Protein 5V6M (pdb70)

B-factor: mean 28.11, std 10.36, range [10.47, 69.82]

Secondary structure (DSSP, 8-state):
--EEEEE--EEE-TT--EEEEEEEES---SS-EEEEEEE-TTS-EEEEEEEETTT--EEE-GGGTTTEEEEEEETTEEEEEE-S--GGG-EEEEEEETTTEE---EEEEE-SSPPBPPEEEEEPPPTT--TTSEEEEEEEEEEEBSS--EEEEGGGTB-TTEEEPPPEE-TTS-EEEEEEEEEEGGGTTT--EEEEEEEGGGTEEEEEEE---/---EEEE-SEEEEETT--EEEEEEESS--SSTT-EEEEEE-TTS--EEEEETTTEEPTT--TTEEEEEETTEEEEEE-S--GGG-EEEEEEEE--TTTS-SEEE---EEEEEE---BPPEEEEEPPPHHHHTTTEEEEEEEEEEEBSS--EEEEEETTEEP-SSEEEEEPPPPTTT--EEEEEEEEEEHHHHTT-SEEEEEEE-TTSSS-EEEEEETT-/---SPPPSSS---

Solvent-accessible surface area: 19505 Å² total; per-residue (Å²): 88,15,82,14,72,15,70,53,94,55,39,51,15,53,87,47,26,77,2,61,0,110,1,102,4,77,72,52,1,89,58,89,54,2,0,0,0,0,18,19,34,84,88,96,38,4,108,12,4,0,29,36,4,71,49,75,16,113,78,11,61,97,33,7,148,4,51,42,68,10,48,102,3,20,0,42,0,36,91,1,79,30,66,1,11,11,42,0,8,0,0,0,0,1,23,30,78,114,28,20,1,4,15,24,2,65,8,0,83,3,28,0,104,84,103,66,21,46,8,62,10,34,15,2,52,11,16,124,90,3,17,178,86,31,42,0,3,0,0,0,0,0,9,54,0,26,34,135,150,24,112,23,40,6,52,6,62,130,55,110,40,98,88,40,53,86,82,11,25,18,107,23,43,44,182,60,0,6,17,0,5,6,2,30,0,62,21,47,73,61,60,11,82,143,65,111,40,0,10,0,32,0,56,11,130,27,33,127,70,74,41,70,80,46,32,48,86,81,169,197,76,114,7,111,12,57,41,31,30,57,20,113,61,124,20,69,40,68,0,40,0,96,4,55,56,34,64,24,92,43,10,0,0,0,0,0,19,26,34,91,86,142,28,12,67,6,0,0,0,4,0,18,79,86,40,47,52,39,34,5,69,88,0,126,76,71,2,54,5,46,44,90,48,72,29,20,0,22,0,77,0,42,59,0,57,76,76,1,27,0,36,0,6,0,0,44,3,0,59,35,26,0,85,18,24,42,0,15,8,28,83,49,86,65,82,26,14,50,7,18,31,4,21,7,44,107,167,30,96,90,90,27,74,2,2,0,0,0,7,0,21,37,0,16,4,53,69,17,84,23,44,1,36,98,40,94,33,99,95,33,42,27,54,4,66,27,30,94,28,132,83,30,38,43,17,16,4,0,2,0,30,6,83,13,85,23,25,82,118,93,57,13,52,0,28,4,33,0,159,54,30,142,30,166,42,102,46,100,4,91,67,135,179,74,70,6,0,5,0,0,46,66,133,12,46

Sequence (445 aa):
AQVLTQTPSSVSAAVGGTVTIKCQSSQSVYPNNNLGWYQQKPGQPPKLLIYEASTLASGVPSRFKGSGSGTQFTLTISDLECDDAATYYCLGAYDFTVAEGAAFGGGTEVVVKRTVAAPSVFIFPPSDEQLKSGTASVVCLLNNFYPREAKVQWKVDNALQSGNSQESVTEQDSKDSTYSLSSTLTLSKADYEKHKVYACEVTHQGLSSPVTKSFNRGEQEQLEESGGGLVQPEGSLTLTCKASGFSFSAIAMCWVRQAPGKGLEWIGCIATDTGSTYYANWAKGRFTISNPSSTTVTLQMTSLTAADTATYFCARNFYLWGPGTLVTVSSASTKGPSVFPLAPSSKSTSGGTAALGCLVKDYFPEPVTVSWNSGALTSGVHTFPAVLQSSGLYSLSSVVTVPSSSLGTQTYICNVNHKPSNTKVDKKVEPKTRKSIHIGPGRAF

Foldseek 3Di:
DKDKAKDDQEDEDAQQAKDKIKIFIPWWFPPFQAKWKWWDDPPDDTHTQDGSQAHGDPPHDPQFGKDDTTGMIMTMRGNDALLRQTKMKMKGAHDVVVHDGIDIHPIYGYAYDDDWDFWDKDKDWFDPVVLVVFKTKIKMKTPFGPDPDKDKWKAFLHRTDDDFKDKDKDRQDSHRRTIMMMIIGMDTSVVVVVTFKIKIWMDDPNDPDIDIDIGTPPD/DWAKAKDFAAEAEAQAKTKIKIFIDPDFDDQWKKFKWWAAVPGDIGGAWIAGQVPRDIGGDPVRPPQWDWGHPDRTMIMIMGGNDDQVPFTWMWMDTVPPHIHPTDTHGHHPDDFDAWDKDKQAWDPPDDQQAKTKIWIKTDFGDDDDKDKDKPVPPDDPQKDKDDWDQDPVRGTITMIMGMDRNNCQVPDWMWMWMDDVNVRDTDIDTHHHD/DDDDADPDDDDGD

Radius of gyration: 24.35 Å; Cα contacts (8 Å, |Δi|>4): 1196; chains: 3; bounding box: 51×76×43 Å

Structure (mmCIF, N/CA/C/O backbone):
data_5V6M
#
_entry.id   5V6M
#
_cell.length_a   62.846
_cell.length_b   83.870
_cell.length_c   90.610
_cell.angle_alpha   90.00
_cell.angle_beta   90.00
_cell.angle_gamma   90.00
#
_symmetry.space_group_name_H-M   'P 21 2 21'
#
loop_
_entity.id
_entity.type
_entity.pdbx_description
1 polymer 'Light chain of Fab fragment of rabbit anti-HIV1 gp120 V3 mAb 10A3'
2 polymer 'Heavy chain of Fab fragment of rabbit anti-HIV1 gp120 V3 mAb 10A3'
3 polymer 'Envelope glycoprotein gp120 V3 peptide of Con B sequence'
4 non-polymer 'CALCIUM ION'
5 water water
#
loop_
_atom_site.group_PDB
_atom_site.id
_atom_site.type_symbol
_atom_site.label_atom_id
_atom_site.label_alt_id
_atom_site.label_comp_id
_atom_site.label_asym_id
_atom_site.label_entity_id
_atom_site.label_seq_id
_atom_site.pdbx_PDB_ins_code
_atom_site.Cartn_x
_atom_site.Cartn_y
_atom_site.Cartn_z
_atom_site.occupancy
_atom_site.B_iso_or_equiv
_atom_site.auth_seq_id
_atom_site.auth_comp_id
_atom_site.auth_asym_id
_atom_site.auth_atom_id
_atom_site.pdbx_PDB_model_num
ATOM 1 N N . ALA A 1 1 ? -8.892 -35.042 -15.002 1.00 40.14 1 ALA L N 1
ATOM 2 C CA . ALA A 1 1 ? -9.268 -35.653 -13.730 1.00 43.38 1 ALA L CA 1
ATOM 3 C C . ALA A 1 1 ? -8.052 -36.054 -12.886 1.00 38.18 1 ALA L C 1
ATOM 4 O O . ALA A 1 1 ? -8.161 -36.128 -11.663 1.00 40.57 1 ALA L O 1
ATOM 6 N N . GLN A 1 2 ? -6.912 -36.335 -13.527 1.00 37.41 2 GLN L N 1
ATOM 7 C CA . GLN A 1 2 ? -5.652 -36.398 -12.790 1.00 33.37 2 GLN L CA 1
ATOM 8 C C . GLN A 1 2 ? -5.271 -34.998 -12.332 1.00 32.34 2 GLN L C 1
ATOM 9 O O . GLN A 1 2 ? -5.469 -34.021 -13.058 1.00 30.71 2 GLN L O 1
ATOM 15 N N . VAL A 1 3 ? -4.728 -34.895 -11.122 1.00 28.68 3 VAL L N 1
ATOM 16 C CA . VAL A 1 3 ? -4.302 -33.611 -10.580 1.00 30.06 3 VAL L CA 1
ATOM 17 C C . VAL A 1 3 ? -2.874 -33.758 -10.077 1.00 28.25 3 VAL L C 1
ATOM 18 O O . VAL A 1 3 ? -2.614 -34.544 -9.159 1.00 26.11 3 VAL L O 1
ATOM 22 N N . LEU A 1 4 ? -1.953 -33.001 -10.673 1.00 26.08 4 LEU L N 1
ATOM 23 C CA . LEU A 1 4 ? -0.546 -33.013 -10.280 1.00 24.44 4 LEU L CA 1
ATOM 24 C C . LEU A 1 4 ? -0.170 -31.587 -9.881 1.00 23.66 4 LEU L C 1
ATOM 25 O O . LEU A 1 4 ? -0.079 -30.700 -10.736 1.00 23.38 4 LEU L O 1
ATOM 30 N N . THR A 1 5 ? -0.005 -31.355 -8.578 1.00 18.99 5 THR L N 1
ATOM 31 C CA . THR A 1 5 ? 0.172 -30.016 -8.029 1.00 21.30 5 THR L CA 1
ATOM 32 C C . THR A 1 5 ? 1.651 -29.747 -7.775 1.00 21.30 5 THR L C 1
ATOM 33 O O . THR A 1 5 ? 2.251 -30.374 -6.893 1.00 22.77 5 THR L O 1
ATOM 37 N N . GLN A 1 6 ? 2.218 -28.790 -8.510 1.00 20.03 6 GLN L N 1
ATOM 38 C CA . GLN A 1 6 ? 3.633 -28.454 -8.428 1.00 20.25 6 GLN L CA 1
ATOM 39 C C . GLN A 1 6 ? 3.816 -27.155 -7.649 1.00 21.43 6 GLN L C 1
ATOM 40 O O . GLN A 1 6 ? 3.164 -26.154 -7.956 1.00 22.96 6 GLN L O 1
ATOM 46 N N . THR A 1 7 ? 4.699 -27.173 -6.652 1.00 20.87 7 THR L N 1
ATOM 47 C CA . THR A 1 7 ? 4.990 -26.026 -5.802 1.00 23.09 7 THR L CA 1
ATOM 48 C C . THR A 1 7 ? 6.492 -25.912 -5.588 1.00 20.54 7 THR L C 1
ATOM 49 O O . THR A 1 7 ? 7.205 -26.920 -5.655 1.00 22.92 7 THR L O 1
ATOM 53 N N . PRO A 1 8 ? 7.012 -24.693 -5.353 1.00 21.58 8 PRO L N 1
ATOM 54 C CA . PRO A 1 8 ? 6.325 -23.404 -5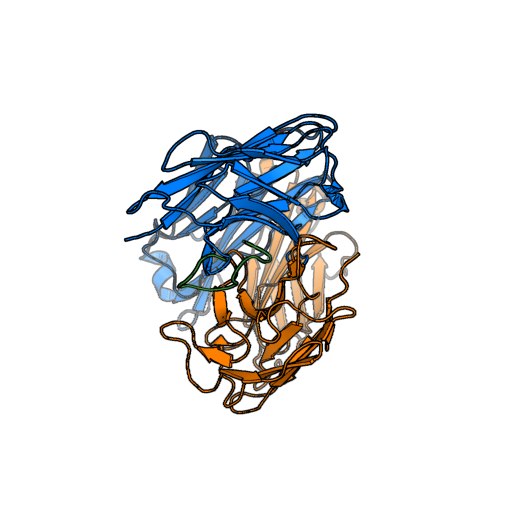.464 1.00 23.98 8 PRO L CA 1
ATOM 55 C C . PRO A 1 8 ? 6.201 -22.969 -6.916 1.00 23.41 8 PRO L C 1
ATOM 56 O O . PRO A 1 8 ? 6.735 -23.632 -7.798 1.00 20.97 8 PRO L O 1
ATOM 60 N N . SER A 1 9 ? 5.493 -21.863 -7.151 1.00 21.10 9 SER L N 1
ATOM 61 C CA . SER A 1 9 ? 5.395 -21.326 -8.505 1.00 24.81 9 SER L CA 1
ATOM 62 C C . SER A 1 9 ? 6.703 -20.694 -8.949 1.00 21.11 9 SER L C 1
ATOM 63 O O . SER A 1 9 ? 7.040 -20.739 -10.136 1.00 17.70 9 SER L O 1
ATOM 66 N N . SER A 1 10 ? 7.450 -20.110 -8.019 1.00 21.14 10 SER L N 1
ATOM 67 C CA . SER A 1 10 ? 8.727 -19.505 -8.353 1.00 21.77 10 SER L CA 1
ATOM 68 C C . SER A 1 10 ? 9.651 -19.630 -7.156 1.00 26.96 10 SER L C 1
ATOM 69 O O . SER A 1 10 ? 9.197 -19.707 -6.014 1.00 25.23 10 SER L O 1
ATOM 72 N N . VAL A 1 11 ? 10.955 -19.641 -7.422 1.00 26.63 11 VAL L N 1
ATOM 73 C CA . VAL A 1 11 ? 11.938 -19.659 -6.350 1.00 25.71 11 VAL L CA 1
ATOM 74 C C . VAL A 1 11 ? 13.223 -19.014 -6.855 1.00 31.45 11 VAL L C 1
ATOM 75 O O . VAL A 1 11 ? 13.550 -19.084 -8.043 1.00 26.01 11 VAL L O 1
ATOM 79 N N . SER A 1 12 ? 13.928 -18.332 -5.942 1.00 33.71 12 SER L N 1
ATOM 80 C CA . SER A 1 12 ? 15.187 -17.649 -6.220 1.00 30.83 12 SER L CA 1
ATOM 81 C C . SER A 1 12 ? 16.260 -18.156 -5.269 1.00 32.78 12 SER L C 1
ATOM 82 O O . SER A 1 12 ? 15.997 -18.366 -4.082 1.00 36.91 12 SER L O 1
ATOM 85 N N . ALA A 1 13 ? 17.469 -18.348 -5.790 1.00 25.55 13 ALA L N 1
ATOM 86 C CA . ALA A 1 13 ? 18.614 -18.690 -4.959 1.00 26.82 13 ALA L CA 1
ATOM 87 C C . ALA A 1 13 ? 19.874 -18.186 -5.646 1.00 25.78 13 ALA L C 1
ATOM 88 O O . ALA A 1 13 ? 19.895 -17.991 -6.860 1.00 21.58 13 ALA L O 1
ATOM 90 N N . ALA A 1 14 ? 20.928 -17.978 -4.856 1.00 24.45 14 ALA L N 1
ATOM 91 C CA . ALA A 1 14 ? 22.197 -17.523 -5.408 1.00 24.10 14 ALA L CA 1
ATOM 92 C C . ALA A 1 14 ? 22.966 -18.680 -6.050 1.00 26.85 14 ALA L C 1
A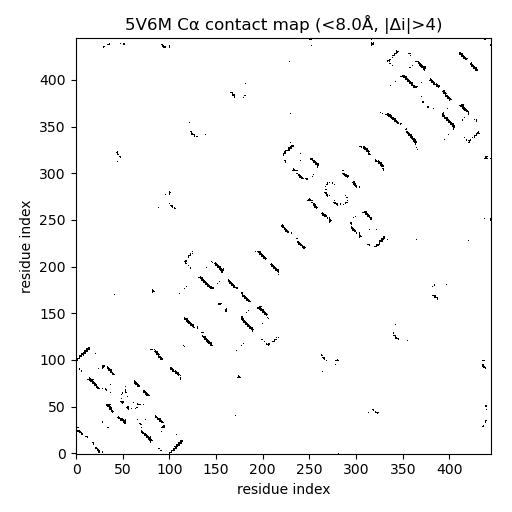TOM 93 O O . ALA A 1 14 ? 22.700 -19.861 -5.794 1.00 26.32 14 ALA L O 1
ATOM 95 N N . VAL A 1 15 ? 23.937 -18.328 -6.899 1.00 22.85 15 VAL L N 1
ATOM 96 C CA . VAL A 1 15 ? 24.850 -19.334 -7.433 1.00 23.60 15 VAL L CA 1
ATOM 97 C C . VAL A 1 15 ? 25.431 -20.135 -6.278 1.00 29.27 15 VAL L C 1
ATOM 98 O O . VAL A 1 15 ? 25.810 -19.573 -5.241 1.00 25.07 15 VAL L O 1
ATOM 102 N N . GLY A 1 16 ? 25.454 -21.463 -6.437 1.00 23.40 16 GLY L N 1
ATOM 103 C CA . GLY A 1 16 ? 25.923 -22.357 -5.404 1.00 25.89 16 GLY L CA 1
ATOM 104 C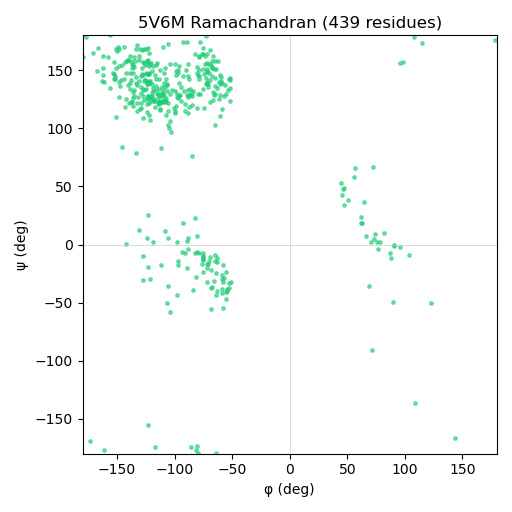 C . GLY A 1 16 ? 24.871 -22.791 -4.408 1.00 26.48 16 GLY L C 1
ATOM 105 O O . GLY A 1 16 ? 25.126 -23.720 -3.627 1.00 28.44 16 GLY L O 1
ATOM 106 N N . GLY A 1 17 ? 23.700 -22.162 -4.410 1.00 23.68 17 GLY L N 1
ATOM 107 C CA . GLY A 1 17 ? 22.639 -22.511 -3.491 1.00 23.41 17 GLY L CA 1
ATOM 108 C C . GLY A 1 17 ? 21.851 -23.731 -3.946 1.00 28.11 17 GLY L C 1
ATOM 109 O O . GLY A 1 17 ? 22.188 -24.410 -4.917 1.00 24.51 17 GLY L O 1
ATOM 110 N N . THR A 1 18 ? 20.774 -24.012 -3.211 1.00 24.44 18 THR L N 1
ATOM 111 C CA . THR A 1 18 ? 19.925 -25.167 -3.479 1.00 27.77 18 THR L CA 1
ATOM 112 C C . THR A 1 18 ? 18.483 -24.724 -3.651 1.00 27.38 18 THR L C 1
ATOM 113 O O . THR A 1 18 ? 18.013 -23.838 -2.933 1.00 25.50 18 THR L O 1
ATOM 117 N N . VAL A 1 19 ? 17.782 -25.356 -4.592 1.00 19.47 19 VAL L N 1
ATOM 118 C CA . VAL A 1 19 ? 16.367 -25.107 -4.840 1.00 21.62 19 VAL L CA 1
ATOM 119 C C . VAL A 1 19 ? 15.596 -26.418 -4.732 1.00 23.33 19 VAL L C 1
ATOM 120 O O . VAL A 1 19 ? 16.048 -27.453 -5.238 1.00 20.94 19 VAL L O 1
ATOM 124 N N . THR A 1 20 ? 14.422 -26.377 -4.090 1.00 20.54 20 THR L N 1
ATOM 125 C CA . THR A 1 20 ? 13.613 -27.575 -3.878 1.00 21.14 20 THR L CA 1
ATOM 126 C C . THR A 1 20 ? 12.219 -27.391 -4.466 1.00 21.63 20 THR L C 1
ATOM 127 O O . THR A 1 20 ? 11.524 -26.426 -4.135 1.00 22.56 20 THR L O 1
ATOM 131 N N . ILE A 1 21 ? 11.811 -28.329 -5.321 1.00 21.18 21 ILE L N 1
ATOM 132 C CA . ILE A 1 21 ? 10.538 -28.288 -6.038 1.00 18.85 21 ILE L CA 1
ATOM 133 C C . ILE A 1 21 ? 9.786 -29.582 -5.754 1.00 21.96 21 ILE L C 1
ATOM 134 O O . ILE A 1 21 ? 10.359 -30.673 -5.857 1.00 19.44 21 ILE L O 1
ATOM 139 N N . LYS A 1 22 ? 8.497 -29.475 -5.443 1.00 20.64 22 LYS L N 1
ATOM 140 C CA . LYS A 1 22 ? 7.696 -30.648 -5.126 1.00 22.47 22 LYS L CA 1
ATOM 141 C C . LYS A 1 22 ? 6.488 -30.771 -6.050 1.00 20.77 22 LYS L C 1
ATOM 142 O O . LYS A 1 22 ? 5.920 -29.772 -6.500 1.00 23.21 22 LYS L O 1
ATOM 148 N N . CYS A 1 23 ? 6.111 -32.016 -6.339 1.00 21.73 23 CYS L N 1
ATOM 149 C CA . CYS A 1 23 ? 4.862 -32.328 -7.020 1.00 18.68 23 CYS L CA 1
ATOM 150 C C . CYS A 1 23 ? 4.109 -33.381 -6.230 1.00 25.34 23 CYS L C 1
ATOM 151 O O . CYS A 1 23 ? 4.675 -34.423 -5.878 1.00 21.83 23 CYS L O 1
ATOM 154 N N . GLN A 1 24 ? 2.830 -33.116 -5.984 1.00 22.46 24 GLN L N 1
ATOM 155 C CA . GLN A 1 24 ? 1.940 -34.045 -5.304 1.00 25.73 24 GLN L CA 1
ATOM 156 C C . GLN A 1 24 ? 0.782 -34.408 -6.222 1.00 22.92 24 GLN L C 1
ATOM 157 O O . GLN A 1 24 ? 0.129 -33.525 -6.790 1.00 21.98 24 GLN L O 1
ATOM 163 N N . SER A 1 25 ? 0.523 -35.699 -6.351 1.00 23.02 25 SER L N 1
ATOM 164 C CA . SER A 1 25 ? -0.499 -36.216 -7.248 1.00 23.74 25 SER L CA 1
ATOM 165 C C . SER A 1 25 ? -1.694 -36.694 -6.433 1.00 28.97 25 SER L C 1
ATOM 166 O O . SER A 1 25 ? -1.522 -37.330 -5.392 1.00 26.53 25 SER L O 1
ATOM 169 N N . SER A 1 26 ? -2.908 -36.392 -6.901 1.00 26.34 26 SER L N 1
ATOM 170 C CA . SER A 1 26 ? -4.089 -36.951 -6.245 1.00 28.91 26 SER L CA 1
ATOM 171 C C . SER A 1 26 ? -4.125 -38.475 -6.364 1.00 30.87 26 SER L C 1
ATOM 172 O O . SER A 1 26 ? -4.422 -39.172 -5.387 1.00 33.63 26 SER L O 1
ATOM 175 N N . GLN A 1 27 ? -3.825 -39.013 -7.542 1.00 26.29 27 GLN L N 1
ATOM 176 C CA . GLN A 1 27 ? -3.710 -40.454 -7.734 1.00 29.75 27 GLN L CA 1
ATOM 177 C C . GLN A 1 27 ? -2.243 -40.865 -7.825 1.00 27.38 27 GLN L C 1
ATOM 178 O O . GLN A 1 27 ? -1.377 -40.083 -8.217 1.00 23.03 27 GLN L O 1
ATOM 184 N N . SER A 1 28 A -1.969 -42.119 -7.489 1.00 23.50 27 SER L N 1
ATOM 185 C CA . SER A 1 28 A -0.607 -42.619 -7.615 1.00 25.46 27 SER L CA 1
ATOM 186 C C . SER A 1 28 A -0.230 -42.796 -9.085 1.00 24.64 27 SER L C 1
ATOM 187 O O . SER A 1 28 A -1.024 -43.280 -9.891 1.00 21.53 27 SER L O 1
ATOM 190 N N . VAL A 1 29 B 0.996 -42.398 -9.442 1.00 20.52 27 VAL L N 1
ATOM 191 C CA . VAL A 1 29 B 1.466 -42.726 -10.781 1.00 18.71 27 VAL L CA 1
ATOM 192 C C . VAL A 1 29 B 1.638 -44.236 -10.898 1.00 23.65 27 VAL L C 1
ATOM 193 O O . VAL A 1 29 B 1.688 -44.969 -9.900 1.00 22.45 27 VAL L O 1
ATOM 197 N N . TYR A 1 30 ? 1.705 -44.711 -12.144 1.00 19.29 28 TYR L N 1
ATOM 198 C CA . TYR A 1 30 ? 1.733 -46.148 -12.394 1.00 23.93 28 TYR L CA 1
ATOM 199 C C . TYR A 1 30 ? 2.772 -46.511 -13.452 1.00 23.28 28 TYR L C 1
ATOM 200 O O . TYR A 1 30 ? 2.687 -46.035 -14.594 1.00 23.66 28 TYR L O 1
ATOM 209 N N . PRO A 1 31 ? 3.784 -47.337 -13.118 1.00 22.58 29 PRO L N 1
ATOM 210 C CA . PRO A 1 31 ? 4.095 -47.830 -11.765 1.00 25.89 29 PRO L CA 1
ATOM 211 C C . PRO A 1 31 ? 4.503 -46.685 -10.819 1.00 25.37 29 PRO L C 1
ATOM 212 O O . PRO A 1 31 ? 4.529 -45.523 -11.250 1.00 20.35 29 PRO L O 1
ATOM 216 N N . ASN A 1 32 ? 4.815 -47.004 -9.559 1.00 20.95 30 ASN L N 1
ATOM 217 C CA . ASN A 1 32 ? 4.974 -45.981 -8.530 1.00 25.26 30 ASN L CA 1
ATOM 218 C C . ASN A 1 32 ? 6.116 -45.011 -8.800 1.00 21.44 30 ASN L C 1
ATOM 219 O O . ASN A 1 32 ? 6.216 -44.005 -8.090 1.00 21.98 30 ASN L O 1
ATOM 224 N N . ASN A 1 33 ? 6.990 -45.288 -9.770 1.00 22.62 31 ASN L N 1
ATOM 225 C CA . ASN A 1 33 ? 8.100 -44.390 -10.078 1.00 22.50 31 ASN L CA 1
ATOM 226 C C . ASN A 1 33 ? 7.921 -43.644 -11.401 1.00 22.85 31 ASN L C 1
ATOM 227 O O . ASN A 1 33 ? 8.879 -43.028 -11.879 1.00 17.52 31 ASN L O 1
ATOM 232 N N . ASN A 1 34 ? 6.733 -43.685 -12.010 1.00 18.61 32 ASN L N 1
ATOM 233 C CA . ASN A 1 34 ? 6.554 -43.187 -13.376 1.00 18.62 32 ASN L CA 1
ATOM 234 C C . ASN A 1 34 ? 6.309 -41.680 -13.346 1.00 19.45 32 ASN L C 1
ATOM 235 O O . ASN A 1 34 ? 5.191 -41.181 -13.523 1.00 17.34 32 ASN L O 1
ATOM 240 N N . LEU A 1 35 ? 7.393 -40.944 -13.137 1.00 19.51 33 LEU L N 1
ATOM 241 C CA . LEU A 1 35 ? 7.336 -39.488 -13.121 1.00 19.91 33 LEU L CA 1
ATOM 242 C C . LEU A 1 35 ? 8.635 -38.936 -13.685 1.00 20.38 33 LEU L C 1
ATOM 243 O O . LEU A 1 35 ? 9.720 -39.475 -13.430 1.00 17.20 33 LEU L O 1
ATOM 248 N N . GLY A 1 36 ? 8.516 -37.853 -14.449 1.00 19.72 34 GLY L N 1
ATOM 249 C CA . GLY A 1 36 ? 9.688 -37.221 -15.014 1.00 16.67 34 GLY L CA 1
ATOM 250 C C . GLY A 1 36 ? 9.777 -35.755 -14.642 1.00 16.89 34 GLY L C 1
ATOM 251 O O . GLY A 1 36 ? 8.767 -35.139 -14.294 1.00 15.72 34 GLY L O 1
ATOM 252 N N . TRP A 1 37 ? 10.987 -35.202 -14.697 1.00 15.15 35 TRP L N 1
ATOM 253 C CA . TRP A 1 37 ? 11.260 -33.796 -14.424 1.00 15.85 35 TRP L CA 1
ATOM 254 C C . TRP A 1 37 ? 11.906 -33.180 -15.655 1.00 17.43 35 TRP L C 1
ATOM 255 O O . TRP A 1 37 ? 12.794 -33.786 -16.258 1.00 15.16 35 TRP L O 1
ATOM 266 N N . TYR A 1 38 ? 11.491 -31.957 -15.988 1.00 17.04 36 TYR L N 1
ATOM 267 C CA . TYR A 1 38 ? 11.894 -31.292 -17.218 1.00 15.28 36 TYR L CA 1
ATOM 268 C C . TYR A 1 38 ? 12.428 -29.902 -16.922 1.00 16.55 36 TYR L C 1
ATOM 269 O O . TYR A 1 38 ? 11.983 -29.233 -15.989 1.00 14.61 36 TYR L O 1
ATOM 278 N N . GLN A 1 39 ? 13.395 -29.480 -17.731 1.00 15.78 37 GLN L N 1
ATOM 279 C CA . GLN A 1 39 ? 13.872 -28.105 -17.749 1.00 15.91 37 GLN L CA 1
ATOM 280 C C . GLN A 1 39 ? 13.497 -27.493 -19.093 1.00 17.62 37 GLN L C 1
ATOM 281 O O . GLN A 1 39 ? 13.682 -28.130 -20.135 1.00 15.60 37 GLN L O 1
ATOM 287 N N . GLN A 1 40 ? 12.950 -26.275 -19.083 1.00 14.15 38 GLN L N 1
ATOM 288 C CA . GLN A 1 40 ? 12.590 -25.618 -20.334 1.00 15.22 38 GLN L CA 1
ATOM 289 C C . GLN A 1 40 ? 13.092 -24.181 -20.338 1.00 19.17 38 GLN L C 1
ATOM 290 O O . GLN A 1 40 ? 12.719 -23.387 -19.469 1.00 15.90 38 GLN L O 1
ATOM 296 N N . LYS A 1 41 ? 13.894 -23.862 -21.289 1.00 19.62 39 LYS L N 1
ATOM 297 C CA . LYS A 1 41 ? 14.286 -22.485 -21.536 1.00 27.22 39 LYS L CA 1
ATOM 298 C C . LYS A 1 41 ? 13.465 -21.891 -22.680 1.00 24.42 39 LYS L C 1
ATOM 299 O O . LYS A 1 41 ? 12.945 -22.620 -23.533 1.00 22.28 39 LYS L O 1
ATOM 305 N N . PRO A 1 42 ? 13.303 -20.569 -22.731 1.00 29.40 40 PRO L N 1
ATOM 306 C CA . PRO A 1 42 ? 12.337 -19.988 -23.673 1.00 28.89 40 PRO L CA 1
ATOM 307 C C . PRO A 1 42 ? 12.667 -20.332 -25.119 1.00 23.49 40 PRO L C 1
ATOM 308 O O . PRO A 1 42 ? 13.832 -20.384 -25.519 1.00 23.84 40 PRO L O 1
ATOM 312 N N . GLY A 1 43 ? 11.618 -20.604 -25.896 1.00 25.22 41 GLY L N 1
ATOM 313 C CA . GLY A 1 43 ? 11.754 -20.931 -27.301 1.00 29.20 41 GLY L CA 1
ATOM 314 C C . GLY A 1 43 ? 12.261 -22.326 -27.607 1.00 26.36 41 GLY L C 1
ATOM 315 O O . GLY A 1 43 ? 12.449 -22.652 -28.786 1.00 24.41 41 GLY L O 1
ATOM 316 N N . GLN A 1 44 ? 12.496 -23.153 -26.599 1.00 21.85 42 GLN L N 1
ATOM 317 C CA . GLN A 1 44 ? 12.985 -24.515 -26.768 1.00 20.63 42 GLN L CA 1
ATOM 318 C C . GLN A 1 44 ? 11.946 -25.522 -26.292 1.00 21.92 42 GLN L C 1
ATOM 319 O O . GLN A 1 44 ? 11.077 -25.195 -25.474 1.00 16.40 42 GLN L O 1
ATOM 325 N N . PRO A 1 45 ? 12.000 -26.759 -26.788 1.00 19.26 43 PRO L N 1
ATOM 326 C CA . PRO A 1 45 ? 11.192 -27.834 -26.199 1.00 19.13 43 PRO L CA 1
ATOM 327 C C . PRO A 1 45 ? 11.650 -28.118 -24.782 1.00 17.23 43 PRO L C 1
ATOM 328 O O . PRO A 1 45 ? 12.789 -27.791 -24.420 1.00 19.26 43 PRO L O 1
ATOM 332 N N . PRO A 1 46 ? 10.799 -28.716 -23.946 1.00 15.91 44 PRO L N 1
ATOM 333 C CA . PRO A 1 46 ? 11.266 -29.136 -22.621 1.00 15.91 44 PRO L CA 1
ATOM 334 C C . PRO A 1 46 ? 12.332 -30.213 -22.748 1.00 16.23 44 PRO L C 1
ATOM 335 O O . PRO A 1 46 ? 12.376 -30.970 -23.720 1.00 16.77 44 PRO L O 1
ATOM 339 N N . LYS A 1 47 ? 13.224 -30.255 -21.766 1.00 16.35 45 LYS L N 1
ATOM 340 C CA . LYS A 1 47 ? 14.344 -31.183 -21.785 1.00 15.50 45 LYS L CA 1
ATOM 341 C C . LYS A 1 47 ? 14.201 -32.106 -20.592 1.00 14.58 45 LYS L C 1
ATOM 342 O O . LYS A 1 47 ? 14.113 -31.632 -19.459 1.00 16.71 45 LYS L O 1
ATOM 348 N N . LEU A 1 48 ? 14.162 -33.417 -20.852 1.00 14.68 46 LEU L N 1
ATOM 349 C CA . LEU A 1 48 ? 14.079 -34.402 -19.776 1.00 14.19 46 LEU L CA 1
ATOM 350 C C . LEU A 1 48 ? 15.356 -34.390 -18.944 1.00 15.52 46 LEU L C 1
ATOM 351 O O . LEU A 1 48 ? 16.457 -34.562 -19.477 1.00 18.07 46 LEU L O 1
ATOM 356 N N . LEU A 1 49 ? 15.212 -34.186 -17.637 1.00 14.97 47 LEU L N 1
ATOM 357 C CA . LEU A 1 49 ? 16.310 -34.254 -16.682 1.00 16.77 47 LEU L CA 1
ATOM 358 C C . LEU A 1 49 ? 16.385 -35.595 -15.978 1.00 17.30 47 LEU L C 1
ATOM 359 O O . LEU A 1 49 ? 17.481 -36.140 -15.801 1.00 19.78 47 LEU L O 1
ATOM 364 N N . ILE A 1 50 ? 15.231 -36.106 -15.564 1.00 17.81 48 ILE L N 1
ATOM 365 C CA . ILE A 1 50 ? 15.108 -37.279 -14.707 1.00 15.22 48 ILE L CA 1
ATOM 366 C C . ILE A 1 50 ? 13.833 -38.002 -15.110 1.00 18.07 48 ILE L C 1
ATOM 367 O O . ILE A 1 50 ? 12.796 -37.373 -15.340 1.00 16.87 48 ILE L O 1
ATOM 372 N N . TYR A 1 51 ? 13.905 -39.323 -15.205 1.00 16.82 49 TYR L N 1
ATOM 373 C CA . TYR A 1 51 ? 12.721 -40.136 -15.435 1.00 17.46 49 TYR L CA 1
ATOM 374 C C . TYR A 1 51 ? 12.743 -41.288 -14.442 1.00 20.24 49 TYR L C 1
ATOM 375 O O . TYR A 1 51 ? 13.725 -41.490 -13.728 1.00 19.57 49 TYR L O 1
ATOM 384 N N . GLU A 1 52 ? 11.648 -42.047 -14.383 1.00 18.13 50 GLU L N 1
ATOM 385 C CA . GLU A 1 52 ? 11.518 -43.102 -13.372 1.00 19.52 50 GLU L CA 1
ATOM 386 C C . GLU A 1 52 ? 11.827 -42.547 -11.984 1.00 21.86 50 GLU L C 1
ATOM 387 O O . GLU A 1 52 ? 12.455 -43.205 -11.153 1.00 21.19 50 GLU L O 1
ATOM 393 N N . ALA A 1 53 ? 11.386 -41.302 -11.754 1.00 18.13 51 ALA L N 1
ATOM 394 C CA . ALA A 1 53 ? 11.483 -40.549 -10.505 1.00 16.48 51 ALA L CA 1
ATOM 395 C C . ALA A 1 53 ? 12.903 -40.134 -10.124 1.00 19.38 51 ALA L C 1
ATOM 396 O O . ALA A 1 53 ? 13.097 -39.048 -9.569 1.00 20.96 51 ALA L O 1
ATOM 398 N N . SER A 1 54 ? 13.905 -40.967 -10.402 1.00 22.06 52 SER L N 1
ATOM 399 C CA . SER A 1 54 ? 15.242 -40.686 -9.895 1.00 21.65 52 SER L CA 1
ATOM 400 C C . SER A 1 54 ? 16.354 -41.029 -10.878 1.00 19.15 52 SER L C 1
ATOM 401 O O . SER A 1 54 ? 17.528 -40.826 -10.549 1.00 24.90 52 SER L O 1
ATOM 404 N N . THR A 1 55 ? 16.029 -41.520 -12.066 1.00 17.67 53 THR L N 1
ATOM 405 C CA . THR A 1 55 ? 17.037 -41.892 -13.044 1.00 23.27 53 THR L CA 1
ATOM 406 C C . THR A 1 55 ? 17.452 -40.668 -13.843 1.00 21.93 53 THR L C 1
ATOM 407 O O . THR A 1 55 ? 16.600 -39.954 -14.370 1.00 19.13 53 THR L O 1
ATOM 411 N N . LEU A 1 56 ? 18.760 -40.422 -13.913 1.00 23.06 54 LEU L N 1
ATOM 412 C CA . LEU A 1 56 ? 19.286 -39.293 -14.667 1.00 21.62 54 LEU L CA 1
ATOM 413 C C . LEU A 1 56 ? 19.225 -39.568 -16.158 1.00 22.35 54 LEU L C 1
ATOM 414 O O . LEU A 1 56 ? 19.616 -40.643 -16.620 1.00 21.72 54 LEU L O 1
ATOM 419 N N . ALA A 1 57 ? 18.744 -38.589 -16.918 1.00 21.26 55 ALA L N 1
ATOM 420 C CA . ALA A 1 57 ? 18.877 -38.666 -18.359 1.00 18.61 55 ALA L CA 1
ATOM 421 C C . ALA A 1 57 ? 20.324 -38.389 -18.759 1.00 18.16 55 ALA L C 1
ATOM 422 O O . ALA A 1 57 ? 21.116 -37.830 -17.988 1.00 17.67 55 ALA L O 1
ATOM 424 N N . SER A 1 58 ? 20.660 -38.775 -19.987 1.00 21.58 56 SER L N 1
ATOM 425 C CA . SER A 1 58 ? 22.031 -38.655 -20.474 1.00 20.23 56 SER L CA 1
ATOM 426 C C . SER A 1 58 ? 22.566 -37.236 -20.313 1.00 24.01 56 SER L C 1
ATOM 427 O O . SER A 1 58 ? 21.888 -36.260 -20.648 1.00 21.05 56 SER L O 1
ATOM 430 N N . GLY A 1 59 ? 23.786 -37.127 -19.788 1.00 21.15 57 GLY L N 1
ATOM 431 C CA . GLY A 1 59 ? 24.494 -35.866 -19.711 1.00 23.28 57 GLY L CA 1
ATOM 432 C C . GLY A 1 59 ? 24.044 -34.914 -18.625 1.00 22.47 57 GLY L C 1
ATOM 433 O O . GLY A 1 59 ? 24.675 -33.862 -18.455 1.00 20.33 57 GLY L O 1
ATOM 434 N N . VAL A 1 60 ? 22.999 -35.248 -17.877 1.00 20.46 58 VAL L N 1
ATOM 435 C CA . VAL A 1 60 ? 22.457 -34.339 -16.861 1.00 19.29 58 VAL L CA 1
ATOM 436 C C . VAL A 1 60 ? 23.325 -34.414 -15.608 1.00 20.90 58 VAL L C 1
ATOM 437 O O . VAL A 1 60 ? 23.579 -35.527 -15.096 1.00 19.00 58 VAL L O 1
ATOM 441 N N . PRO A 1 61 ? 23.770 -33.280 -15.072 1.00 21.26 59 PRO L N 1
ATOM 442 C CA . PRO A 1 61 ? 24.682 -33.310 -13.923 1.00 20.57 59 PRO L CA 1
ATOM 443 C C . PRO A 1 61 ? 24.005 -33.836 -12.671 1.00 22.37 59 PRO L C 1
ATOM 444 O O . PRO A 1 61 ? 22.778 -33.816 -12.528 1.00 20.45 59 PRO L O 1
ATOM 448 N N . SER A 1 62 ? 24.840 -34.328 -11.751 1.00 22.01 60 SER L N 1
ATOM 449 C CA . SER A 1 62 ? 24.326 -35.007 -10.564 1.00 21.49 60 SER L CA 1
ATOM 450 C C . SER A 1 62 ? 23.751 -34.048 -9.530 1.00 19.22 60 SER L C 1
ATOM 451 O O . SER A 1 62 ? 23.123 -34.506 -8.572 1.00 19.24 60 SER L O 1
ATOM 454 N N . ARG A 1 63 ? 23.943 -32.734 -9.689 1.00 21.61 61 ARG L N 1
ATOM 455 C CA . ARG A 1 63 ? 23.290 -31.801 -8.773 1.00 21.50 61 ARG L CA 1
ATOM 456 C C . ARG A 1 63 ? 21.780 -31.750 -8.971 1.00 19.36 61 ARG L C 1
ATOM 457 O O . ARG A 1 63 ? 21.088 -31.143 -8.149 1.00 21.49 61 ARG L O 1
ATOM 465 N N . PHE A 1 64 ? 21.260 -32.348 -10.041 1.00 18.19 62 PHE L N 1
ATOM 466 C CA . PHE A 1 64 ? 19.822 -32.551 -10.213 1.00 19.76 62 PHE L CA 1
ATOM 467 C C . PHE A 1 64 ? 19.478 -33.907 -9.610 1.00 22.43 62 PHE L C 1
ATOM 468 O O . PHE A 1 64 ? 19.930 -34.937 -10.122 1.00 20.65 62 PHE L O 1
ATOM 476 N N . LYS A 1 65 ? 18.679 -33.924 -8.540 1.00 19.49 63 LYS L N 1
ATOM 477 C CA . LYS A 1 65 ? 18.339 -35.178 -7.871 1.00 20.08 63 LYS L CA 1
ATOM 478 C C . LYS A 1 65 ? 16.828 -35.290 -7.700 1.00 24.19 63 LYS L C 1
ATOM 479 O O . LYS A 1 65 ? 16.204 -34.432 -7.068 1.00 19.85 63 LYS L O 1
ATOM 485 N N . GLY A 1 66 ? 16.247 -36.349 -8.254 1.00 18.87 64 GLY L N 1
ATOM 486 C CA . GLY A 1 66 ? 14.840 -36.644 -8.070 1.00 19.87 64 GLY L CA 1
ATOM 487 C C . GLY A 1 66 ? 14.639 -37.694 -6.992 1.00 21.47 64 GLY L C 1
ATOM 488 O O . GLY A 1 66 ? 15.454 -38.602 -6.827 1.00 22.46 64 GLY L O 1
ATOM 489 N N . SER A 1 67 ? 13.543 -37.558 -6.252 1.00 19.30 65 SER L N 1
ATOM 490 C CA . SER A 1 67 ? 13.217 -38.513 -5.203 1.00 22.43 65 SER L CA 1
ATOM 491 C C . SER A 1 67 ? 11.703 -38.591 -5.067 1.00 25.34 65 SER L C 1
ATOM 492 O O . SER A 1 67 ? 10.964 -37.790 -5.643 1.00 21.42 65 SER L O 1
ATOM 495 N N . GLY A 1 68 ? 11.243 -39.574 -4.300 1.00 22.89 66 GLY L N 1
ATOM 496 C CA . GLY A 1 68 ? 9.828 -39.750 -4.048 1.00 22.89 66 GLY L CA 1
ATOM 497 C C . GLY A 1 68 ? 9.270 -40.956 -4.785 1.00 26.22 66 GLY L C 1
ATOM 498 O O . GLY A 1 68 ? 9.957 -41.640 -5.545 1.00 27.03 66 GLY L O 1
ATOM 499 N N . SER A 1 69 ? 7.981 -41.186 -4.559 1.00 24.10 67 SER L N 1
ATOM 500 C CA . SER A 1 69 ? 7.326 -42.381 -5.064 1.00 26.30 67 SER L CA 1
ATOM 501 C C . SER A 1 69 ? 5.818 -42.214 -4.931 1.00 20.44 67 SER L C 1
ATOM 502 O O . SER A 1 69 ? 5.334 -41.546 -4.010 1.00 25.21 67 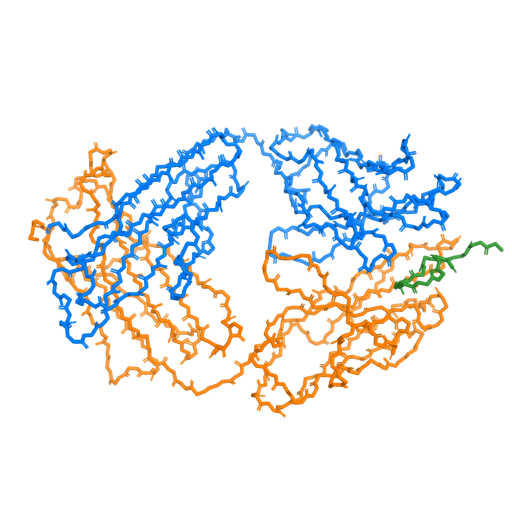SER L O 1
ATOM 505 N N . GLY A 1 70 ? 5.086 -42.837 -5.850 1.00 25.10 68 GLY L N 1
ATOM 506 C CA . GLY A 1 70 ? 3.640 -42.904 -5.727 1.00 25.49 68 GLY L CA 1
ATOM 507 C C . GLY A 1 70 ? 2.919 -41.594 -5.957 1.00 25.15 68 GLY L C 1
ATOM 508 O O . GLY A 1 70 ? 2.573 -41.279 -7.100 1.00 23.12 68 GLY L O 1
ATOM 509 N N . THR A 1 71 ? 2.689 -40.811 -4.899 1.00 23.81 69 THR L N 1
ATOM 510 C CA . THR A 1 71 ? 1.957 -39.555 -5.033 1.00 25.54 69 THR L CA 1
ATOM 511 C C . THR A 1 71 ? 2.754 -38.322 -4.632 1.00 23.98 69 THR L C 1
ATOM 512 O O . THR A 1 71 ? 2.204 -37.214 -4.669 1.00 24.20 69 THR L O 1
ATOM 516 N N . GLN A 1 72 ? 4.020 -38.469 -4.245 1.00 24.64 70 GLN L N 1
ATOM 517 C CA . GLN A 1 72 ? 4.806 -37.356 -3.715 1.00 25.63 70 GLN L CA 1
ATOM 518 C C . GLN A 1 72 ? 6.219 -37.442 -4.259 1.00 25.09 70 GLN L C 1
ATOM 519 O O . GLN A 1 72 ? 6.912 -38.437 -4.029 1.00 25.15 70 GLN L O 1
ATOM 525 N N . PHE A 1 73 ? 6.654 -36.388 -4.945 1.00 22.83 71 PHE L N 1
ATOM 526 C CA . PHE A 1 73 ? 7.953 -36.372 -5.597 1.00 20.91 71 PHE L CA 1
ATOM 527 C C . PHE A 1 73 ? 8.627 -35.032 -5.358 1.00 22.54 71 PHE L C 1
ATOM 528 O O . PHE A 1 73 ? 7.962 -34.020 -5.135 1.00 22.78 71 PHE L O 1
ATOM 536 N N . THR A 1 74 ? 9.958 -35.033 -5.437 1.00 21.45 72 THR L N 1
ATOM 537 C CA . THR A 1 74 ? 10.760 -33.845 -5.175 1.00 21.28 72 THR L CA 1
ATOM 538 C C . THR A 1 74 ? 11.910 -33.781 -6.170 1.00 20.32 72 THR L C 1
ATOM 539 O O . THR A 1 74 ? 12.535 -34.798 -6.476 1.00 20.91 72 THR L O 1
ATOM 543 N N . LEU A 1 75 ? 12.163 -32.589 -6.698 1.00 22.29 73 LEU L N 1
ATOM 544 C CA . LEU A 1 75 ? 13.376 -32.299 -7.450 1.00 20.03 73 LEU L CA 1
ATOM 545 C C . LEU A 1 75 ? 14.205 -31.331 -6.623 1.00 19.88 73 LEU L C 1
ATOM 546 O O . LEU A 1 75 ? 13.727 -30.252 -6.261 1.00 19.40 73 LEU L O 1
ATOM 551 N N . THR A 1 76 ? 15.434 -31.715 -6.309 1.00 19.20 74 THR L N 1
ATOM 552 C CA . THR A 1 76 ? 16.347 -30.841 -5.587 1.00 20.29 74 THR L CA 1
ATOM 553 C C . THR A 1 76 ? 17.502 -30.476 -6.509 1.00 21.83 74 THR L C 1
ATOM 554 O O . THR A 1 76 ? 18.203 -31.362 -7.013 1.00 20.33 74 THR L O 1
ATOM 558 N N . ILE A 1 77 ? 17.678 -29.177 -6.749 1.00 19.85 75 ILE L N 1
ATOM 559 C CA . ILE A 1 77 ? 18.765 -28.667 -7.574 1.00 17.79 75 ILE L CA 1
ATOM 560 C C . ILE A 1 77 ? 19.748 -28.003 -6.627 1.00 22.02 75 ILE L C 1
ATOM 561 O O . ILE A 1 77 ? 19.434 -26.966 -6.035 1.00 22.87 75 ILE L O 1
ATOM 566 N N . SER A 1 78 ? 20.926 -28.590 -6.475 1.00 23.45 76 SER L N 1
ATOM 567 C CA . SER A 1 78 ? 21.968 -28.030 -5.633 1.00 24.30 76 SER L CA 1
ATOM 568 C C . SER A 1 78 ? 23.069 -27.431 -6.506 1.00 26.03 76 SER L C 1
ATOM 569 O O . SER A 1 78 ? 23.057 -27.556 -7.733 1.00 24.57 76 SER L O 1
ATOM 572 N N . ASP A 1 79 ? 24.015 -26.747 -5.860 1.00 24.60 77 ASP L N 1
ATOM 573 C CA . ASP A 1 79 ? 25.135 -26.101 -6.553 1.00 28.50 77 ASP L CA 1
ATOM 574 C C . ASP A 1 79 ? 24.658 -25.291 -7.759 1.00 26.07 77 ASP L C 1
ATOM 575 O O . ASP A 1 79 ? 25.190 -25.409 -8.869 1.00 23.69 77 ASP L O 1
ATOM 580 N N . LEU A 1 80 ? 23.638 -24.462 -7.528 1.00 24.01 78 LEU L N 1
ATOM 581 C CA . LEU A 1 80 ? 22.976 -23.737 -8.609 1.00 23.61 78 LEU L CA 1
ATOM 582 C C . LEU A 1 80 ? 23.976 -22.981 -9.477 1.00 26.21 78 LEU L C 1
ATOM 583 O O . LEU A 1 80 ? 24.966 -22.438 -8.982 1.00 23.99 78 LEU L O 1
ATOM 588 N N . GLU A 1 81 ? 23.700 -22.952 -10.782 1.00 22.80 79 GLU L N 1
ATOM 589 C CA . GLU A 1 81 ? 24.484 -22.240 -11.783 1.00 24.48 79 GLU L CA 1
ATOM 590 C C . GLU A 1 81 ? 23.601 -21.260 -12.533 1.00 22.82 79 GLU L C 1
ATOM 591 O O . GLU A 1 81 ? 22.383 -21.436 -12.608 1.00 21.34 79 GLU L O 1
ATOM 597 N N . CYS A 1 82 ? 24.239 -20.250 -13.140 1.00 23.27 80 CYS L N 1
ATOM 598 C CA . CYS A 1 82 ? 23.492 -19.299 -13.956 1.00 24.63 80 CYS L CA 1
ATOM 599 C C . CYS A 1 82 ? 22.653 -20.011 -15.004 1.00 25.41 80 CYS L C 1
ATOM 600 O O . CYS A 1 82 ? 21.517 -19.597 -15.283 1.00 22.90 80 CYS L O 1
ATOM 603 N N . ASP A 1 83 ? 23.200 -21.097 -15.579 1.00 21.48 81 ASP L N 1
ATOM 604 C CA . ASP A 1 83 ? 22.522 -21.841 -16.639 1.00 25.90 81 ASP L CA 1
ATOM 605 C C . ASP A 1 83 ? 21.234 -22.508 -16.159 1.00 25.47 81 ASP L C 1
ATOM 606 O O . ASP A 1 83 ? 20.415 -22.923 -16.989 1.00 23.89 81 ASP L O 1
ATOM 611 N N . ASP A 1 84 ? 21.015 -22.599 -14.84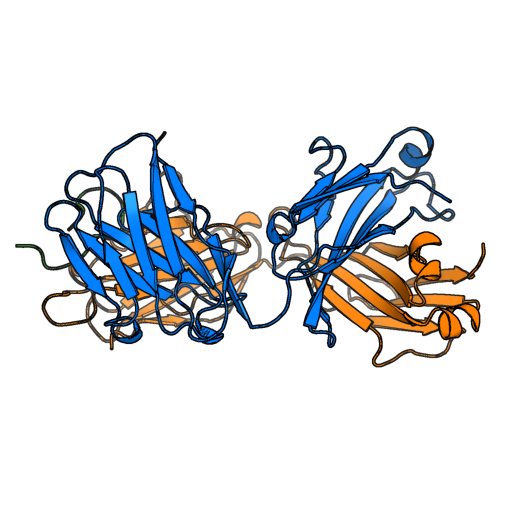7 1.00 22.12 82 ASP L N 1
ATOM 612 C CA . ASP A 1 84 ? 19.797 -23.227 -14.340 1.00 21.16 82 ASP L CA 1
ATOM 613 C C . ASP A 1 84 ? 18.587 -22.305 -14.368 1.00 20.07 82 ASP L C 1
ATOM 614 O O . ASP A 1 84 ? 17.473 -22.757 -14.059 1.00 19.72 82 ASP L O 1
ATOM 619 N N . ALA A 1 85 ? 18.774 -21.033 -14.708 1.00 20.15 83 ALA L N 1
ATOM 620 C CA . ALA A 1 85 ? 17.645 -20.122 -14.868 1.00 21.36 83 ALA L CA 1
ATOM 621 C C . ALA A 1 85 ? 16.717 -20.638 -15.966 1.00 23.64 83 ALA L C 1
ATOM 622 O O . ALA A 1 85 ? 17.076 -20.643 -17.148 1.00 23.41 83 ALA L O 1
ATOM 624 N N . ALA A 1 86 ? 15.523 -21.086 -15.571 1.00 21.52 84 ALA L N 1
ATOM 625 C CA . ALA A 1 86 ? 14.604 -21.782 -16.459 1.00 20.18 84 ALA L CA 1
ATOM 626 C C . ALA A 1 86 ? 13.306 -22.103 -15.728 1.00 21.01 84 ALA L C 1
ATOM 627 O O . ALA A 1 86 ? 13.162 -21.824 -14.530 1.00 20.79 84 ALA L O 1
ATOM 629 N N . THR A 1 87 ? 12.361 -22.707 -16.437 1.00 15.51 85 THR L N 1
ATOM 630 C CA . THR A 1 87 ? 11.136 -23.204 -15.836 1.00 14.17 85 THR L CA 1
ATOM 631 C C . THR A 1 87 ? 11.183 -24.726 -15.822 1.00 17.05 85 THR L C 1
ATOM 632 O O . THR A 1 87 ? 11.569 -25.352 -16.816 1.00 15.92 85 THR L O 1
ATOM 636 N N . TYR A 1 88 ? 10.802 -25.313 -14.695 1.00 14.60 86 TYR L N 1
ATOM 637 C CA . TYR A 1 88 ? 10.887 -26.752 -14.495 1.00 16.55 86 TYR L CA 1
ATOM 638 C C . TYR A 1 88 ? 9.487 -27.313 -14.312 1.00 17.30 86 TYR L C 1
ATOM 639 O O . TYR A 1 88 ? 8.634 -26.666 -13.692 1.00 14.44 86 TYR L O 1
ATOM 648 N N . TYR A 1 89 ? 9.254 -28.510 -14.869 1.00 13.86 87 TYR L N 1
ATOM 649 C CA . TYR A 1 89 ? 7.960 -29.183 -14.823 1.00 14.87 87 TYR L CA 1
ATOM 650 C C . TYR A 1 89 ? 8.109 -30.633 -14.372 1.00 14.49 87 TYR L C 1
ATOM 651 O O . TYR A 1 89 ? 9.034 -31.328 -14.796 1.00 14.32 87 TYR L O 1
ATOM 660 N N . CYS A 1 90 ? 7.167 -31.104 -13.558 1.00 15.71 88 CYS L N 1
ATOM 661 C CA . CYS A 1 90 ? 7.017 -32.539 -13.366 1.00 16.44 88 CYS L CA 1
ATOM 662 C C . CYS A 1 90 ? 5.924 -33.060 -14.291 1.00 17.03 88 CYS L C 1
ATOM 663 O O . CYS A 1 90 ? 5.027 -32.319 -14.714 1.00 15.76 88 CYS L O 1
ATOM 666 N N . LEU A 1 91 ? 6.038 -34.337 -14.642 1.00 13.73 89 LEU L N 1
ATOM 667 C CA . LEU A 1 91 ? 5.060 -35.033 -15.471 1.00 14.29 89 LEU L CA 1
ATOM 668 C C . LEU A 1 91 ? 4.808 -36.391 -14.842 1.00 19.44 89 LEU L C 1
ATOM 669 O O . LEU A 1 91 ? 5.767 -37.116 -14.562 1.00 15.61 89 LEU L O 1
ATOM 674 N N . GLY A 1 92 ? 3.538 -36.726 -14.598 1.00 15.79 90 GLY L N 1
ATOM 675 C CA . GLY A 1 92 ? 3.159 -38.039 -14.094 1.00 17.22 90 GLY L CA 1
ATOM 676 C C . GLY A 1 92 ? 2.448 -38.848 -15.164 1.00 15.37 90 GLY L C 1
ATOM 677 O O . GLY A 1 92 ? 1.766 -38.292 -16.020 1.00 16.11 90 GLY L O 1
ATOM 678 N N . ALA A 1 93 ? 2.621 -40.171 -15.132 1.00 17.51 91 ALA L N 1
ATOM 679 C CA . ALA A 1 93 ? 1.856 -41.066 -15.990 1.00 18.20 91 ALA L CA 1
ATOM 680 C C . ALA A 1 93 ? 1.141 -42.110 -15.136 1.00 20.93 91 ALA L C 1
ATOM 681 O O . ALA A 1 93 ? 1.638 -42.522 -14.083 1.00 20.77 91 ALA L O 1
ATOM 683 N N . TYR A 1 94 ? -0.031 -42.533 -15.597 1.00 18.77 92 TYR L N 1
ATOM 684 C CA . TYR A 1 94 ? -0.997 -43.217 -14.746 1.00 19.63 92 TYR L CA 1
ATOM 685 C C . TYR A 1 94 ? -1.544 -44.451 -15.448 1.00 21.27 92 TYR L C 1
ATOM 686 O O . TYR A 1 94 ? -1.337 -44.671 -16.648 1.00 19.35 92 TYR L O 1
ATOM 695 N N . ASP A 1 95 ? -2.248 -45.268 -14.670 1.00 22.57 93 ASP L N 1
ATOM 696 C CA . ASP A 1 95 ? -2.939 -46.427 -15.216 1.00 23.74 93 ASP L CA 1
ATOM 697 C C . ASP A 1 95 ? -4.020 -45.922 -16.153 1.00 21.01 93 ASP L C 1
ATOM 698 O O . ASP A 1 95 ? -5.065 -45.461 -15.685 1.00 25.01 93 ASP L O 1
ATOM 703 N N . PHE A 1 96 ? -3.788 -45.986 -17.470 1.00 24.17 94 PHE L N 1
ATOM 704 C CA . PHE A 1 96 ? -4.765 -45.390 -18.372 1.00 24.42 94 PHE L CA 1
ATOM 705 C C . PHE A 1 96 ? -5.989 -46.275 -18.577 1.00 26.83 94 PHE L C 1
ATOM 706 O O . PHE A 1 96 ? -6.946 -45.838 -19.226 1.00 24.59 94 PHE L O 1
ATOM 714 N N . THR A 1 97 ? -5.975 -47.506 -18.055 1.00 25.17 95 THR L N 1
ATOM 715 C CA . THR A 1 97 ? -7.155 -48.352 -18.152 1.00 28.90 95 THR L CA 1
ATOM 716 C C . THR A 1 97 ? -8.246 -47.923 -17.180 1.00 28.78 95 THR L C 1
ATOM 717 O O . THR A 1 97 ? -9.386 -48.375 -17.331 1.00 38.93 95 THR L O 1
ATOM 721 N N . VAL A 1 98 A -7.933 -47.062 -16.203 1.00 27.77 95 VAL L N 1
ATOM 722 C CA . VAL A 1 98 A -8.912 -46.619 -15.211 1.00 34.77 95 VAL L CA 1
ATOM 723 C C . VAL A 1 98 A -8.983 -45.097 -15.105 1.00 36.70 95 VAL L C 1
ATOM 724 O O . VAL A 1 98 A -9.878 -44.571 -14.434 1.00 37.76 95 VAL L O 1
ATOM 728 N N . ALA A 1 99 B -8.059 -44.370 -15.741 1.00 35.31 95 ALA L N 1
ATOM 729 C CA . ALA A 1 99 B -8.040 -42.916 -15.600 1.00 31.32 95 ALA L CA 1
ATOM 730 C C . ALA A 1 99 B -7.234 -42.290 -16.737 1.00 28.59 95 ALA L C 1
ATOM 731 O O . ALA A 1 99 B -6.772 -42.981 -17.651 1.00 25.07 95 ALA L O 1
ATOM 733 N N . GLU A 1 100 C -7.087 -40.958 -16.667 1.00 30.26 95 GLU L N 1
ATOM 734 C CA . GLU A 1 100 C -6.287 -40.193 -17.626 1.00 30.13 95 GLU L CA 1
ATOM 735 C C . GLU A 1 100 C -4.832 -40.634 -17.595 1.00 23.88 95 GLU L C 1
ATOM 736 O O . GLU A 1 100 C -4.256 -40.815 -16.524 1.00 29.09 95 GLU L O 1
ATOM 742 N N . GLY A 1 101 D -4.208 -40.713 -18.779 1.00 24.66 95 GLY L N 1
ATOM 743 C CA . GLY A 1 101 D -2.886 -41.317 -18.898 1.00 18.87 95 GLY L CA 1
ATOM 744 C C . GLY A 1 101 D -1.722 -40.483 -18.399 1.00 19.60 95 GLY L C 1
ATOM 745 O O . GLY A 1 101 D -0.683 -41.054 -18.045 1.00 18.81 95 GLY L O 1
ATOM 746 N N . ALA A 1 102 ? -1.861 -39.157 -18.349 1.00 18.19 96 ALA L N 1
ATOM 747 C CA . ALA A 1 102 ? -0.718 -38.327 -17.983 1.00 18.13 96 ALA L CA 1
ATOM 748 C C . ALA A 1 102 ? -1.183 -36.946 -17.558 1.00 16.40 96 ALA L C 1
ATOM 749 O O . ALA A 1 102 ? -2.292 -36.528 -17.875 1.00 16.81 96 ALA L O 1
ATOM 751 N N . ALA A 1 103 ? -0.300 -36.227 -16.864 1.00 16.24 97 ALA L N 1
ATOM 752 C CA . ALA A 1 103 ? -0.578 -34.852 -16.468 1.00 18.28 97 ALA L CA 1
ATOM 753 C C . ALA A 1 103 ? 0.724 -34.145 -16.111 1.00 19.11 97 ALA L C 1
ATOM 754 O O . ALA A 1 103 ? 1.596 -34.728 -15.455 1.00 16.41 97 ALA L O 1
ATOM 756 N N . PHE A 1 104 ? 0.833 -32.880 -16.521 1.00 17.25 98 PHE L N 1
ATOM 757 C CA . PHE A 1 104 ? 1.948 -32.030 -16.115 1.00 15.68 98 PHE L CA 1
ATOM 758 C C . PHE A 1 104 ? 1.596 -31.237 -14.862 1.00 18.80 98 PHE L C 1
ATOM 759 O O . PHE A 1 104 ? 0.456 -30.800 -14.684 1.00 18.88 98 PHE L O 1
ATOM 767 N N . GLY A 1 105 ? 2.596 -31.027 -14.012 1.00 14.63 99 GLY L N 1
ATOM 768 C CA . GLY A 1 105 ? 2.502 -29.998 -12.998 1.00 17.32 99 GLY L CA 1
ATOM 769 C C . GLY A 1 105 ? 2.532 -28.605 -13.609 1.00 19.31 99 GLY L C 1
ATOM 770 O O . GLY A 1 105 ? 2.862 -28.405 -14.779 1.00 19.06 99 GLY L O 1
ATOM 771 N N . GLY A 1 106 ? 2.189 -27.616 -12.784 1.00 17.41 100 GLY L N 1
ATOM 772 C CA . GLY A 1 106 ? 2.033 -26.254 -13.269 1.00 18.18 100 GLY L CA 1
ATOM 773 C C . GLY A 1 106 ? 3.311 -25.495 -13.556 1.00 20.45 100 GLY L C 1
ATOM 774 O O . GLY A 1 106 ? 3.234 -24.387 -14.095 1.00 17.33 100 GLY L O 1
ATOM 775 N N . GLY A 1 107 ? 4.471 -26.049 -13.211 1.00 19.60 101 GLY L N 1
ATOM 776 C CA . GLY A 1 107 ? 5.753 -25.443 -13.502 1.00 15.60 101 GLY L CA 1
ATOM 777 C C . GLY A 1 107 ? 6.292 -24.625 -12.339 1.00 18.82 101 GLY L C 1
ATOM 778 O O . GLY A 1 107 ? 5.554 -24.148 -11.474 1.00 18.75 101 GLY L O 1
ATOM 779 N N . THR A 1 108 ? 7.617 -24.467 -12.325 1.00 15.74 102 THR L N 1
ATOM 780 C CA . THR A 1 108 ? 8.321 -23.670 -11.320 1.00 17.46 102 THR L CA 1
ATOM 781 C C . THR A 1 108 ? 9.375 -22.842 -12.028 1.00 16.77 102 THR L C 1
ATOM 782 O O . THR A 1 108 ? 10.250 -23.396 -12.707 1.00 16.62 102 THR L O 1
ATOM 786 N N . GLU A 1 109 ? 9.301 -21.523 -11.873 1.00 16.85 103 GLU L N 1
ATOM 787 C CA . GLU A 1 109 ? 10.329 -20.638 -12.404 1.00 20.72 103 GLU L CA 1
ATOM 788 C C . GLU A 1 109 ? 11.478 -20.546 -11.402 1.00 22.49 103 GLU L C 1
ATOM 789 O O . GLU A 1 109 ? 11.250 -20.311 -10.214 1.00 23.76 103 GLU L O 1
ATOM 795 N N . VAL A 1 110 ? 12.706 -20.733 -11.879 1.00 17.96 104 VAL L N 1
ATOM 796 C CA . VAL A 1 110 ? 13.899 -20.572 -11.058 1.00 21.07 104 VAL L CA 1
ATOM 797 C C . VAL A 1 110 ? 14.587 -19.292 -11.496 1.00 25.02 104 VAL L C 1
ATOM 798 O O . VAL A 1 110 ? 14.914 -19.133 -12.681 1.00 24.21 104 VAL L O 1
ATOM 802 N N . VAL A 1 111 ? 14.788 -18.378 -10.541 1.00 23.29 105 VAL L N 1
ATOM 803 C CA . VAL A 1 111 ? 15.507 -17.127 -10.750 1.00 24.90 105 VAL L CA 1
ATOM 804 C C . VAL A 1 111 ? 16.834 -17.203 -10.009 1.00 25.14 105 VAL L C 1
ATOM 805 O O . VAL A 1 111 ? 16.882 -17.597 -8.836 1.00 24.97 105 VAL L O 1
ATOM 809 N N . VAL A 1 112 ? 17.910 -16.833 -10.687 1.00 22.64 106 VAL L N 1
ATOM 810 C CA . VAL A 1 112 ? 19.243 -16.872 -10.096 1.00 22.12 106 VAL L CA 1
ATOM 811 C C . VAL A 1 112 ? 19.543 -15.490 -9.533 1.00 26.16 106 VAL L C 1
ATOM 812 O O . VAL A 1 112 ? 19.466 -14.491 -10.258 1.00 26.60 106 VAL L O 1
ATOM 816 N N . LYS A 1 113 ? 19.852 -15.429 -8.239 1.00 20.12 107 LYS L N 1
ATOM 817 C CA . LYS A 1 113 ? 20.255 -14.178 -7.613 1.00 26.36 107 LYS L CA 1
ATOM 818 C C . LYS A 1 113 ? 21.724 -13.891 -7.894 1.00 22.88 107 LYS L C 1
ATOM 819 O O . LYS A 1 113 ? 22.548 -14.799 -8.015 1.00 27.65 107 LYS L O 1
ATOM 825 N N . ARG A 1 114 ? 22.046 -12.608 -8.000 1.00 22.97 108 ARG L N 1
ATOM 826 C CA . ARG A 1 114 ? 23.418 -12.187 -8.246 1.00 21.84 108 ARG L CA 1
ATOM 827 C C . ARG A 1 114 ? 23.573 -10.761 -7.728 1.00 20.22 108 ARG L C 1
ATOM 828 O O . ARG A 1 114 ? 22.622 -10.154 -7.226 1.00 17.02 108 ARG L O 1
ATOM 836 N N . THR A 1 115 ? 24.778 -10.221 -7.875 1.00 21.99 109 THR L N 1
ATOM 837 C CA . THR A 1 115 ? 25.044 -8.873 -7.393 1.00 19.90 109 THR L CA 1
ATOM 838 C C . THR A 1 115 ? 24.394 -7.839 -8.305 1.00 22.16 109 THR L C 1
ATOM 839 O O . THR A 1 115 ? 24.134 -8.085 -9.484 1.00 19.14 109 THR L O 1
ATOM 843 N N . VAL A 1 116 ? 24.115 -6.667 -7.728 1.00 20.30 110 VAL L N 1
ATOM 844 C CA . VAL A 1 116 ? 23.538 -5.573 -8.500 1.00 21.51 110 VAL L CA 1
ATOM 845 C C . VAL A 1 116 ? 24.430 -5.235 -9.691 1.00 23.09 110 VAL L C 1
ATOM 846 O O . VAL A 1 116 ? 25.662 -5.186 -9.572 1.00 21.55 110 VAL L O 1
ATOM 850 N N . ALA A 1 117 ? 23.807 -5.003 -10.855 1.00 18.20 116 ALA L N 1
ATOM 851 C CA . ALA A 1 117 ? 24.524 -4.555 -12.042 1.00 17.28 116 ALA L CA 1
ATOM 852 C C . ALA A 1 117 ? 23.732 -3.439 -12.707 1.00 19.77 116 ALA L C 1
ATOM 853 O O . ALA A 1 117 ? 22.543 -3.605 -12.994 1.00 17.95 116 ALA L O 1
ATOM 855 N N . ALA A 1 118 ? 24.394 -2.300 -12.927 1.00 16.99 117 ALA L N 1
ATOM 856 C CA . ALA A 1 118 ? 23.742 -1.137 -13.511 1.00 18.56 117 ALA L CA 1
ATOM 857 C C . ALA A 1 118 ? 23.508 -1.353 -15.007 1.00 17.66 117 ALA L C 1
ATOM 858 O O . ALA A 1 118 ? 24.321 -1.992 -15.675 1.00 20.23 117 ALA L O 1
ATOM 860 N N . PRO A 1 119 ? 22.420 -0.820 -15.563 1.00 19.39 118 PRO L N 1
ATOM 861 C CA . PRO A 1 119 ? 22.225 -0.886 -17.012 1.00 20.04 118 PRO L CA 1
ATOM 862 C C . PRO A 1 119 ? 23.039 0.170 -17.744 1.00 21.40 118 PRO L C 1
ATOM 863 O O . PRO A 1 119 ? 23.250 1.276 -17.243 1.00 22.23 118 PRO L O 1
ATOM 867 N N . SER A 1 120 ? 23.505 -0.197 -18.942 1.00 22.76 119 SER L N 1
ATOM 868 C CA . SER A 1 120 ? 23.961 0.770 -19.939 1.00 24.62 119 SER L CA 1
ATOM 869 C C . SER A 1 120 ? 22.759 1.205 -20.768 1.00 24.83 119 SER L C 1
ATOM 870 O O . SER A 1 120 ? 22.033 0.356 -21.290 1.00 24.47 119 SER L O 1
ATOM 873 N N . VAL A 1 121 ? 22.553 2.516 -20.898 1.00 20.40 120 VAL L N 1
ATOM 874 C CA . VAL A 1 121 ? 21.338 3.068 -21.495 1.00 20.01 120 VAL L CA 1
ATOM 875 C C . VAL A 1 121 ? 21.670 3.679 -22.853 1.00 25.55 120 VAL L C 1
ATOM 876 O O . VAL A 1 121 ? 22.722 4.306 -23.021 1.00 18.88 120 VAL L O 1
ATOM 880 N N . PHE A 1 122 ? 20.787 3.462 -23.832 1.00 20.27 121 PHE L N 1
ATOM 881 C CA . PHE A 1 122 ? 20.930 4.012 -25.176 1.00 21.24 121 PHE L CA 1
ATOM 882 C C . PHE A 1 122 ? 19.569 4.487 -25.670 1.00 24.83 121 PHE L C 1
ATOM 883 O O . PHE A 1 122 ? 18.538 3.892 -25.346 1.00 22.32 121 PHE L O 1
ATOM 891 N N . ILE A 1 123 ? 19.567 5.544 -26.482 1.00 22.28 122 ILE L N 1
ATOM 892 C CA . ILE A 1 123 ? 18.329 6.086 -27.032 1.00 20.92 122 ILE L CA 1
ATOM 893 C C . ILE A 1 123 ? 18.459 6.146 -28.547 1.00 29.16 122 ILE L C 1
ATOM 894 O O . ILE A 1 123 ? 19.541 6.433 -29.078 1.00 23.37 122 ILE L O 1
ATOM 899 N N . PHE A 1 124 ? 17.360 5.835 -29.239 1.00 25.07 123 PHE L N 1
ATOM 900 C CA . PHE A 1 124 ? 17.331 5.735 -30.696 1.00 26.95 123 PHE L CA 1
ATOM 901 C C . PHE A 1 124 ? 16.220 6.624 -31.237 1.00 27.04 123 PHE L C 1
ATOM 902 O O . PHE A 1 124 ? 15.048 6.466 -30.834 1.00 23.32 123 PHE L O 1
ATOM 910 N N . PRO A 1 125 ? 16.516 7.557 -32.134 1.00 27.54 124 PRO L N 1
ATOM 911 C CA . PRO A 1 125 ? 15.451 8.337 -32.760 1.00 24.21 124 PRO L CA 1
ATOM 912 C C . PRO A 1 125 ? 14.733 7.498 -33.803 1.00 25.80 124 PRO L C 1
ATOM 913 O O . PRO A 1 125 ? 15.243 6.450 -34.226 1.00 23.55 124 PRO L O 1
ATOM 917 N N . PRO A 1 126 ? 13.553 7.919 -34.245 1.00 25.80 125 PRO L N 1
ATOM 918 C CA . PRO A 1 126 ? 12.896 7.207 -35.345 1.00 27.53 125 PRO L CA 1
ATOM 919 C C . PRO A 1 126 ? 13.641 7.424 -36.646 1.00 34.11 125 PRO L C 1
ATOM 920 O O . PRO A 1 126 ? 14.243 8.478 -36.872 1.00 31.25 125 PRO L O 1
ATOM 924 N N . SER A 1 127 ? 13.601 6.404 -37.499 1.00 27.83 126 SER L N 1
ATOM 925 C CA . SER A 1 127 ? 14.229 6.494 -38.808 1.00 31.02 126 SER L CA 1
ATOM 926 C C . SER A 1 127 ? 13.435 7.429 -39.717 1.00 37.14 126 SER L C 1
ATOM 927 O O . SER A 1 127 ? 12.218 7.591 -39.572 1.00 31.00 126 SER L O 1
ATOM 930 N N . ASP A 1 128 ? 14.141 8.064 -40.657 1.00 37.11 127 ASP L N 1
ATOM 931 C CA . ASP A 1 128 ? 13.448 8.882 -41.647 1.00 38.63 127 ASP L CA 1
ATOM 932 C C . ASP A 1 128 ? 12.447 8.045 -42.435 1.00 32.72 127 ASP L C 1
ATOM 933 O O . ASP A 1 128 ? 11.340 8.507 -42.733 1.00 34.40 127 ASP L O 1
ATOM 938 N N . GLU A 1 129 ? 12.814 6.796 -42.747 1.00 33.21 128 GLU L N 1
ATOM 939 C CA . GLU A 1 129 ? 11.921 5.895 -43.471 1.00 38.09 128 GLU L CA 1
ATOM 940 C C . GLU A 1 129 ? 10.579 5.748 -42.760 1.00 38.22 128 GLU L C 1
ATOM 941 O O . GLU A 1 129 ? 9.519 5.835 -43.394 1.00 34.22 128 GLU L O 1
ATOM 947 N N . GLN A 1 130 ? 10.599 5.530 -41.436 1.00 30.99 129 GLN L N 1
ATOM 948 C CA . GLN A 1 130 ? 9.342 5.344 -40.711 1.00 29.15 129 GLN L CA 1
ATOM 949 C C . GLN A 1 130 ? 8.525 6.628 -40.667 1.00 30.76 129 GLN L C 1
ATOM 950 O O . GLN A 1 130 ? 7.290 6.589 -40.746 1.00 29.53 129 GLN L O 1
ATOM 956 N N . LEU A 1 131 ? 9.194 7.775 -40.532 1.00 29.13 130 LEU L N 1
ATOM 957 C CA . LEU A 1 131 ? 8.481 9.043 -40.413 1.00 34.61 130 LEU L CA 1
ATOM 958 C C . LEU A 1 131 ? 7.576 9.301 -41.606 1.00 35.16 130 LEU L C 1
ATOM 959 O O . LEU A 1 131 ? 6.525 9.935 -41.457 1.00 37.63 130 LEU L O 1
ATOM 964 N N . LYS A 1 132 ? 7.974 8.824 -42.791 1.00 35.80 131 LYS L N 1
ATOM 965 C CA . LYS A 1 132 ? 7.166 9.002 -43.995 1.00 40.84 131 LYS L CA 1
ATOM 966 C C . LYS A 1 132 ? 5.781 8.392 -43.847 1.00 43.50 131 LYS L C 1
ATOM 967 O O . LYS A 1 132 ? 4.834 8.838 -44.506 1.00 46.94 131 LYS L O 1
ATOM 973 N N . SER A 1 133 ? 5.641 7.380 -42.992 1.00 37.34 132 SER L N 1
ATOM 974 C CA . SER A 1 133 ? 4.389 6.665 -42.814 1.00 36.63 132 SER L CA 1
ATOM 975 C C . SER A 1 133 ? 3.493 7.278 -41.747 1.00 41.77 132 SER L C 1
ATOM 976 O O . SER A 1 133 ? 2.438 6.708 -41.446 1.00 47.97 132 SER L O 1
ATOM 979 N N . GLY A 1 134 ? 3.891 8.399 -41.150 1.00 37.89 133 GLY L N 1
ATOM 980 C CA . GLY A 1 134 ? 3.045 9.111 -40.216 1.00 37.49 133 GLY L CA 1
ATOM 981 C C . GLY A 1 134 ? 3.190 8.717 -38.762 1.00 33.11 133 GLY L C 1
ATOM 982 O O . GLY A 1 134 ? 2.504 9.296 -37.910 1.00 34.40 133 GLY L O 1
ATOM 983 N N . THR A 1 135 ? 4.057 7.759 -38.444 1.00 37.48 134 THR L N 1
ATOM 984 C CA . THR A 1 135 ? 4.266 7.318 -37.072 1.00 30.75 134 THR L CA 1
ATOM 985 C C . THR A 1 135 ? 5.755 7.367 -36.756 1.00 30.36 134 THR L C 1
ATOM 986 O O . THR A 1 135 ? 6.598 7.153 -37.631 1.00 30.26 134 THR L O 1
ATOM 990 N N . ALA A 1 136 ? 6.076 7.694 -35.506 1.00 30.12 135 ALA L N 1
ATOM 991 C CA . ALA A 1 136 ? 7.456 7.729 -35.033 1.00 31.30 135 ALA L CA 1
ATOM 992 C C . ALA A 1 136 ? 7.602 6.810 -33.829 1.00 20.54 135 ALA L C 1
ATOM 993 O O . ALA A 1 136 ? 6.836 6.917 -32.864 1.00 27.27 135 ALA L O 1
ATOM 995 N N . SER A 1 137 ? 8.581 5.919 -33.888 1.00 22.81 136 SER L N 1
ATOM 996 C CA . SER A 1 137 ? 8.953 5.071 -32.765 1.00 20.93 136 SER L CA 1
ATOM 997 C C . SER A 1 137 ? 10.293 5.544 -32.208 1.00 23.83 136 SER L C 1
ATOM 998 O O . SER A 1 137 ? 11.285 5.610 -32.945 1.00 23.47 136 SER L O 1
ATOM 1001 N N . VAL A 1 138 ? 10.324 5.856 -30.915 1.00 19.51 137 VAL L N 1
ATOM 1002 C CA . VAL A 1 138 ? 11.550 6.214 -30.204 1.00 21.17 137 VAL L CA 1
ATOM 1003 C C . VAL A 1 138 ? 11.853 5.082 -29.234 1.00 22.50 137 VAL L C 1
ATOM 1004 O O . VAL A 1 138 ? 10.978 4.678 -28.459 1.00 22.35 137 VAL L O 1
ATOM 1008 N N . VAL A 1 139 ? 13.080 4.569 -29.267 1.00 19.30 138 VAL L N 1
ATOM 1009 C CA . VAL A 1 139 ? 13.425 3.369 -28.516 1.00 19.81 138 VAL L CA 1
ATOM 1010 C C . VAL A 1 139 ? 14.508 3.682 -27.495 1.00 21.77 138 VAL L C 1
ATOM 1011 O O . VAL A 1 139 ? 15.521 4.318 -27.817 1.00 20.39 138 VAL L O 1
ATOM 1015 N N . CYS A 1 140 ? 14.308 3.189 -26.279 1.00 19.14 139 CYS L N 1
ATOM 1016 C CA . CYS A 1 140 ? 15.286 3.283 -25.211 1.00 17.82 139 CYS L CA 1
ATOM 1017 C C . CYS A 1 140 ? 15.673 1.878 -24.779 1.00 22.30 139 CYS L C 1
ATOM 1018 O O . CYS A 1 140 ? 14.800 1.051 -24.488 1.00 20.76 139 CYS L O 1
ATOM 1021 N N . LEU A 1 141 ? 16.975 1.616 -24.752 1.00 19.65 140 LEU L N 1
ATOM 1022 C CA . LEU A 1 141 ? 17.533 0.316 -24.417 1.00 15.88 140 LEU L CA 1
ATOM 1023 C C . LEU A 1 141 ? 18.213 0.386 -23.056 1.00 20.74 140 LEU L C 1
ATOM 1024 O O . LEU A 1 141 ? 19.037 1.277 -22.816 1.00 17.73 140 LEU L O 1
ATOM 1029 N N . LEU A 1 142 ? 17.860 -0.545 -22.169 1.00 20.52 141 LEU L N 1
ATOM 1030 C CA . LEU A 1 142 ? 18.565 -0.759 -20.906 1.00 19.42 141 LEU L CA 1
ATOM 1031 C C . LEU A 1 142 ? 19.234 -2.122 -20.990 1.00 17.70 141 LEU L C 1
ATOM 1032 O O . LEU A 1 142 ? 18.549 -3.143 -21.107 1.00 18.08 141 LEU L O 1
ATOM 1037 N N . ASN A 1 143 ? 20.561 -2.152 -20.946 1.00 17.48 142 ASN L N 1
ATOM 1038 C CA . ASN A 1 143 ? 21.295 -3.352 -21.324 1.00 19.67 142 ASN L CA 1
ATOM 1039 C C . ASN A 1 143 ? 22.024 -3.977 -20.137 1.00 21.85 142 ASN L C 1
ATOM 1040 O O . ASN A 1 143 ? 22.756 -3.291 -19.416 1.00 18.37 142 ASN L O 1
ATOM 1045 N N . ASN A 1 144 ? 21.792 -5.280 -19.941 1.00 21.36 143 ASN L N 1
ATOM 1046 C CA . ASN A 1 144 ? 22.548 -6.167 -19.050 1.00 22.02 143 ASN L CA 1
ATOM 1047 C C . ASN A 1 144 ? 22.569 -5.646 -17.610 1.00 18.29 143 ASN L C 1
ATOM 1048 O O . ASN A 1 144 ? 23.623 -5.323 -17.060 1.00 20.36 143 ASN L O 1
ATOM 1053 N N . PHE A 1 145 ? 21.387 -5.621 -16.992 1.00 17.17 144 PHE L N 1
ATOM 1054 C CA . PHE A 1 145 ? 21.274 -5.127 -15.625 1.00 18.27 144 PHE L CA 1
ATOM 1055 C C . PHE A 1 145 ? 20.678 -6.183 -14.691 1.00 20.50 144 PHE L C 1
ATOM 1056 O O . PHE A 1 145 ? 20.109 -7.196 -15.116 1.00 17.51 144 PHE L O 1
ATOM 1064 N N . TYR A 1 146 ? 20.837 -5.941 -13.387 1.00 18.86 145 TYR L N 1
ATOM 1065 C CA . TYR A 1 146 ? 20.267 -6.800 -12.350 1.00 16.80 145 TYR L CA 1
ATOM 1066 C C . TYR A 1 146 ? 20.110 -5.964 -11.086 1.00 18.89 145 TYR L C 1
ATOM 1067 O O . TYR A 1 146 ? 21.065 -5.283 -10.697 1.00 21.00 145 TYR L O 1
ATOM 1076 N N . PRO A 1 147 ? 18.967 -6.022 -10.382 1.00 20.50 146 PRO L N 1
ATOM 1077 C CA . PRO A 1 147 ? 17.806 -6.892 -10.612 1.00 18.97 146 PRO L CA 1
ATOM 1078 C C . PRO A 1 147 ? 16.856 -6.394 -11.703 1.00 20.03 146 PRO L C 1
ATOM 1079 O O . PRO A 1 147 ? 17.114 -5.370 -12.333 1.00 21.73 146 PRO L O 1
ATOM 1083 N N . ARG A 1 148 ? 15.755 -7.123 -11.904 1.00 23.63 147 ARG L N 1
ATOM 1084 C CA . ARG A 1 148 ? 14.844 -6.831 -13.012 1.00 25.86 147 ARG L CA 1
ATOM 1085 C C . ARG A 1 148 ? 14.164 -5.478 -12.857 1.00 20.78 147 ARG L C 1
ATOM 1086 O O . ARG A 1 148 ? 13.842 -4.832 -13.862 1.00 22.76 147 ARG L O 1
ATOM 1094 N N . GLU A 1 149 ? 13.926 -5.041 -11.625 1.00 23.87 148 GLU L N 1
ATOM 1095 C CA . GLU A 1 149 ? 13.150 -3.829 -11.404 1.00 23.96 148 GLU L CA 1
ATOM 1096 C C . GLU A 1 149 ? 13.905 -2.608 -11.917 1.00 24.45 148 GLU L C 1
ATOM 1097 O O . GLU A 1 149 ? 15.082 -2.423 -11.606 1.00 23.99 148 GLU L O 1
ATOM 1103 N N . ALA A 1 150 ? 13.219 -1.775 -12.701 1.00 22.62 149 ALA L N 1
ATOM 1104 C CA . ALA A 1 150 ? 13.793 -0.561 -13.268 1.00 26.27 149 ALA L CA 1
ATOM 1105 C C . ALA A 1 150 ? 12.651 0.338 -13.708 1.00 27.76 149 ALA L C 1
ATOM 1106 O O . ALA A 1 150 ? 11.598 -0.144 -14.138 1.00 25.82 149 ALA L O 1
ATOM 1108 N N . LYS A 1 151 ? 12.866 1.644 -13.587 1.00 24.55 150 LYS L N 1
ATOM 1109 C CA . LYS A 1 151 ? 11.866 2.654 -13.925 1.00 24.88 150 LYS L CA 1
ATOM 1110 C C . LYS A 1 151 ? 12.361 3.456 -15.124 1.00 28.99 150 LYS L C 1
ATOM 1111 O O . LYS A 1 151 ? 13.445 4.046 -15.070 1.00 24.92 150 LYS L O 1
ATOM 1117 N N . VAL A 1 152 ? 11.572 3.474 -16.199 1.00 26.96 151 VAL L N 1
ATOM 1118 C CA . VAL A 1 152 ? 11.898 4.222 -17.411 1.00 27.64 151 VAL L CA 1
ATOM 1119 C C . VAL A 1 152 ? 10.864 5.320 -17.578 1.00 32.21 151 VAL L C 1
ATOM 1120 O O . VAL A 1 152 ? 9.657 5.055 -17.530 1.00 30.83 151 VAL L O 1
ATOM 1124 N N . GLN A 1 153 ? 11.334 6.549 -17.779 1.00 26.70 152 GLN L N 1
ATOM 1125 C CA . GLN A 1 153 ? 10.452 7.692 -17.941 1.00 32.05 152 GLN L CA 1
ATOM 1126 C C . GLN A 1 153 ? 10.821 8.419 -19.220 1.00 33.13 152 GLN L C 1
ATOM 1127 O O . GLN A 1 153 ? 11.994 8.742 -19.445 1.00 28.88 152 GLN L O 1
ATOM 1133 N N . TRP A 1 154 ? 9.818 8.644 -20.063 1.00 28.82 153 TRP L N 1
ATOM 1134 C CA . TRP A 1 154 ? 9.984 9.443 -21.260 1.00 25.91 153 TRP L CA 1
ATOM 1135 C C . TRP A 1 154 ? 9.579 10.885 -20.976 1.00 28.58 153 TRP L C 1
ATOM 1136 O O . TRP A 1 154 ? 8.549 11.143 -20.348 1.00 29.22 153 TRP L O 1
ATOM 1147 N N . LYS A 1 155 ? 10.396 11.818 -21.452 1.00 29.13 154 LYS L N 1
ATOM 1148 C CA . LYS A 1 155 ? 10.093 13.237 -21.402 1.00 31.91 154 LYS L CA 1
ATOM 1149 C C . LYS A 1 155 ? 10.296 13.821 -22.793 1.00 32.88 154 LYS L C 1
ATOM 1150 O O . LYS A 1 155 ? 11.267 13.495 -23.482 1.00 32.74 154 LYS L O 1
ATOM 1156 N N . VAL A 1 156 ? 9.354 14.652 -23.220 1.00 33.15 155 VAL L N 1
ATOM 1157 C CA . VAL A 1 156 ? 9.374 15.259 -24.548 1.00 31.76 155 VAL L CA 1
ATOM 1158 C C . VAL A 1 156 ? 9.318 16.764 -24.332 1.00 34.84 155 VAL L C 1
ATOM 1159 O O . VAL A 1 156 ? 8.312 17.278 -23.828 1.00 36.78 155 VAL L O 1
ATOM 1163 N N . ASP A 1 157 ? 10.392 17.466 -24.699 1.00 31.19 156 ASP L N 1
ATOM 1164 C CA . ASP A 1 157 ? 10.602 18.859 -24.282 1.00 38.01 156 ASP L CA 1
ATOM 1165 C C . ASP A 1 157 ? 10.323 19.008 -22.786 1.00 40.66 156 ASP L C 1
ATOM 1166 O O . ASP A 1 157 ? 9.580 19.889 -22.345 1.00 40.98 156 ASP L O 1
ATOM 1171 N N . ASN A 1 158 ? 10.900 18.088 -22.007 1.00 39.72 157 ASN L N 1
ATOM 1172 C CA . ASN A 1 158 ? 10.801 17.997 -20.553 1.00 41.91 157 ASN L CA 1
ATOM 1173 C C . ASN A 1 158 ? 9.404 17.672 -20.040 1.00 38.96 157 ASN L C 1
ATOM 1174 O O . ASN A 1 158 ? 9.187 17.687 -18.820 1.00 41.85 157 ASN L O 1
ATOM 1179 N N . ALA A 1 159 ? 8.451 17.364 -20.916 1.00 42.27 158 ALA L N 1
ATOM 1180 C CA . ALA A 1 159 ? 7.106 17.000 -20.485 1.00 36.46 158 ALA L CA 1
ATOM 1181 C C . ALA A 1 159 ? 7.016 15.487 -20.304 1.00 37.41 158 ALA L C 1
ATOM 1182 O O . ALA A 1 159 ? 7.239 14.726 -21.255 1.00 35.26 158 ALA L O 1
ATOM 1184 N N . LEU A 1 160 ? 6.683 15.059 -19.085 1.00 37.15 159 LEU L N 1
ATOM 1185 C CA . LEU A 1 160 ? 6.562 13.638 -18.789 1.00 36.33 159 LEU L CA 1
ATOM 1186 C C . LEU A 1 160 ? 5.491 13.000 -19.663 1.00 37.57 159 LEU L C 1
ATOM 1187 O O . LEU A 1 160 ? 4.364 13.498 -19.746 1.00 36.90 159 LEU L O 1
ATOM 1192 N N . GLN A 1 161 ? 5.850 11.900 -20.321 1.00 33.39 160 GLN L N 1
ATOM 1193 C CA . GLN A 1 161 ? 4.921 11.146 -21.148 1.00 29.04 160 GLN L CA 1
ATOM 1194 C C . GLN A 1 161 ? 4.214 10.077 -20.327 1.00 36.05 160 GLN L C 1
ATOM 1195 O O . GLN A 1 161 ? 4.758 9.546 -19.355 1.00 36.82 160 GLN L O 1
ATOM 1201 N N . SER A 1 162 ? 2.983 9.766 -20.728 1.00 34.34 161 SER L N 1
ATOM 1202 C CA . SER A 1 162 ? 2.250 8.658 -20.133 1.00 32.84 161 SER L CA 1
ATOM 1203 C C . SER A 1 162 ? 1.275 8.112 -21.160 1.00 30.43 161 SER L C 1
ATOM 1204 O O . SER A 1 162 ? 0.694 8.871 -21.938 1.00 33.22 161 SER L O 1
ATOM 1207 N N . GLY A 1 163 ? 1.106 6.793 -21.163 1.00 33.14 162 GLY L N 1
ATOM 1208 C CA . GLY A 1 163 ? 0.137 6.152 -22.026 1.00 33.08 162 GLY L CA 1
ATOM 1209 C C . GLY A 1 163 ? 0.615 5.803 -23.423 1.00 34.68 162 GLY L C 1
ATOM 1210 O O . GLY A 1 163 ? -0.118 5.125 -24.151 1.00 35.05 162 GLY L O 1
ATOM 1211 N N . ASN A 1 164 ? 1.816 6.220 -23.827 1.00 28.82 163 ASN L N 1
ATOM 1212 C CA . ASN A 1 164 ? 2.268 6.020 -25.201 1.00 26.13 163 ASN L CA 1
ATOM 1213 C C . ASN A 1 164 ? 3.579 5.237 -25.289 1.00 26.56 163 ASN L C 1
ATOM 1214 O O . ASN A 1 164 ? 4.316 5.358 -26.275 1.00 26.22 163 ASN L O 1
ATOM 1219 N N . SER A 1 165 ? 3.877 4.409 -24.291 1.00 24.16 164 SER L N 1
ATOM 1220 C CA . SER A 1 165 ? 5.062 3.562 -24.345 1.00 25.98 164 SER L CA 1
ATOM 1221 C C . SER A 1 165 ? 4.728 2.153 -23.876 1.00 27.31 164 SER L C 1
ATOM 1222 O O . SER A 1 165 ? 3.786 1.950 -23.104 1.00 26.12 164 SER L O 1
ATOM 1225 N N . GLN A 1 166 ? 5.521 1.185 -24.358 1.00 25.31 165 GLN L N 1
ATOM 1226 C CA . GLN A 1 166 ? 5.444 -0.213 -23.952 1.00 24.45 165 GLN L CA 1
ATOM 1227 C C . GLN A 1 166 ? 6.856 -0.736 -23.745 1.00 24.14 165 GLN L C 1
ATOM 1228 O O . GLN A 1 166 ? 7.791 -0.324 -24.435 1.00 20.57 165 GLN L O 1
ATOM 1234 N N . GLU A 1 167 ? 6.996 -1.664 -22.805 1.00 22.71 166 GLU L N 1
ATOM 1235 C CA . GLU A 1 167 ? 8.278 -2.257 -22.467 1.00 18.34 166 GLU L CA 1
ATOM 1236 C C . GLU A 1 167 ? 8.303 -3.728 -22.857 1.00 22.03 166 GLU L C 1
ATOM 1237 O O . GLU A 1 167 ? 7.267 -4.401 -22.869 1.00 18.95 166 GLU L O 1
ATOM 1243 N N . SER A 1 168 ? 9.498 -4.210 -23.193 1.00 18.04 167 SER L N 1
ATOM 1244 C CA . SER A 1 168 ? 9.775 -5.628 -23.364 1.00 19.03 167 SER L CA 1
ATOM 1245 C C . SER A 1 168 ? 11.056 -5.981 -22.613 1.00 19.08 167 SER L C 1
ATOM 1246 O O . SER A 1 168 ? 12.046 -5.241 -22.681 1.00 18.41 167 SER L O 1
ATOM 1249 N N . VAL A 1 169 ? 11.048 -7.114 -21.905 1.00 19.28 168 VAL L N 1
ATOM 1250 C CA . VAL A 1 169 ? 12.198 -7.533 -21.109 1.00 20.60 168 VAL L CA 1
ATOM 1251 C C . VAL A 1 169 ? 12.645 -8.913 -21.557 1.00 21.03 168 VAL L C 1
ATOM 1252 O O . VAL A 1 169 ? 11.819 -9.795 -21.816 1.00 22.84 168 VAL L O 1
ATOM 1256 N N . THR A 1 170 ? 13.952 -9.104 -21.629 1.00 19.76 169 THR L N 1
ATOM 1257 C CA . THR A 1 170 ? 14.473 -10.404 -21.989 1.00 21.46 169 THR L CA 1
ATOM 1258 C C . THR A 1 170 ? 14.374 -11.356 -20.807 1.00 25.00 169 THR L C 1
ATOM 1259 O O . THR A 1 170 ? 14.165 -10.956 -19.652 1.00 21.55 169 THR L O 1
ATOM 1263 N N . GLU A 1 171 ? 14.512 -12.637 -21.112 1.00 23.49 170 GLU L N 1
ATOM 1264 C CA . GLU A 1 171 ? 14.650 -13.614 -20.050 1.00 28.29 170 GLU L CA 1
ATOM 1265 C C . GLU A 1 171 ? 16.023 -13.479 -19.402 1.00 23.33 170 GLU L C 1
ATOM 1266 O O . GLU A 1 171 ? 16.978 -12.976 -20.002 1.00 25.38 170 GLU L O 1
ATOM 1272 N N . GLN A 1 172 ? 16.109 -13.936 -18.161 1.00 21.24 171 GLN L N 1
ATOM 1273 C CA . GLN A 1 172 ? 17.365 -13.856 -17.439 1.00 20.82 171 GLN L CA 1
ATOM 1274 C C . GLN A 1 172 ? 18.461 -14.543 -18.240 1.00 25.98 171 GLN L C 1
ATOM 1275 O O . GLN A 1 172 ? 18.288 -15.677 -18.704 1.00 26.47 171 GLN L O 1
ATOM 1281 N N . ASP A 1 173 ? 19.574 -13.840 -18.432 1.00 22.48 172 ASP L N 1
ATOM 1282 C CA . ASP A 1 173 ? 20.646 -14.363 -19.262 1.00 22.93 172 ASP L CA 1
ATOM 1283 C C . ASP A 1 173 ? 21.227 -15.634 -18.658 1.00 26.69 172 ASP L C 1
ATOM 1284 O O . ASP A 1 173 ? 21.510 -15.690 -17.458 1.00 22.34 172 ASP L O 1
ATOM 1289 N N . SER A 1 174 ? 21.425 -16.651 -19.501 1.00 26.75 173 SER L N 1
ATOM 1290 C CA . SER A 1 174 ? 21.916 -17.937 -19.015 1.00 27.00 173 SER L CA 1
ATOM 1291 C C . SER A 1 174 ? 23.375 -17.892 -18.580 1.00 27.55 173 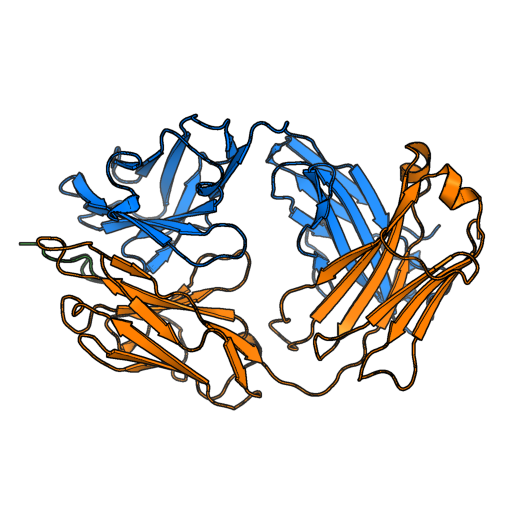SER L C 1
ATOM 1292 O O . SER A 1 174 ? 23.822 -18.797 -17.868 1.00 28.40 173 SER L O 1
ATOM 1295 N N . LYS A 1 175 ? 24.135 -16.876 -18.982 1.00 27.29 174 LYS L N 1
ATOM 1296 C CA . LYS A 1 175 ? 25.553 -16.834 -18.636 1.00 28.79 174 LYS L CA 1
ATOM 1297 C C . LYS A 1 175 ? 25.905 -15.833 -17.544 1.00 27.62 174 LYS L C 1
ATOM 1298 O O . LYS A 1 175 ? 26.784 -16.118 -16.728 1.00 27.68 174 LYS L O 1
ATOM 1304 N N . ASP A 1 176 ? 25.247 -14.675 -17.478 1.00 24.15 175 ASP L N 1
ATOM 1305 C CA . ASP A 1 176 ? 25.535 -13.714 -16.416 1.00 27.80 175 ASP L CA 1
ATOM 1306 C C . ASP A 1 176 ? 24.311 -13.327 -15.588 1.00 24.08 175 ASP L C 1
ATOM 1307 O O . ASP A 1 176 ? 24.423 -12.436 -14.743 1.00 21.49 175 ASP L O 1
ATOM 1312 N N . SER A 1 177 ? 23.156 -13.960 -15.806 1.00 21.03 176 SER L N 1
ATOM 1313 C CA . SER A 1 177 ? 21.959 -13.751 -14.993 1.00 21.61 176 SER L CA 1
ATOM 1314 C C . SER A 1 177 ? 21.423 -12.316 -15.058 1.00 21.88 176 SER L C 1
ATOM 1315 O O . SER A 1 177 ? 20.647 -11.904 -14.186 1.00 16.42 176 SER L O 1
ATOM 1318 N N . THR A 1 178 ? 21.801 -11.535 -16.067 1.00 21.28 177 THR L N 1
ATOM 1319 C CA . THR A 1 178 ? 21.225 -10.204 -16.197 1.00 20.56 177 THR L CA 1
ATOM 1320 C C . THR A 1 178 ? 19.992 -10.211 -17.101 1.00 22.26 177 THR L C 1
ATOM 1321 O O . THR A 1 178 ? 19.638 -11.217 -17.732 1.00 20.55 177 THR L O 1
ATOM 1325 N N . TYR A 1 179 ? 19.361 -9.040 -17.164 1.00 20.14 178 TYR L N 1
ATOM 1326 C CA . TYR A 1 179 ? 18.227 -8.724 -18.012 1.00 18.32 178 TYR L CA 1
ATOM 1327 C C . TYR A 1 179 ? 18.587 -7.559 -18.926 1.00 21.91 178 TYR L C 1
ATOM 1328 O O . TYR A 1 179 ? 19.450 -6.736 -18.612 1.00 19.74 178 TYR L O 1
ATOM 1337 N N . SER A 1 180 ? 17.894 -7.476 -20.055 1.00 17.36 179 SER L N 1
ATOM 1338 C CA . SER A 1 180 ? 17.865 -6.255 -20.837 1.00 19.51 179 SER L CA 1
ATOM 1339 C C . SER A 1 180 ? 16.407 -5.898 -21.091 1.00 19.89 179 SER L C 1
ATOM 1340 O O . SER A 1 180 ? 15.522 -6.750 -21.023 1.00 20.13 179 SER L O 1
ATOM 1343 N N . LEU A 1 181 ? 16.164 -4.617 -21.354 1.00 20.46 180 LEU L N 1
ATOM 1344 C CA . LEU A 1 181 ? 14.814 -4.083 -21.444 1.00 17.64 180 LEU L CA 1
ATOM 1345 C C . LEU A 1 181 ? 14.763 -3.020 -22.533 1.00 22.32 180 LEU L C 1
ATOM 1346 O O . LEU A 1 181 ? 15.698 -2.226 -22.695 1.00 16.47 180 LEU L O 1
ATOM 1351 N N . SER A 1 182 ? 13.655 -2.996 -23.266 1.00 18.64 181 SER L N 1
ATOM 1352 C CA . SER A 1 182 ? 13.402 -1.964 -24.257 1.00 17.79 181 SER L CA 1
ATOM 1353 C C . SER A 1 182 ? 12.128 -1.234 -23.875 1.00 23.05 181 SER L C 1
ATOM 1354 O O . SER A 1 182 ? 11.151 -1.864 -23.461 1.00 23.00 181 SER L O 1
ATOM 1357 N N . SER A 1 183 ? 12.133 0.089 -24.008 1.00 20.28 182 SER L N 1
ATOM 1358 C CA . SER A 1 183 ? 10.922 0.892 -23.892 1.00 18.66 182 SER L CA 1
ATOM 1359 C C . SER A 1 183 ? 10.757 1.631 -25.207 1.00 22.71 182 SER L C 1
ATOM 1360 O O . SER A 1 183 ? 11.683 2.315 -25.653 1.00 20.16 182 SER L O 1
ATOM 1363 N N . THR A 1 184 ? 9.600 1.469 -25.837 1.00 21.00 183 THR L N 1
ATOM 1364 C CA . THR A 1 184 ? 9.331 2.067 -27.139 1.00 19.36 183 THR L CA 1
ATOM 1365 C C . THR A 1 184 ? 8.230 3.104 -26.983 1.00 21.74 183 THR L C 1
ATOM 1366 O O . THR A 1 184 ? 7.122 2.778 -26.536 1.00 20.92 183 THR L O 1
ATOM 1370 N N . LEU A 1 185 ? 8.541 4.344 -27.351 1.00 21.58 184 LEU L N 1
ATOM 1371 C CA . LEU A 1 185 ? 7.586 5.447 -27.348 1.00 21.84 184 LEU L CA 1
ATOM 1372 C C . LEU A 1 185 ? 7.001 5.583 -28.750 1.00 21.25 184 LEU L C 1
ATOM 1373 O O . LEU A 1 185 ? 7.753 5.635 -29.726 1.00 23.46 184 LEU L O 1
ATOM 1378 N N . THR A 1 186 ? 5.668 5.616 -28.854 1.00 23.62 185 THR L N 1
ATOM 1379 C CA . THR A 1 186 ? 4.989 5.715 -30.148 1.00 22.95 185 THR L CA 1
ATOM 1380 C C . THR A 1 186 ? 4.259 7.051 -30.258 1.00 22.79 185 THR L C 1
ATOM 1381 O O . THR A 1 186 ? 3.409 7.370 -29.420 1.00 21.21 185 THR L O 1
ATOM 1385 N N . LEU A 1 187 ? 4.594 7.823 -31.298 1.00 26.37 186 LEU L N 1
ATOM 1386 C CA . LEU A 1 187 ? 4.022 9.139 -31.546 1.00 28.27 186 LEU L CA 1
ATOM 1387 C C . LEU A 1 187 ? 3.665 9.260 -33.020 1.00 31.34 186 LEU L C 1
ATOM 1388 O O . LEU A 1 187 ? 4.286 8.627 -33.878 1.00 29.58 186 LEU L O 1
ATOM 1393 N N . SER A 1 188 ? 2.670 10.091 -33.319 1.00 35.67 187 SER L N 1
ATOM 1394 C CA . SER A 1 188 ? 2.422 10.424 -34.713 1.00 31.50 187 SER L CA 1
ATOM 1395 C C . SER A 1 188 ? 3.549 11.303 -35.236 1.00 34.83 187 SER L C 1
ATOM 1396 O O . SER A 1 188 ? 4.224 12.000 -34.469 1.00 29.83 187 SER L O 1
ATOM 1399 N N . LYS A 1 189 ? 3.748 11.262 -36.560 1.00 32.71 188 LYS L N 1
ATOM 1400 C CA . LYS A 1 189 ? 4.713 12.155 -37.197 1.00 33.97 188 LYS L CA 1
ATOM 1401 C C . LYS A 1 189 ? 4.418 13.609 -36.864 1.00 35.47 188 LYS L C 1
ATOM 1402 O O . LYS A 1 189 ? 5.338 14.386 -36.586 1.00 36.89 188 LYS L O 1
ATOM 1408 N N . ALA A 1 190 ? 3.136 13.989 -36.865 1.00 36.95 189 ALA L N 1
ATOM 1409 C CA . ALA A 1 190 ? 2.764 15.361 -36.526 1.00 40.50 189 ALA L CA 1
ATOM 1410 C C . ALA A 1 190 ? 3.257 15.739 -35.137 1.00 38.78 189 ALA L C 1
ATOM 1411 O O . ALA A 1 190 ? 3.960 16.743 -34.969 1.00 38.33 189 ALA L O 1
ATOM 1413 N N . ASP A 1 191 ? 2.900 14.939 -34.127 1.00 38.48 190 ASP L N 1
ATOM 1414 C CA . ASP A 1 191 ? 3.323 15.230 -32.759 1.00 41.30 190 ASP L CA 1
ATOM 1415 C C . ASP A 1 191 ? 4.839 15.177 -32.622 1.00 38.10 190 ASP L C 1
ATOM 1416 O O . ASP A 1 191 ? 5.434 16.000 -31.915 1.00 40.70 190 ASP L O 1
ATOM 1421 N N . TYR A 1 192 ? 5.481 14.207 -33.281 1.00 34.78 191 TYR L N 1
ATOM 1422 C CA . TYR A 1 192 ? 6.932 14.089 -33.184 1.00 35.69 191 TYR L CA 1
ATOM 1423 C C . TYR A 1 192 ? 7.620 15.358 -33.664 1.00 36.59 191 TYR L C 1
ATOM 1424 O O . TYR A 1 192 ? 8.573 15.836 -33.035 1.00 36.40 191 TYR L O 1
ATOM 1433 N N . GLU A 1 193 ? 7.135 15.931 -34.765 1.00 37.72 192 GLU L N 1
ATOM 1434 C CA . GLU A 1 193 ? 7.711 17.137 -35.348 1.00 38.37 192 GLU L CA 1
ATOM 1435 C C . GLU A 1 193 ? 7.273 18.417 -34.647 1.00 37.36 192 GLU L C 1
ATOM 1436 O O . GLU A 1 193 ? 7.601 19.505 -35.127 1.00 45.86 192 GLU L O 1
ATOM 1442 N N . LYS A 1 194 ? 6.565 18.323 -33.523 1.00 38.20 193 LYS L N 1
ATOM 1443 C CA . LYS A 1 194 ? 6.230 19.485 -32.710 1.00 41.40 193 LYS L CA 1
ATOM 1444 C C . LYS A 1 194 ? 7.234 19.749 -31.594 1.00 42.59 193 LYS L C 1
ATOM 1445 O O . LYS A 1 194 ? 7.122 20.775 -30.914 1.00 46.16 193 LYS L O 1
ATOM 1451 N N . HIS A 1 195 ? 8.201 18.858 -31.382 1.00 39.82 194 HIS L N 1
ATOM 1452 C CA . HIS A 1 195 ? 9.050 18.931 -30.205 1.00 36.88 194 HIS L CA 1
ATOM 1453 C C . HIS A 1 195 ? 10.493 18.660 -30.583 1.00 33.22 194 HIS L C 1
ATOM 1454 O O . HIS A 1 195 ? 10.785 18.040 -31.607 1.00 34.12 194 HIS L O 1
ATOM 1461 N N . LYS A 1 196 ? 11.403 19.138 -29.735 1.00 33.15 195 LYS L N 1
ATOM 1462 C CA . LYS A 1 196 ? 12.827 19.044 -30.019 1.00 33.06 195 LYS L CA 1
ATOM 1463 C C . LYS A 1 196 ? 13.539 17.998 -29.175 1.00 29.39 195 LYS L C 1
ATOM 1464 O O . LYS A 1 196 ? 14.268 17.165 -29.721 1.00 31.05 195 LYS L O 1
ATOM 1470 N N . VAL A 1 197 ? 13.350 18.012 -27.859 1.00 32.97 196 VAL L N 1
ATOM 1471 C CA . VAL A 1 197 ? 14.158 17.201 -26.951 1.00 29.25 196 VAL L CA 1
ATOM 1472 C C . VAL A 1 197 ? 13.397 15.929 -26.594 1.00 26.59 196 VAL L C 1
ATOM 1473 O O . VAL A 1 197 ? 12.318 15.985 -25.989 1.00 29.31 196 VAL L O 1
ATOM 1477 N N . TYR A 1 198 ? 13.984 14.785 -26.934 1.00 27.55 197 TYR L N 1
ATOM 1478 C CA . TYR A 1 198 ? 13.452 13.473 -26.584 1.00 26.91 197 TYR L CA 1
ATOM 1479 C C . TYR A 1 198 ? 14.414 12.808 -25.611 1.00 27.88 197 TYR L C 1
ATOM 1480 O O . TYR A 1 198 ? 15.594 12.642 -25.927 1.00 24.80 197 TYR L O 1
ATOM 1489 N N . ALA A 1 199 ? 13.921 12.445 -24.430 1.00 27.85 198 ALA L N 1
ATOM 1490 C CA . ALA A 1 199 ? 14.789 11.954 -23.369 1.00 25.78 198 ALA L CA 1
ATOM 1491 C C . ALA A 1 199 ? 14.207 10.699 -22.737 1.00 23.65 198 ALA L C 1
ATOM 1492 O O . ALA A 1 199 ? 13.000 10.611 -22.503 1.00 25.49 198 ALA L O 1
ATOM 1494 N N . CYS A 1 200 ? 15.087 9.741 -22.459 1.00 22.88 199 CYS L N 1
ATOM 1495 C CA . CYS A 1 200 ? 14.772 8.541 -21.700 1.00 22.83 199 CYS L CA 1
ATOM 1496 C C . CYS A 1 200 ? 15.506 8.649 -20.371 1.00 23.39 199 CYS L C 1
ATOM 1497 O O . CYS A 1 200 ? 16.727 8.821 -20.361 1.00 22.99 199 CYS L O 1
ATOM 1500 N N . GLU A 1 201 ? 14.771 8.589 -19.259 1.00 22.15 200 GLU L N 1
ATOM 1501 C CA . GLU A 1 201 ? 15.373 8.677 -17.931 1.00 26.80 200 GLU L CA 1
ATOM 1502 C C . GLU A 1 201 ? 15.185 7.362 -17.184 1.00 23.37 200 GLU L C 1
ATOM 1503 O O . GLU A 1 201 ? 14.054 6.893 -17.013 1.00 24.03 200 GLU L O 1
ATOM 1509 N N . VAL A 1 202 ? 16.290 6.791 -16.720 1.00 20.88 201 VAL L N 1
ATOM 1510 C CA . VAL A 1 202 ? 16.323 5.441 -16.165 1.00 20.09 201 VAL L CA 1
ATOM 1511 C C . VAL A 1 202 ? 16.743 5.511 -14.706 1.00 24.20 201 VAL L C 1
ATOM 1512 O O . VAL A 1 202 ? 17.810 6.047 -14.382 1.00 23.15 201 VAL L O 1
ATOM 1516 N N . THR A 1 203 ? 15.920 4.948 -13.835 1.00 23.80 202 THR L N 1
ATOM 1517 C CA . THR A 1 203 ? 16.242 4.804 -12.427 1.00 21.68 202 THR L CA 1
ATOM 1518 C C . THR A 1 203 ? 16.419 3.326 -12.126 1.00 22.21 202 THR L C 1
ATOM 1519 O O . THR A 1 203 ? 15.552 2.514 -12.469 1.00 24.06 202 THR L O 1
ATOM 1523 N N . HIS A 1 204 ? 17.548 2.975 -11.514 1.00 22.44 203 HIS L N 1
ATOM 1524 C CA . HIS A 1 204 ? 17.821 1.575 -11.212 1.00 22.95 203 HIS L CA 1
ATOM 1525 C C . HIS A 1 204 ? 18.749 1.486 -10.009 1.00 21.23 203 HIS L C 1
ATOM 1526 O O . HIS A 1 204 ? 19.621 2.335 -9.818 1.00 21.16 203 HIS L O 1
ATOM 1533 N N . GLN A 1 205 ? 18.566 0.424 -9.218 1.00 22.32 204 GLN L N 1
ATOM 1534 C CA . GLN A 1 205 ? 19.344 0.229 -7.995 1.00 24.30 204 GLN L CA 1
ATOM 1535 C C . GLN A 1 205 ? 20.848 0.344 -8.229 1.00 23.07 204 GLN L C 1
ATOM 1536 O O . GLN A 1 205 ? 21.586 0.778 -7.336 1.00 22.79 204 GLN L O 1
ATOM 1542 N N . GLY A 1 206 ? 21.322 -0.043 -9.410 1.00 18.93 205 GLY L N 1
ATOM 1543 C CA . GLY A 1 206 ? 22.742 -0.043 -9.722 1.00 18.93 205 GLY L CA 1
ATOM 1544 C C . GLY A 1 206 ? 23.322 1.285 -10.151 1.00 21.99 205 GLY L C 1
ATOM 1545 O O . GLY A 1 206 ? 24.540 1.396 -10.313 1.00 22.58 205 GLY L O 1
ATOM 1546 N N . LEU A 1 207 ? 22.486 2.287 -10.351 1.00 23.31 206 LEU L N 1
ATOM 1547 C CA . LEU A 1 207 ? 22.940 3.595 -10.790 1.00 26.17 206 LEU L CA 1
ATOM 1548 C C . LEU A 1 207 ? 23.096 4.490 -9.571 1.00 26.63 206 LEU L C 1
ATOM 1549 O O . LEU A 1 207 ? 22.265 4.461 -8.656 1.00 27.27 206 LEU L O 1
ATOM 1554 N N . SER A 1 208 ? 24.166 5.286 -9.549 1.00 25.42 207 SER L N 1
ATOM 1555 C CA . SER A 1 208 ? 24.313 6.200 -8.423 1.00 29.76 207 SER L CA 1
ATOM 1556 C C . SER A 1 208 ? 23.281 7.328 -8.446 1.00 32.81 207 SER L C 1
ATOM 1557 O O . SER A 1 208 ? 23.115 8.007 -7.426 1.00 26.43 207 SER L O 1
ATOM 1560 N N . SER A 1 209 ? 22.589 7.523 -9.568 1.00 27.91 208 SER L N 1
ATOM 1561 C CA . SER A 1 209 ? 21.541 8.522 -9.756 1.00 27.33 208 SER L CA 1
ATOM 1562 C C . SER A 1 209 ? 20.873 8.242 -11.112 1.00 23.06 208 SER L C 1
ATOM 1563 O O . SER A 1 209 ? 21.419 7.483 -11.914 1.00 26.88 208 SER L O 1
ATOM 1566 N N . PRO A 1 210 ? 19.697 8.819 -11.379 1.00 23.42 209 PRO L N 1
ATOM 1567 C CA . PRO A 1 210 ? 19.025 8.516 -12.651 1.00 24.00 209 PRO L CA 1
ATOM 1568 C C . PRO A 1 210 ? 19.877 8.919 -13.849 1.00 27.90 209 PRO L C 1
ATOM 1569 O O . PRO A 1 210 ? 20.545 9.958 -13.850 1.00 25.41 209 PRO L O 1
ATOM 1573 N N . VAL A 1 211 ? 19.886 8.052 -14.858 1.00 22.30 210 VAL L N 1
ATOM 1574 C CA . VAL A 1 211 ? 20.638 8.274 -16.089 1.00 24.79 210 VAL L CA 1
ATOM 1575 C C . VAL A 1 211 ? 19.664 8.727 -17.166 1.00 27.35 210 VAL L C 1
ATOM 1576 O O . VAL A 1 211 ? 18.578 8.149 -17.311 1.00 23.94 210 VAL L O 1
ATOM 1580 N N . THR A 1 212 ? 20.030 9.782 -17.896 1.00 27.06 211 THR L N 1
ATOM 1581 C CA . THR A 1 212 ? 19.204 10.309 -18.976 1.00 26.80 211 THR L CA 1
ATOM 1582 C C . THR A 1 212 ? 19.980 10.254 -20.281 1.00 28.76 211 THR L C 1
ATOM 1583 O O . THR A 1 212 ? 21.112 10.741 -20.356 1.00 27.33 211 THR L O 1
ATOM 1587 N N . LYS A 1 213 ? 19.379 9.649 -21.297 1.00 25.07 212 LYS L N 1
ATOM 1588 C CA . LYS A 1 213 ? 19.878 9.688 -22.665 1.00 25.63 212 LYS L CA 1
ATOM 1589 C C . LYS A 1 213 ? 18.909 10.520 -23.502 1.00 30.53 212 LYS L C 1
ATOM 1590 O O . LYS A 1 213 ? 17.688 10.371 -23.368 1.00 27.23 212 LYS L O 1
ATOM 1596 N N . SER A 1 214 ? 19.448 11.407 -24.346 1.00 24.96 213 SER L N 1
ATOM 1597 C CA . SER A 1 214 ? 18.640 12.421 -25.021 1.00 25.92 213 SER L CA 1
ATOM 1598 C C . SER A 1 214 ? 19.111 12.605 -26.456 1.00 26.15 213 SER L C 1
ATOM 1599 O O . SER A 1 214 ? 20.253 12.291 -26.802 1.00 27.67 213 SER L O 1
ATOM 1602 N N . PHE A 1 215 ? 18.218 13.148 -27.287 1.00 28.29 214 PHE L N 1
ATOM 1603 C CA . PHE A 1 215 ? 18.614 13.626 -28.606 1.00 29.61 214 PHE L CA 1
ATOM 1604 C C . PHE A 1 215 ? 17.690 14.764 -29.020 1.00 33.50 214 PHE L C 1
ATOM 1605 O O . PHE A 1 215 ? 16.532 14.837 -28.593 1.00 30.94 214 PHE L O 1
ATOM 1613 N N . ASN A 1 216 ? 18.216 15.657 -29.854 1.00 34.72 215 ASN L N 1
ATOM 1614 C CA . ASN A 1 216 ? 17.438 16.747 -30.425 1.00 35.06 215 ASN L CA 1
ATOM 1615 C C . ASN A 1 216 ? 16.975 16.337 -31.813 1.00 36.52 215 ASN L C 1
ATOM 1616 O O . ASN A 1 216 ? 17.793 15.942 -32.651 1.00 33.38 215 ASN L O 1
ATOM 1621 N N . ARG A 1 217 ? 15.665 16.415 -32.044 1.00 35.19 216 ARG L N 1
ATOM 1622 C CA . ARG A 1 217 ? 15.108 15.997 -33.325 1.00 37.45 216 ARG L CA 1
ATOM 1623 C C . ARG A 1 217 ? 15.724 16.810 -34.455 1.00 42.89 216 ARG L C 1
ATOM 1624 O O . ARG A 1 217 ? 15.565 18.034 -34.506 1.00 49.04 216 ARG L O 1
ATOM 1632 N N . GLY A 1 218 ? 16.441 16.132 -35.347 1.00 49.07 217 GLY L N 1
ATOM 1633 C CA . GLY A 1 218 ? 17.081 16.805 -36.462 1.00 56.10 217 GLY L CA 1
ATOM 1634 C C . GLY A 1 218 ? 18.581 16.595 -36.517 1.00 59.85 217 GLY L C 1
ATOM 1635 O O . GLY A 1 218 ? 19.125 16.232 -37.565 1.00 63.39 217 GLY L O 1
ATOM 1636 N N . GLU A 1 219 ? 19.259 16.826 -35.395 1.00 56.09 218 GLU L N 1
ATOM 1637 C CA . GLU A 1 219 ? 20.702 16.625 -35.310 1.00 55.95 218 GLU L CA 1
ATOM 1638 C C . GLU A 1 219 ? 21.036 15.131 -35.251 1.00 58.75 218 GLU L C 1
ATOM 1639 O O . GLU A 1 219 ? 21.994 14.659 -35.869 1.00 62.63 218 GLU L O 1
ATOM 1645 N N . GLN B 2 1 ? 21.324 -38.490 -34.061 1.00 42.63 1 GLN H N 1
ATOM 1646 C CA . GLN B 2 1 ? 20.765 -39.023 -35.296 1.00 44.81 1 GLN H CA 1
ATOM 1647 C C . GLN B 2 1 ? 19.223 -39.069 -35.285 1.00 36.94 1 GLN H C 1
ATOM 1648 O O . GLN B 2 1 ? 18.589 -38.702 -36.276 1.00 38.89 1 GLN H O 1
ATOM 1654 N N . GLU B 2 2 ? 18.621 -39.506 -34.177 1.00 34.75 2 GLU H N 1
ATOM 1655 C CA . GLU B 2 2 ? 17.162 -39.534 -34.079 1.00 35.25 2 GLU H CA 1
ATOM 1656 C C . GLU B 2 2 ? 16.605 -38.140 -33.798 1.00 30.87 2 GLU H C 1
ATOM 1657 O O . GLU B 2 2 ? 17.053 -37.463 -32.870 1.00 27.42 2 GLU H O 1
ATOM 1663 N N . GLN B 2 3 ? 15.617 -37.722 -34.596 1.00 30.22 3 GLN H N 1
ATOM 1664 C CA . GLN B 2 3 ? 14.973 -36.420 -34.471 1.00 28.43 3 GLN H CA 1
ATOM 1665 C C . GLN B 2 3 ? 13.484 -36.537 -34.783 1.00 27.27 3 GLN H C 1
ATOM 1666 O O . GLN B 2 3 ? 13.046 -37.448 -35.487 1.00 25.41 3 GLN H O 1
ATOM 1672 N N . LEU B 2 4 ? 12.714 -35.577 -34.266 1.00 20.95 4 LEU H N 1
ATOM 1673 C CA . LEU B 2 4 ? 11.319 -35.372 -34.620 1.00 22.51 4 LEU H CA 1
ATOM 1674 C C . LEU B 2 4 ? 11.115 -33.948 -35.113 1.00 24.12 4 LEU H C 1
ATOM 1675 O O . LEU B 2 4 ? 11.762 -33.013 -34.634 1.00 22.59 4 LEU H O 1
ATOM 1680 N N . GLU B 2 5 ? 10.189 -33.778 -36.052 1.00 21.30 5 GLU H N 1
ATOM 1681 C CA . GLU B 2 5 ? 9.891 -32.445 -36.568 1.00 24.53 5 GLU H CA 1
ATOM 1682 C C . GLU B 2 5 ? 8.396 -32.307 -36.813 1.00 23.17 5 GLU H C 1
ATOM 1683 O O . GLU B 2 5 ? 7.808 -33.112 -37.539 1.00 22.53 5 GLU H O 1
ATOM 1689 N N . GLU B 2 6 ? 7.789 -31.280 -36.214 1.00 20.87 6 GLU H N 1
ATOM 1690 C CA . GLU B 2 6 ? 6.379 -30.967 -36.425 1.00 17.93 6 GLU H CA 1
ATOM 1691 C C . GLU B 2 6 ? 6.214 -30.037 -37.618 1.00 21.15 6 GLU H C 1
ATOM 1692 O O . GLU B 2 6 ? 7.039 -29.154 -37.862 1.00 24.19 6 GLU H O 1
ATOM 1698 N N . SER B 2 7 ? 5.122 -30.231 -38.349 1.00 20.27 7 SER H N 1
ATOM 1699 C CA . SER B 2 7 ? 4.777 -29.355 -39.462 1.00 26.35 7 SER H CA 1
ATOM 1700 C C . SER B 2 7 ? 3.261 -29.200 -39.521 1.00 24.35 7 SER H C 1
ATOM 1701 O O . SER B 2 7 ? 2.511 -29.913 -38.850 1.00 20.47 7 SER H O 1
ATOM 1704 N N . GLY B 2 8 ? 2.810 -28.270 -40.356 1.00 20.87 8 GLY H N 1
ATOM 1705 C CA . GLY B 2 8 ? 1.394 -28.069 -40.553 1.00 21.93 8 GLY H CA 1
ATOM 1706 C C . GLY B 2 8 ? 0.766 -26.970 -39.715 1.00 21.66 8 GLY H C 1
ATOM 1707 O O . GLY B 2 8 ? -0.433 -26.718 -39.860 1.00 20.67 8 GLY H O 1
ATOM 1708 N N . GLY B 2 9 ? 1.522 -26.313 -38.850 1.00 22.21 9 GLY H N 1
ATOM 1709 C CA . GLY B 2 9 ? 0.974 -25.228 -38.066 1.00 20.39 9 GLY H CA 1
ATOM 1710 C C . GLY B 2 9 ? 0.738 -23.989 -38.920 1.00 27.24 9 GLY H C 1
ATOM 1711 O O . GLY B 2 9 ? 0.992 -23.953 -40.127 1.00 25.91 9 GLY H O 1
ATOM 1712 N N . GLY B 2 10 ? 0.224 -22.958 -38.275 1.00 17.75 10 GLY H N 1
ATOM 1713 C CA . GLY B 2 10 ? -0.016 -21.701 -38.938 1.00 25.37 10 GLY H CA 1
ATOM 1714 C C . GLY B 2 10 ? -1.281 -21.056 -38.428 1.00 22.48 10 GLY H C 1
ATOM 1715 O O . GLY B 2 10 ? -1.844 -21.444 -37.405 1.00 21.60 10 GLY H O 1
ATOM 1716 N N . LEU B 2 11 ? -1.732 -20.054 -39.169 1.00 18.84 11 LEU H N 1
ATOM 1717 C CA . LEU B 2 11 ? -2.908 -19.270 -38.819 1.00 18.01 11 LEU H CA 1
ATOM 1718 C C . LEU B 2 11 ? -4.159 -19.955 -39.348 1.00 22.41 11 LEU H C 1
ATOM 1719 O O . LEU B 2 11 ? -4.200 -20.352 -40.514 1.00 23.82 11 LEU H O 1
ATOM 1724 N N . VAL B 2 12 ? -5.186 -20.062 -38.508 1.00 19.04 12 VAL H N 1
ATOM 1725 C CA . VAL B 2 12 ? -6.432 -20.721 -38.882 1.00 19.73 12 VAL H CA 1
ATOM 1726 C C . VAL B 2 12 ? -7.610 -19.959 -38.272 1.00 22.68 12 VAL H C 1
ATOM 1727 O O . VAL B 2 12 ? -7.503 -19.361 -37.197 1.00 19.20 12 VAL H O 1
ATOM 1731 N N . GLN B 2 13 ? -8.735 -19.964 -38.987 1.00 21.82 13 GLN H N 1
ATOM 1732 C CA . GLN B 2 13 ? -9.922 -19.229 -38.563 1.00 23.81 13 GLN H CA 1
ATOM 1733 C C . GLN B 2 13 ? -10.583 -19.902 -37.360 1.00 24.92 13 GLN H C 1
ATOM 1734 O O . GLN B 2 13 ? -10.562 -21.127 -37.236 1.00 21.43 13 GLN H O 1
ATOM 1740 N N . PRO B 2 14 ? -11.215 -19.121 -36.484 1.00 23.90 14 PRO H N 1
ATOM 1741 C CA . PRO B 2 14 ? -12.022 -19.717 -35.414 1.00 21.89 14 PRO H CA 1
ATOM 1742 C C . PRO B 2 14 ? -13.037 -20.694 -35.983 1.00 28.74 14 PRO H C 1
ATOM 1743 O O . PRO B 2 14 ? -13.597 -20.480 -37.064 1.00 21.91 14 PRO H O 1
ATOM 1747 N N . GLU B 2 15 ? -13.249 -21.787 -35.251 1.00 27.68 15 GLU H N 1
ATOM 1748 C CA . GLU B 2 15 ? -14.105 -22.914 -35.610 1.00 26.12 15 GLU H CA 1
ATOM 1749 C C . GLU B 2 15 ? -13.529 -23.752 -36.740 1.00 28.20 15 GLU H C 1
ATOM 1750 O O . GLU B 2 15 ? -14.165 -24.727 -37.150 1.00 26.70 15 GLU H O 1
ATOM 1756 N N . GLY B 2 16 ? -12.341 -23.424 -37.245 1.00 25.01 16 GLY H N 1
ATOM 1757 C CA . GLY B 2 16 ? -11.726 -24.202 -38.293 1.00 25.62 16 GLY H CA 1
ATOM 1758 C C . GLY B 2 16 ? -11.051 -25.459 -37.764 1.00 28.02 16 GLY H C 1
ATOM 1759 O O . GLY B 2 16 ? -11.069 -25.771 -36.569 1.00 23.19 16 GLY H O 1
ATOM 1760 N N . SER B 2 17 ? -10.456 -26.196 -38.697 1.00 25.20 17 SER H N 1
ATOM 1761 C CA . SER B 2 17 ? -9.707 -27.407 -38.401 1.00 24.89 17 SER H CA 1
ATOM 1762 C C . SER B 2 17 ? -8.294 -27.276 -38.948 1.00 23.97 17 SER H C 1
ATOM 1763 O O . SER B 2 17 ? -8.036 -26.504 -39.871 1.00 20.73 17 SER H O 1
ATOM 1766 N N . LEU B 2 18 ? -7.386 -28.065 -38.380 1.00 24.37 18 LEU H N 1
ATOM 1767 C CA . LEU B 2 18 ? -5.986 -28.102 -38.789 1.00 22.48 18 LEU H CA 1
ATOM 1768 C C . LEU B 2 18 ? -5.435 -29.479 -38.460 1.00 20.93 18 LEU H C 1
ATOM 1769 O O . LEU B 2 18 ? -5.775 -30.048 -37.421 1.00 20.25 18 LEU H O 1
ATOM 1774 N N . THR B 2 19 ? -4.579 -30.009 -39.329 1.00 17.57 19 THR H N 1
ATOM 1775 C CA . THR B 2 19 ? -3.894 -31.268 -39.052 1.00 17.95 19 THR H CA 1
ATOM 1776 C C . THR B 2 19 ? -2.393 -31.028 -38.994 1.00 20.75 19 THR H C 1
ATOM 1777 O O . THR B 2 19 ? -1.801 -30.530 -39.958 1.00 21.71 19 THR H O 1
ATOM 1781 N N . LEU B 2 20 ? -1.780 -31.397 -37.874 1.00 17.24 20 LEU H N 1
ATOM 1782 C CA . LEU B 2 20 ? -0.338 -31.330 -37.713 1.00 19.09 20 LEU H CA 1
ATOM 1783 C C . LEU B 2 20 ? 0.271 -32.689 -38.000 1.00 19.89 20 LEU H C 1
ATOM 1784 O O . LEU B 2 20 ? -0.356 -33.725 -37.764 1.00 20.54 20 LEU H O 1
ATOM 1789 N N . THR B 2 21 ? 1.505 -32.679 -38.495 1.00 17.12 21 THR H N 1
ATOM 1790 C CA . THR B 2 21 ? 2.251 -33.901 -38.755 1.00 19.25 21 THR H CA 1
ATOM 1791 C C . THR B 2 21 ? 3.553 -33.874 -37.971 1.00 18.67 21 THR H C 1
ATOM 1792 O O . THR B 2 21 ? 4.194 -32.830 -37.852 1.00 20.28 21 THR H O 1
ATOM 1796 N N . CYS B 2 22 ? 3.928 -35.027 -37.428 1.00 17.02 22 CYS H N 1
ATOM 1797 C CA . CYS B 2 22 ? 5.192 -35.220 -36.730 1.00 18.27 22 CYS H CA 1
ATOM 1798 C C . CYS B 2 22 ? 6.011 -36.244 -37.505 1.00 20.49 22 CYS H C 1
ATOM 1799 O O . CYS B 2 22 ? 5.585 -37.394 -37.649 1.00 22.32 22 CYS H O 1
ATOM 1802 N N . LYS B 2 23 ? 7.183 -35.835 -37.994 1.00 21.18 23 LYS H N 1
ATOM 1803 C CA . LYS B 2 23 ? 8.001 -36.662 -38.877 1.00 21.52 23 LYS H CA 1
ATOM 1804 C C . LYS B 2 23 ? 9.263 -37.121 -38.157 1.00 26.08 23 LYS H C 1
ATOM 1805 O O . LYS B 2 23 ? 10.040 -36.298 -37.663 1.00 21.70 23 LYS H O 1
ATOM 1811 N N . ALA B 2 24 ? 9.473 -38.434 -38.106 1.00 23.85 24 ALA H N 1
ATOM 1812 C CA . ALA B 2 24 ? 10.666 -38.995 -37.490 1.00 23.99 24 ALA H CA 1
ATOM 1813 C C . ALA B 2 24 ? 11.795 -39.089 -38.509 1.00 29.74 24 ALA H C 1
ATOM 1814 O O . ALA B 2 24 ? 11.561 -39.394 -39.683 1.00 28.89 24 ALA H O 1
ATOM 1816 N N . SER B 2 25 ? 13.022 -38.825 -38.046 1.00 26.75 25 SER H N 1
ATOM 1817 C CA . SER B 2 25 ? 14.236 -38.975 -38.840 1.00 27.02 25 SER H CA 1
ATOM 1818 C C . SER B 2 25 ? 15.245 -39.804 -38.065 1.00 31.08 25 SER H C 1
ATOM 1819 O O . SER B 2 25 ? 15.339 -39.709 -36.837 1.00 30.34 25 SER H O 1
ATOM 1822 N N . GLY B 2 26 ? 16.011 -40.612 -38.791 1.00 28.80 26 GLY H N 1
ATOM 1823 C CA . GLY B 2 26 ? 17.039 -41.409 -38.161 1.00 26.01 26 GLY H CA 1
ATOM 1824 C C . GLY B 2 26 ? 16.539 -42.648 -37.467 1.00 29.60 26 GLY H C 1
ATOM 1825 O O . GLY B 2 26 ? 17.343 -43.363 -36.852 1.00 29.48 26 GLY H O 1
ATOM 1826 N N . PHE B 2 27 ? 15.239 -42.921 -37.533 1.00 27.91 27 PHE H N 1
ATOM 1827 C CA . PHE B 2 27 ? 14.654 -44.125 -36.964 1.00 29.85 27 PHE H CA 1
ATOM 1828 C C . PHE B 2 27 ? 13.239 -44.243 -37.519 1.00 26.73 27 PHE H C 1
ATOM 1829 O O . PHE B 2 27 ? 12.734 -43.333 -38.184 1.00 30.67 27 PHE H O 1
ATOM 1837 N N . SER B 2 28 ? 12.632 -45.403 -37.286 1.00 28.62 28 SER H N 1
ATOM 1838 C CA . SER B 2 28 ? 11.226 -45.644 -37.577 1.00 25.85 28 SER H CA 1
ATOM 1839 C C . SER B 2 28 ? 10.590 -46.267 -36.344 1.00 27.51 28 SER H C 1
ATOM 1840 O O . SER B 2 28 ? 11.280 -46.838 -35.496 1.00 26.92 28 SER H O 1
ATOM 1843 N N . PHE B 2 29 ? 9.263 -46.153 -36.251 1.00 24.28 29 PHE H N 1
ATOM 1844 C CA . PHE B 2 29 ? 8.562 -46.554 -35.034 1.00 22.69 29 PHE H CA 1
ATOM 1845 C C . PHE B 2 29 ? 8.534 -48.069 -34.873 1.00 26.15 29 PHE H C 1
ATOM 1846 O O . PHE B 2 29 ? 8.301 -48.812 -35.833 1.00 25.02 29 PHE H O 1
ATOM 1854 N N . SER B 2 30 ? 8.725 -48.518 -33.632 1.00 25.62 30 SER H N 1
ATOM 1855 C CA . SER B 2 30 ? 8.720 -49.934 -33.281 1.00 31.60 30 SER H CA 1
ATOM 1856 C C . SER B 2 30 ? 8.107 -50.050 -31.881 1.00 26.94 30 SER H C 1
ATOM 1857 O O . SER B 2 30 ? 8.806 -50.085 -30.863 1.00 28.98 30 SER H O 1
ATOM 1860 N N . ALA B 2 31 ? 6.773 -50.086 -31.845 1.00 23.70 31 ALA H N 1
ATOM 1861 C CA . ALA B 2 31 ? 5.988 -50.319 -30.629 1.00 23.56 31 ALA H CA 1
ATOM 1862 C C . ALA B 2 31 ? 6.326 -49.314 -29.521 1.00 23.71 31 ALA H C 1
ATOM 1863 O O . ALA B 2 31 ? 6.677 -49.675 -28.400 1.00 21.38 31 ALA H O 1
ATOM 1865 N N . ILE B 2 32 ? 6.149 -48.032 -29.843 1.00 21.36 32 ILE H N 1
ATOM 1866 C CA . ILE B 2 32 ? 6.467 -46.924 -28.944 1.00 19.96 32 ILE H CA 1
ATOM 1867 C C . ILE B 2 32 ? 5.233 -46.034 -28.771 1.00 20.59 32 ILE H C 1
ATOM 1868 O O . ILE B 2 32 ? 4.261 -46.121 -29.522 1.00 16.01 32 ILE H O 1
ATOM 1873 N N . ALA B 2 33 ? 5.306 -45.130 -27.790 1.00 19.22 33 ALA H N 1
ATOM 1874 C CA . ALA B 2 33 ? 4.259 -44.135 -27.555 1.00 17.00 33 ALA H CA 1
ATOM 1875 C C . ALA B 2 33 ? 4.693 -42.799 -28.163 1.00 16.35 33 ALA H C 1
ATOM 1876 O O . ALA B 2 33 ? 5.659 -42.184 -27.699 1.00 19.35 33 ALA H O 1
ATOM 1878 N N . MET B 2 34 ? 3.994 -42.360 -29.203 1.00 16.89 34 MET H N 1
ATOM 1879 C CA . MET B 2 34 ? 4.195 -41.036 -29.782 1.00 17.70 34 MET H CA 1
ATOM 1880 C C . MET B 2 34 ? 3.137 -40.097 -29.215 1.00 17.37 34 MET H C 1
ATOM 1881 O O . MET B 2 34 ? 1.939 -40.401 -29.264 1.00 13.87 34 MET H O 1
ATOM 1886 N N . CYS B 2 35 ? 3.577 -38.964 -28.665 1.00 15.74 35 CYS H N 1
ATOM 1887 C CA . CYS B 2 35 ? 2.700 -38.132 -27.854 1.00 14.83 35 CYS H CA 1
ATOM 1888 C C . CYS B 2 35 ? 2.670 -36.707 -28.381 1.00 17.47 35 CYS H C 1
ATOM 1889 O O . CYS B 2 35 ? 3.622 -36.245 -29.013 1.00 15.61 35 CYS H O 1
ATOM 1892 N N . TRP B 2 36 ? 1.565 -36.015 -28.103 1.00 15.44 36 TRP H N 1
ATOM 1893 C CA . TRP B 2 36 ? 1.405 -34.605 -28.438 1.00 17.80 36 TRP H CA 1
ATOM 1894 C C . TRP B 2 36 ? 1.194 -33.814 -27.155 1.00 14.75 36 TRP H C 1
ATOM 1895 O O . TRP B 2 36 ? 0.418 -34.228 -26.284 1.00 12.90 36 TRP H O 1
ATOM 1906 N N . VAL B 2 37 ? 1.936 -32.718 -27.027 1.00 11.38 37 VAL H N 1
ATOM 1907 C CA . VAL B 2 37 ? 1.890 -31.807 -25.889 1.00 13.49 37 VAL H CA 1
ATOM 1908 C C . VAL B 2 37 ? 1.822 -30.398 -26.462 1.00 15.69 37 VAL H C 1
ATOM 1909 O O . VAL B 2 37 ? 2.413 -30.128 -27.515 1.00 13.91 37 VAL H O 1
ATOM 1913 N N . ARG B 2 38 ? 1.077 -29.507 -25.804 1.00 14.94 38 ARG H N 1
ATOM 1914 C CA . ARG B 2 38 ? 1.007 -28.135 -26.283 1.00 15.46 38 ARG H CA 1
ATOM 1915 C C . ARG B 2 38 ? 1.313 -27.164 -25.152 1.00 15.53 38 ARG H C 1
ATOM 1916 O O . ARG B 2 38 ? 1.333 -27.520 -23.970 1.00 14.63 38 ARG H O 1
ATOM 1924 N N . GLN B 2 39 ? 1.539 -25.909 -25.542 1.00 14.75 39 GLN H N 1
ATOM 1925 C CA . GLN B 2 39 ? 1.917 -24.864 -24.596 1.00 14.31 39 GLN H CA 1
ATOM 1926 C C . GLN B 2 39 ? 1.401 -23.540 -25.139 1.00 18.27 39 GLN H C 1
ATOM 1927 O O . GLN B 2 39 ? 1.919 -23.051 -26.147 1.00 15.77 39 GLN H O 1
ATOM 1933 N N . ALA B 2 40 ? 0.389 -22.970 -24.486 1.00 15.93 40 ALA H N 1
ATOM 1934 C CA . ALA B 2 40 ? -0.079 -21.656 -24.893 1.00 17.80 40 ALA H CA 1
ATOM 1935 C C . ALA B 2 40 ? 0.997 -20.613 -24.594 1.00 18.76 40 ALA H C 1
ATOM 1936 O O . ALA B 2 40 ? 1.819 -20.804 -23.692 1.00 17.39 40 ALA H O 1
ATOM 1938 N N . PRO B 2 41 ? 1.032 -19.497 -25.367 1.00 20.70 41 PRO H N 1
ATOM 1939 C CA . PRO B 2 41 ? 2.079 -18.485 -25.155 1.00 24.44 41 PRO H CA 1
ATOM 1940 C C . PRO B 2 41 ? 2.178 -18.041 -23.702 1.00 19.50 41 PRO H C 1
ATOM 1941 O O . PRO B 2 41 ? 1.178 -17.639 -23.105 1.00 24.78 41 PRO H O 1
ATOM 1945 N N . GLY B 2 42 ? 3.364 -18.170 -23.116 1.00 23.04 42 GLY H N 1
ATOM 1946 C CA . GLY B 2 42 ? 3.607 -17.788 -21.734 1.00 24.66 42 GLY H CA 1
ATOM 1947 C C . GLY B 2 42 ? 3.042 -18.708 -20.670 1.00 27.03 42 GLY H C 1
ATOM 1948 O O . GLY B 2 42 ? 3.070 -18.345 -19.484 1.00 22.82 42 GLY H O 1
ATOM 1949 N N . LYS B 2 43 ? 2.537 -19.884 -21.038 1.00 19.59 43 LYS H N 1
ATOM 1950 C CA . LYS B 2 43 ? 1.845 -20.770 -20.109 1.00 19.72 43 LYS H CA 1
ATOM 1951 C C . LYS B 2 43 ? 2.607 -22.093 -19.976 1.00 17.28 43 LYS H C 1
ATOM 1952 O O . LYS B 2 43 ? 3.696 -22.262 -20.520 1.00 18.70 43 LYS H O 1
ATOM 1958 N N . GLY B 2 44 ? 2.008 -23.044 -19.238 1.00 17.15 44 GLY H N 1
ATOM 1959 C CA . GLY B 2 44 ? 2.666 -24.310 -18.965 1.00 16.22 44 GLY H CA 1
ATOM 1960 C C . GLY B 2 44 ? 2.393 -25.374 -20.020 1.00 16.25 44 GLY H C 1
ATOM 1961 O O . GLY B 2 44 ? 1.600 -25.191 -20.950 1.00 13.54 44 GLY H O 1
ATOM 1962 N N . LEU B 2 45 ? 3.083 -26.501 -19.866 1.00 15.20 45 LEU H N 1
ATOM 1963 C CA . LEU B 2 45 ? 2.879 -27.635 -20.757 1.00 15.82 45 LEU H CA 1
ATOM 1964 C C . LEU B 2 45 ? 1.538 -28.298 -20.465 1.00 13.56 45 LEU H C 1
ATOM 1965 O O . LEU B 2 45 ? 1.115 -28.401 -19.306 1.00 17.96 45 LEU H O 1
ATOM 1970 N N . GLU B 2 46 ? 0.869 -28.768 -21.513 1.00 14.94 46 GLU H N 1
ATOM 1971 C CA . GLU B 2 46 ? -0.422 -29.431 -21.354 1.00 13.59 46 GLU H CA 1
ATOM 1972 C C . GLU B 2 46 ? -0.483 -30.652 -22.259 1.00 14.77 46 GLU H C 1
ATOM 1973 O O . GLU B 2 46 ? -0.319 -30.532 -23.476 1.00 15.21 46 GLU H O 1
ATOM 1979 N N . TRP B 2 47 ? -0.726 -31.820 -21.666 1.00 12.78 47 TRP H N 1
ATOM 1980 C CA . TRP B 2 47 ? -0.790 -33.056 -22.436 1.00 15.01 47 TRP H CA 1
ATOM 1981 C C . TRP B 2 47 ? -2.061 -33.120 -23.279 1.00 15.92 47 TRP H C 1
ATOM 1982 O O . TRP B 2 47 ? -3.149 -32.769 -22.821 1.00 16.84 47 TRP H O 1
ATOM 1993 N N . ILE B 2 48 ? -1.918 -33.603 -24.516 1.00 13.24 48 ILE H N 1
ATOM 1994 C CA . ILE B 2 48 ? -3.057 -33.818 -25.396 1.00 13.78 48 ILE H CA 1
ATOM 1995 C C . ILE B 2 48 ? -3.379 -35.309 -25.469 1.00 14.93 48 ILE H C 1
ATOM 1996 O O . ILE B 2 48 ? -4.493 -35.731 -25.137 1.00 16.98 48 ILE H O 1
ATOM 2001 N N . GLY B 2 49 ? -2.414 -36.119 -25.894 1.00 15.37 49 GLY H N 1
ATOM 2002 C CA . GLY B 2 49 ? -2.644 -37.554 -25.951 1.00 15.38 49 GLY H CA 1
ATOM 2003 C C . GLY B 2 49 ? -1.437 -38.273 -26.506 1.00 15.69 49 GLY H C 1
ATOM 2004 O O . GLY B 2 49 ? -0.450 -37.654 -26.926 1.00 15.83 49 GLY H O 1
ATOM 2005 N N . CYS B 2 50 ? -1.526 -39.605 -26.509 1.00 13.54 50 CYS H N 1
ATOM 2006 C CA . CYS B 2 50 ? -0.487 -40.444 -27.092 1.00 16.08 50 CYS H CA 1
ATOM 2007 C C . CYS B 2 50 ? -1.136 -41.516 -27.960 1.00 17.43 50 CYS H C 1
ATOM 2008 O O . CYS B 2 50 ? -2.301 -41.869 -27.774 1.00 15.12 50 CYS H O 1
ATOM 2011 N N . ILE B 2 51 ? -0.359 -42.045 -28.900 1.00 16.31 51 ILE H N 1
ATOM 2012 C CA . ILE B 2 51 ? -0.764 -43.203 -29.691 1.00 15.40 51 ILE H CA 1
ATOM 2013 C C . ILE B 2 51 ? 0.329 -44.255 -29.574 1.00 20.01 51 ILE H C 1
ATOM 2014 O O . ILE B 2 51 ? 1.518 -43.922 -29.513 1.00 16.98 51 ILE H O 1
ATOM 2019 N N . ALA B 2 52 ? -0.083 -45.522 -29.476 1.00 18.49 52 ALA H N 1
ATOM 2020 C CA . ALA B 2 52 ? 0.825 -46.663 -29.541 1.00 18.39 52 ALA H CA 1
ATOM 2021 C C . ALA B 2 52 ? 0.999 -47.048 -31.004 1.00 21.36 52 ALA H C 1
ATOM 2022 O O . ALA B 2 52 ? 0.024 -47.410 -31.673 1.00 21.31 52 ALA H O 1
ATOM 2024 N N . THR B 2 53 A 2.238 -46.967 -31.508 1.00 19.54 52 THR H N 1
ATOM 2025 C CA . THR B 2 53 A 2.441 -47.068 -32.950 1.00 21.35 52 THR H CA 1
ATOM 2026 C C . THR B 2 53 A 2.231 -48.484 -33.484 1.00 21.55 52 THR H C 1
ATOM 2027 O O . THR B 2 53 A 1.988 -48.638 -34.683 1.00 22.52 52 THR H O 1
ATOM 2031 N N . ASP B 2 54 ? 2.303 -49.513 -32.642 1.00 21.74 53 ASP H N 1
ATOM 2032 C CA . ASP B 2 54 ? 2.051 -50.853 -33.175 1.00 26.88 53 ASP H CA 1
ATOM 2033 C C . ASP B 2 54 ? 0.558 -51.174 -33.234 1.00 26.99 53 ASP H C 1
ATOM 2034 O O . ASP B 2 54 ? 0.097 -51.782 -34.206 1.00 34.02 53 ASP H O 1
ATOM 2039 N N . THR B 2 55 ? -0.220 -50.767 -32.226 1.00 25.35 54 THR H N 1
ATOM 2040 C CA . THR B 2 55 ? -1.637 -51.114 -32.184 1.00 23.92 54 THR H CA 1
ATOM 2041 C C . THR B 2 55 ? -2.552 -50.024 -32.709 1.00 26.98 54 THR H C 1
ATOM 2042 O O . THR B 2 55 ? -3.725 -50.305 -33.002 1.00 22.23 54 THR H O 1
ATOM 2046 N N . GLY B 2 56 ? -2.068 -48.791 -32.805 1.00 23.23 55 GLY H N 1
ATOM 2047 C CA . GLY B 2 56 ? -2.940 -47.675 -33.098 1.00 23.16 55 GLY H CA 1
ATOM 2048 C C . GLY B 2 56 ? -3.827 -47.249 -31.951 1.00 18.72 55 GLY H C 1
ATOM 2049 O O . GLY B 2 56 ? -4.662 -46.357 -32.140 1.00 20.65 55 GLY H O 1
ATOM 2050 N N . SER B 2 57 ? -3.673 -47.851 -30.775 1.00 19.11 56 SER H N 1
ATOM 2051 C CA . SER B 2 57 ? -4.466 -47.472 -29.611 1.00 18.18 56 SER H CA 1
ATOM 2052 C C . SER B 2 57 ? -4.101 -46.063 -29.154 1.00 18.27 56 SER H C 1
ATOM 2053 O O . SER B 2 57 ? -2.937 -45.660 -29.216 1.00 18.68 56 SER H O 1
ATOM 2056 N N . THR B 2 58 ? -5.093 -45.324 -28.669 1.00 15.56 57 THR H N 1
ATOM 2057 C CA . THR B 2 58 ? -4.907 -43.918 -28.334 1.00 16.29 57 THR H CA 1
ATOM 2058 C C . THR B 2 58 ? -5.392 -43.642 -26.923 1.00 17.24 57 THR H C 1
ATOM 2059 O O . THR B 2 58 ? -6.287 -44.316 -26.410 1.00 18.39 57 THR H O 1
ATOM 2063 N N . TYR B 2 59 ? -4.782 -42.630 -26.307 1.00 15.06 58 TYR H N 1
ATOM 2064 C CA . TYR B 2 59 ? -5.001 -42.272 -24.912 1.00 17.49 58 TYR H CA 1
ATOM 2065 C C . TYR B 2 59 ? -4.953 -40.759 -24.860 1.00 17.33 58 TYR H C 1
ATOM 2066 O O . TYR B 2 59 ? -3.933 -40.179 -25.237 1.00 15.62 58 TYR H O 1
ATOM 2075 N N . TYR B 2 60 ? -6.049 -40.128 -24.449 1.00 14.64 59 TYR H N 1
ATOM 2076 C CA . TYR B 2 60 ? -6.166 -38.677 -24.478 1.00 15.92 59 TYR H CA 1
ATOM 2077 C C . TYR B 2 60 ? -6.415 -38.111 -23.084 1.00 18.32 59 TYR H C 1
ATOM 2078 O O . TYR B 2 60 ? -6.941 -38.788 -22.193 1.00 19.47 59 TYR H O 1
ATOM 2087 N N . ALA B 2 61 ? -6.049 -36.842 -22.927 1.00 16.94 60 ALA H N 1
ATOM 2088 C CA . ALA B 2 61 ? -6.528 -36.042 -21.812 1.00 18.45 60 ALA H CA 1
ATOM 2089 C C . ALA B 2 61 ? -8.033 -35.850 -21.939 1.00 22.86 60 ALA H C 1
ATOM 2090 O O . ALA B 2 61 ? -8.562 -35.710 -23.048 1.00 21.87 60 ALA H O 1
ATOM 2092 N N . ASN B 2 62 ? -8.725 -35.856 -20.795 1.00 24.45 61 ASN H N 1
ATOM 2093 C CA . ASN B 2 62 ? -10.182 -35.754 -20.808 1.00 28.35 61 ASN H CA 1
ATOM 2094 C C . ASN B 2 62 ? -10.644 -34.525 -21.586 1.00 28.71 61 ASN H C 1
ATOM 2095 O O . ASN B 2 62 ? -11.607 -34.599 -22.355 1.00 29.44 61 ASN H O 1
ATOM 2100 N N . TRP B 2 63 ? -9.943 -33.393 -21.436 1.00 26.39 62 TRP H N 1
ATOM 2101 C CA . TRP B 2 63 ? -10.356 -32.176 -22.127 1.00 25.69 62 TRP H CA 1
ATOM 2102 C C . TRP B 2 63 ? -10.264 -32.304 -23.643 1.00 26.18 62 TRP H C 1
ATOM 2103 O O . TRP B 2 63 ? -10.978 -31.594 -24.358 1.00 27.35 62 TRP H O 1
ATOM 2114 N N . ALA B 2 64 ? -9.413 -33.194 -24.152 1.00 26.68 63 ALA H N 1
ATOM 2115 C CA . ALA B 2 64 ? -9.117 -33.263 -25.579 1.00 23.56 63 ALA H CA 1
ATOM 2116 C C . ALA B 2 64 ? -9.913 -34.313 -26.334 1.00 30.27 63 ALA H C 1
ATOM 2117 O O . ALA B 2 64 ? -9.937 -34.269 -27.569 1.00 29.94 63 ALA H O 1
ATOM 2119 N N . LYS B 2 65 ? -10.564 -35.246 -25.643 1.00 29.68 64 LYS H N 1
ATOM 2120 C CA . LYS B 2 65 ? -11.228 -36.345 -26.336 1.00 27.73 64 LYS H CA 1
ATOM 2121 C C . LYS B 2 65 ? -12.284 -35.835 -27.317 1.00 29.00 64 LYS H C 1
ATOM 2122 O O . LYS B 2 65 ? -13.043 -34.903 -27.026 1.00 29.89 64 LYS H O 1
ATOM 2128 N N . GLY B 2 66 ? -12.331 -36.462 -28.478 1.00 30.67 65 GLY H N 1
ATOM 2129 C CA . GLY B 2 66 ? -13.318 -36.118 -29.489 1.00 31.34 65 GLY H CA 1
ATOM 2130 C C . GLY B 2 66 ? -12.850 -35.038 -30.436 1.00 28.26 65 GLY H C 1
ATOM 2131 O O . GLY B 2 66 ? -12.934 -35.205 -31.652 1.00 31.48 65 GLY H O 1
ATOM 2132 N N . ARG B 2 67 ? -12.323 -33.938 -29.886 1.00 26.83 66 ARG H N 1
ATOM 2133 C CA . ARG B 2 67 ? -11.921 -32.789 -30.700 1.00 24.49 66 ARG H CA 1
ATOM 2134 C C . ARG B 2 67 ? -10.545 -32.976 -31.328 1.00 23.96 66 ARG H C 1
ATOM 2135 O O . ARG B 2 67 ? -10.273 -32.417 -32.402 1.00 23.90 66 ARG H O 1
ATOM 2143 N N . PHE B 2 68 ? -9.673 -33.752 -30.690 1.00 19.50 67 PHE H N 1
ATOM 2144 C CA . PHE B 2 68 ? -8.326 -34.003 -31.181 1.00 18.81 67 PHE H CA 1
ATOM 2145 C C . PHE B 2 68 ? -8.202 -35.483 -31.509 1.00 22.74 67 PHE H C 1
ATOM 2146 O O . PHE B 2 68 ? -8.556 -36.332 -30.679 1.00 23.20 67 PHE H O 1
ATOM 2154 N N . THR B 2 69 ? -7.714 -35.794 -32.714 1.00 18.99 68 THR H N 1
ATOM 2155 C CA . THR B 2 69 ? -7.499 -37.179 -33.137 1.00 18.05 68 THR H CA 1
ATOM 2156 C C . THR B 2 69 ? -6.035 -37.366 -33.510 1.00 17.30 68 THR H C 1
ATOM 2157 O O . THR B 2 69 ? -5.531 -36.673 -34.395 1.00 19.92 68 THR H O 1
ATOM 2161 N N . ILE B 2 70 ? -5.365 -38.297 -32.837 1.00 16.13 69 ILE H N 1
ATOM 2162 C CA . ILE B 2 70 ? -3.996 -38.693 -33.160 1.00 15.65 69 ILE H CA 1
ATOM 2163 C C . ILE B 2 70 ? -4.056 -39.959 -33.995 1.00 17.06 69 ILE H C 1
ATOM 2164 O O . ILE B 2 70 ? -4.716 -40.928 -33.602 1.00 18.66 69 ILE H O 1
ATOM 2169 N N . SER B 2 71 ? -3.363 -39.968 -35.132 1.00 20.39 70 SER H N 1
ATOM 2170 C CA . SER B 2 71 ? -3.314 -41.137 -36.010 1.00 20.07 70 SER H CA 1
ATOM 2171 C C . SER B 2 71 ? -1.862 -41.443 -36.341 1.00 22.35 70 SER H C 1
ATOM 2172 O O . SER B 2 71 ? -0.962 -40.641 -36.076 1.00 19.57 70 SER H O 1
ATOM 2175 N N . ASN B 2 72 ? -1.628 -42.620 -36.926 1.00 19.63 71 ASN H N 1
ATOM 2176 C CA . ASN B 2 72 ? -0.272 -43.083 -37.225 1.00 20.76 71 ASN H CA 1
ATOM 2177 C C . ASN B 2 72 ? -0.255 -43.616 -38.649 1.00 25.51 71 ASN H C 1
ATOM 2178 O O . ASN B 2 72 ? -0.299 -44.833 -38.869 1.00 23.28 71 ASN H O 1
ATOM 2183 N N . PRO B 2 73 ? -0.199 -42.722 -39.648 1.00 25.16 72 PRO H N 1
ATOM 2184 C CA . PRO B 2 73 ? -0.340 -43.167 -41.047 1.00 27.65 72 PRO H CA 1
ATOM 2185 C C . PRO B 2 73 ? 0.890 -43.836 -41.636 1.00 30.02 72 PRO H C 1
ATOM 2186 O O . PRO B 2 73 ? 0.764 -44.507 -42.667 1.00 30.31 72 PRO H O 1
ATOM 2190 N N . SER B 2 74 ? 2.068 -43.691 -41.042 1.00 23.92 73 SER H N 1
ATOM 2191 C CA . SER B 2 74 ? 3.238 -44.331 -41.623 1.00 28.50 73 SER H CA 1
ATOM 2192 C C . SER B 2 74 ? 4.230 -44.660 -40.519 1.00 26.18 73 SER H C 1
ATOM 2193 O O . SER B 2 74 ? 4.094 -44.209 -39.379 1.00 24.05 73 SER H O 1
ATOM 2196 N N . SER B 2 75 ? 5.239 -45.465 -40.874 1.00 24.92 74 SER H N 1
ATOM 2197 C CA . SER B 2 75 ? 6.253 -45.881 -39.914 1.00 23.92 74 SER H CA 1
ATOM 2198 C C . SER B 2 75 ? 7.098 -44.719 -39.403 1.00 23.72 74 SER H C 1
ATOM 2199 O O . SER B 2 75 ? 7.882 -44.908 -38.467 1.00 23.68 74 SER H O 1
ATOM 2202 N N . THR B 2 76 ? 6.961 -43.533 -39.994 1.00 25.06 75 THR H N 1
ATOM 2203 C CA . THR B 2 76 ? 7.717 -42.369 -39.562 1.00 23.91 75 THR H CA 1
ATOM 2204 C C . THR B 2 76 ? 6.847 -41.132 -39.358 1.00 23.62 75 THR H C 1
ATOM 2205 O O . THR B 2 76 ? 7.394 -40.036 -39.244 1.00 21.75 75 THR H O 1
ATOM 2209 N N . THR B 2 77 ? 5.513 -41.259 -39.334 1.00 22.11 76 THR H N 1
ATOM 2210 C CA . THR B 2 77 ? 4.674 -40.091 -39.094 1.00 22.77 76 THR H CA 1
ATOM 2211 C C . THR B 2 77 ? 3.523 -40.405 -38.151 1.00 20.15 76 THR H C 1
ATOM 2212 O O . THR B 2 77 ? 2.916 -41.482 -38.212 1.00 18.86 76 THR H O 1
ATOM 2216 N N . VAL B 2 78 ? 3.231 -39.443 -37.280 1.00 18.71 77 VAL H N 1
ATOM 2217 C CA . VAL B 2 78 ? 1.949 -39.367 -36.601 1.00 16.54 77 VAL H CA 1
ATOM 2218 C C . VAL B 2 78 ? 1.351 -38.001 -36.906 1.00 19.40 77 VAL H C 1
ATOM 2219 O O . VAL B 2 78 ? 2.055 -37.046 -37.247 1.00 19.41 77 VAL H O 1
ATOM 2223 N N . THR B 2 79 ? 0.026 -37.926 -36.817 1.00 19.08 78 THR H N 1
ATOM 2224 C CA . THR B 2 79 ? -0.691 -36.696 -37.108 1.00 16.79 78 THR H CA 1
ATOM 2225 C C . THR B 2 79 ? -1.582 -36.350 -35.929 1.00 16.35 78 THR H C 1
ATOM 2226 O O . THR B 2 79 ? -1.971 -37.216 -35.141 1.00 18.48 78 THR H O 1
ATOM 2230 N N . LEU B 2 80 ? -1.896 -35.061 -35.821 1.00 14.68 79 LEU H N 1
ATOM 2231 C CA . LEU B 2 80 ? -2.844 -34.555 -34.840 1.00 15.76 79 LEU H CA 1
ATOM 2232 C C . LEU B 2 80 ? -3.860 -33.723 -35.604 1.00 19.81 79 LEU H C 1
ATOM 2233 O O . LEU B 2 80 ? -3.531 -32.648 -36.112 1.00 16.73 79 LEU H O 1
ATOM 2238 N N . GLN B 2 81 ? -5.077 -34.231 -35.716 1.00 16.53 80 GLN H N 1
ATOM 2239 C CA . GLN B 2 81 ? -6.166 -33.501 -36.342 1.00 19.20 80 GLN H CA 1
ATOM 2240 C C . GLN B 2 81 ? -6.975 -32.803 -35.254 1.00 21.25 80 GLN H C 1
ATOM 2241 O O . GLN B 2 81 ? -7.363 -33.434 -34.266 1.00 21.93 80 GLN H O 1
ATOM 2247 N N . MET B 2 82 ? -7.194 -31.498 -35.412 1.00 16.44 81 MET H N 1
ATOM 2248 C CA . MET B 2 82 ? -7.858 -30.708 -34.382 1.00 19.86 81 MET H CA 1
ATOM 2249 C C . MET B 2 82 ? -9.012 -29.963 -35.025 1.00 22.16 81 MET H C 1
ATOM 2250 O O . MET B 2 82 ? -8.848 -29.384 -36.102 1.00 24.11 81 MET H O 1
ATOM 2255 N N . THR B 2 83 ? -10.178 -29.995 -34.380 1.00 19.87 82 THR H N 1
ATOM 2256 C CA . THR B 2 83 ? -11.391 -29.398 -34.925 1.00 20.55 82 THR H CA 1
ATOM 2257 C C . THR B 2 83 ? -11.979 -28.373 -33.965 1.00 22.96 82 THR H C 1
ATOM 2258 O O . THR B 2 83 ? -11.591 -28.275 -32.794 1.00 23.18 82 THR H O 1
ATOM 2262 N N . SER B 2 84 A -12.949 -27.622 -34.488 1.00 21.20 82 SER H N 1
ATOM 2263 C CA . SER B 2 84 A -13.668 -26.574 -33.761 1.00 26.26 82 SER H CA 1
ATOM 2264 C C . SER B 2 84 A -12.708 -25.705 -32.960 1.00 20.94 82 SER H C 1
ATOM 2265 O O . SER B 2 84 A -12.866 -25.491 -31.755 1.00 21.86 82 SER H O 1
ATOM 2268 N N . LEU B 2 85 B -11.703 -25.190 -33.660 1.00 20.79 82 LEU H N 1
ATOM 2269 C CA . LEU B 2 85 B -10.610 -24.492 -33.002 1.00 21.29 82 LEU H CA 1
ATOM 2270 C C . LEU B 2 85 B -11.049 -23.132 -32.471 1.00 22.39 82 LEU H C 1
ATOM 2271 O O . LEU B 2 85 B -11.897 -22.442 -33.046 1.00 22.42 82 LEU H O 1
ATOM 2276 N N . THR B 2 86 ? -10.406 -22.738 -31.383 1.00 20.19 83 THR H N 1
ATOM 2277 C CA . THR B 2 86 ? -10.760 -21.572 -30.604 1.00 22.09 83 THR H CA 1
ATOM 2278 C C . THR B 2 86 ? -9.464 -20.871 -30.212 1.00 19.14 83 THR H C 1
ATOM 2279 O O . THR B 2 86 ? -8.383 -21.456 -30.299 1.00 18.87 83 THR H O 1
ATOM 2283 N N . ALA B 2 87 ? -9.564 -19.598 -29.813 1.00 19.94 84 ALA H N 1
ATOM 2284 C CA . ALA B 2 87 ? -8.391 -18.887 -29.307 1.00 21.34 84 ALA H CA 1
ATOM 2285 C C . ALA B 2 87 ? -7.690 -19.649 -28.189 1.00 19.40 84 ALA H C 1
ATOM 2286 O O . ALA B 2 87 ? -6.467 -19.554 -28.049 1.00 19.36 84 ALA H O 1
ATOM 2288 N N . ALA B 2 88 ? -8.441 -20.386 -27.369 1.00 22.10 85 ALA H N 1
ATOM 2289 C CA . ALA B 2 88 ? -7.820 -21.177 -26.310 1.00 21.75 85 ALA H CA 1
ATOM 2290 C C . ALA B 2 88 ? -6.898 -22.264 -26.859 1.00 21.26 85 ALA H C 1
ATOM 2291 O O . ALA B 2 88 ? -6.082 -22.812 -26.100 1.00 19.78 85 ALA H O 1
ATOM 2293 N N . ASP B 2 89 ? -6.993 -22.568 -28.152 1.00 17.02 86 ASP H N 1
ATOM 2294 C CA . ASP B 2 89 ? -6.144 -23.564 -28.794 1.00 17.50 86 ASP H CA 1
ATOM 2295 C C . ASP B 2 89 ? -4.864 -22.978 -29.387 1.00 15.92 86 ASP H C 1
ATOM 2296 O O . ASP B 2 89 ? -3.992 -23.745 -29.816 1.00 17.88 86 ASP H O 1
ATOM 2301 N N . THR B 2 90 ? -4.721 -21.650 -29.408 1.00 15.24 87 THR H N 1
ATOM 2302 C CA . THR B 2 90 ? -3.470 -21.033 -29.835 1.00 15.67 87 THR H CA 1
ATOM 2303 C C . THR B 2 90 ? -2.342 -21.465 -28.906 1.00 17.47 87 THR H C 1
ATOM 2304 O O . THR B 2 90 ? -2.441 -21.308 -27.683 1.00 18.00 87 THR H O 1
ATOM 2308 N N . ALA B 2 91 ? -1.278 -22.021 -29.484 1.00 15.12 88 ALA H N 1
ATOM 2309 C CA . ALA B 2 91 ? -0.254 -22.688 -28.689 1.00 15.12 88 ALA H CA 1
ATOM 2310 C C . ALA B 2 91 ? 0.831 -23.210 -29.616 1.00 16.25 88 ALA H C 1
ATOM 2311 O O . ALA B 2 91 ? 0.611 -23.387 -30.816 1.00 16.83 88 ALA H O 1
ATOM 2313 N N . THR B 2 92 ? 1.998 -23.483 -29.037 1.00 16.32 89 THR H N 1
ATOM 2314 C CA . THR B 2 92 ? 2.991 -24.312 -29.703 1.00 14.38 89 THR H CA 1
ATOM 2315 C C . THR B 2 92 ? 2.644 -25.769 -29.440 1.00 17.14 89 THR H C 1
ATOM 2316 O O . THR B 2 92 ? 2.348 -26.150 -28.299 1.00 14.63 89 THR H O 1
ATOM 2320 N N . TYR B 2 93 ? 2.641 -26.568 -30.501 1.00 13.75 90 TYR H N 1
ATOM 2321 C CA . TYR B 2 93 ? 2.328 -27.986 -30.422 1.00 17.36 90 TYR H CA 1
ATOM 2322 C C . TYR B 2 93 ? 3.608 -28.779 -30.619 1.00 15.73 90 TYR H C 1
ATOM 2323 O O . TYR B 2 93 ? 4.316 -28.575 -31.607 1.00 17.51 90 TYR H O 1
ATOM 2332 N N . PHE B 2 94 ? 3.902 -29.666 -29.668 1.00 13.45 91 PHE H N 1
ATOM 2333 C CA . PHE B 2 94 ? 5.098 -30.499 -29.678 1.00 14.34 91 PHE H CA 1
ATOM 2334 C C . PHE B 2 94 ? 4.688 -31.949 -29.858 1.00 15.86 91 PHE H C 1
ATOM 2335 O O . PHE B 2 94 ? 3.707 -32.388 -29.256 1.00 15.32 91 PHE H O 1
ATOM 2343 N N . CYS B 2 95 ? 5.469 -32.715 -30.616 1.00 18.89 92 CYS H N 1
ATOM 2344 C CA . CYS B 2 95 ? 5.354 -34.165 -30.554 1.00 16.37 92 CYS H CA 1
ATOM 2345 C C . CYS B 2 95 ? 6.578 -34.731 -29.852 1.00 16.15 92 CYS H C 1
ATOM 2346 O O . CYS B 2 95 ? 7.656 -34.122 -29.854 1.00 14.84 92 CYS H O 1
ATOM 2349 N N . ALA B 2 96 ? 6.393 -35.888 -29.215 1.00 13.95 93 ALA H N 1
ATOM 2350 C CA . ALA B 2 96 ? 7.452 -36.471 -28.407 1.00 16.79 93 ALA H CA 1
ATOM 2351 C C . ALA B 2 96 ? 7.348 -37.989 -28.441 1.00 18.27 93 ALA H C 1
ATOM 2352 O O . ALA B 2 96 ? 6.246 -38.538 -28.375 1.00 18.96 93 ALA H O 1
ATOM 2354 N N . ARG B 2 97 ? 8.496 -38.658 -28.520 1.00 14.95 94 ARG H N 1
ATOM 2355 C CA . ARG B 2 97 ? 8.553 -40.110 -28.342 1.00 16.65 94 ARG H CA 1
ATOM 2356 C C . ARG B 2 97 ? 8.734 -40.402 -26.860 1.00 15.45 94 ARG H C 1
ATOM 2357 O O . ARG B 2 97 ? 9.777 -40.078 -26.276 1.00 17.21 94 ARG H O 1
ATOM 2365 N N . ASN B 2 98 ? 7.719 -41.011 -26.248 1.00 17.86 95 ASN H N 1
ATOM 2366 C CA . ASN B 2 98 ? 7.749 -41.380 -24.831 1.00 15.01 95 ASN H CA 1
ATOM 2367 C C . ASN B 2 98 ? 8.239 -40.237 -23.943 1.00 19.08 95 ASN H C 1
ATOM 2368 O O . ASN B 2 98 ? 8.910 -40.452 -22.928 1.00 18.26 95 ASN H O 1
ATOM 2373 N N . PHE B 2 99 ? 7.910 -39.005 -24.334 1.00 15.71 96 PHE H N 1
ATOM 2374 C CA . PHE B 2 99 ? 8.191 -37.825 -23.539 1.00 14.90 96 PHE H CA 1
ATOM 2375 C C . PHE B 2 99 ? 9.683 -37.603 -23.318 1.00 15.72 96 PHE H C 1
ATOM 2376 O O . PHE B 2 99 ? 10.065 -36.862 -22.410 1.00 17.48 96 PHE H O 1
ATOM 2384 N N . TYR B 2 100 ? 10.560 -38.218 -24.118 1.00 13.92 97 TYR H N 1
ATOM 2385 C CA . TYR B 2 100 ? 11.983 -37.932 -23.945 1.00 18.29 97 TYR H CA 1
ATOM 2386 C C . TYR B 2 100 ? 12.666 -37.375 -25.186 1.00 16.53 97 TYR H C 1
ATOM 2387 O O . TYR B 2 100 ? 13.639 -36.637 -25.046 1.00 17.30 97 TYR H O 1
ATOM 2396 N N . LEU B 2 101 ? 12.204 -37.717 -26.386 1.00 15.34 98 LEU H N 1
ATOM 2397 C CA . LEU B 2 101 ? 12.688 -37.122 -27.627 1.00 16.58 98 LEU H CA 1
ATOM 2398 C C . LEU B 2 101 ? 11.612 -36.171 -28.134 1.00 18.65 98 LEU H C 1
ATOM 2399 O O . LEU B 2 101 ? 10.488 -36.600 -28.394 1.00 18.03 98 LEU H O 1
ATOM 2404 N N . TRP B 2 102 ? 11.963 -34.897 -28.301 1.00 14.58 99 TRP H N 1
ATOM 2405 C CA . TRP B 2 102 ? 11.005 -33.832 -28.579 1.00 16.80 99 TRP H CA 1
ATOM 2406 C C . TRP B 2 102 ? 11.334 -33.126 -29.889 1.00 15.17 99 TRP H C 1
ATOM 2407 O O . TRP B 2 102 ? 12.506 -32.860 -30.190 1.00 19.16 99 TRP H O 1
ATOM 2418 N N . GLY B 2 103 ? 10.300 -32.788 -30.648 1.00 15.28 100 GLY H N 1
ATOM 2419 C CA . GLY B 2 103 ? 10.451 -31.878 -31.758 1.00 15.49 100 GLY H CA 1
ATOM 2420 C C . GLY B 2 103 ? 10.599 -30.452 -31.240 1.00 17.07 100 GLY H C 1
ATOM 2421 O O . GLY B 2 103 ? 10.396 -30.184 -30.055 1.00 16.82 100 GLY H O 1
ATOM 2422 N N . PRO B 2 104 ? 10.974 -29.513 -32.116 1.00 16.62 101 PRO H N 1
ATOM 2423 C CA . PRO B 2 104 ? 11.101 -28.109 -31.688 1.00 18.69 101 PRO H CA 1
ATOM 2424 C C . PRO B 2 104 ? 9.766 -27.400 -31.502 1.00 17.77 101 PRO H C 1
ATOM 2425 O O . PRO B 2 104 ? 9.739 -26.312 -30.910 1.00 17.11 101 PRO H O 1
ATOM 2429 N N . GLY B 2 105 ? 8.669 -27.977 -31.971 1.00 16.31 102 GLY H N 1
ATOM 2430 C CA . GLY B 2 105 ? 7.353 -27.388 -31.841 1.00 19.63 102 GLY H CA 1
ATOM 2431 C C . GLY B 2 105 ? 6.925 -26.653 -33.101 1.00 22.29 102 GLY H C 1
ATOM 2432 O O . GLY B 2 105 ? 7.739 -26.245 -33.933 1.00 22.39 102 GLY H O 1
ATOM 2433 N N . THR B 2 106 ? 5.613 -26.507 -33.257 1.00 20.45 103 THR H N 1
ATOM 2434 C CA . THR B 2 106 ? 5.080 -25.657 -34.311 1.00 21.37 103 THR H CA 1
ATOM 2435 C C . THR B 2 106 ? 3.905 -24.860 -33.774 1.00 21.03 103 THR H C 1
ATOM 2436 O O . THR B 2 106 ? 3.073 -25.376 -33.021 1.00 18.86 103 THR H O 1
ATOM 2440 N N . LEU B 2 107 ? 3.850 -23.595 -34.172 1.00 16.18 104 LEU H N 1
ATOM 2441 C CA . LEU B 2 107 ? 2.879 -22.650 -33.648 1.00 18.32 104 LEU H CA 1
ATOM 2442 C C . LEU B 2 107 ? 1.575 -22.727 -34.428 1.00 18.39 104 LEU H C 1
ATOM 2443 O O . LEU B 2 107 ? 1.574 -22.655 -35.668 1.00 18.74 104 LEU H O 1
ATOM 2448 N N . VAL B 2 108 ? 0.469 -22.879 -33.701 1.00 16.78 105 VAL H N 1
ATOM 2449 C CA . VAL B 2 108 ? -0.878 -22.735 -34.250 1.00 16.61 105 VAL H CA 1
ATOM 2450 C C . VAL B 2 108 ? -1.490 -21.477 -33.647 1.00 19.91 105 VAL H C 1
ATOM 2451 O O . VAL B 2 108 ? -1.459 -21.292 -32.425 1.00 16.93 105 VAL H O 1
ATOM 2455 N N . THR B 2 109 ? -2.043 -20.616 -34.499 1.00 16.93 106 THR H N 1
ATOM 2456 C CA . THR B 2 109 ? -2.671 -19.371 -34.074 1.00 15.05 106 THR H CA 1
ATOM 2457 C C . THR B 2 109 ? -4.098 -19.357 -34.592 1.00 16.36 106 THR H C 1
ATOM 2458 O O . THR B 2 109 ? -4.315 -19.456 -35.801 1.00 19.25 106 THR H O 1
ATOM 2462 N N . VAL B 2 110 ? -5.067 -19.261 -33.689 1.00 14.95 107 VAL H N 1
ATOM 2463 C CA . VAL B 2 110 ? -6.476 -19.310 -34.059 1.00 16.47 107 VAL H CA 1
ATOM 2464 C C . VAL B 2 110 ? -7.020 -17.887 -33.988 1.00 17.22 107 VAL H C 1
ATOM 2465 O O . VAL B 2 110 ? -7.235 -17.346 -32.899 1.00 19.38 107 VAL H O 1
ATOM 2469 N N . SER B 2 111 ? -7.258 -17.280 -35.147 1.00 18.46 108 SER H N 1
ATOM 2470 C CA . SER B 2 111 ? -7.643 -15.872 -35.211 1.00 17.87 108 SER H CA 1
ATOM 2471 C C . SER B 2 111 ? -8.271 -15.582 -36.566 1.00 18.31 108 SER H C 1
ATOM 2472 O O . SER B 2 111 ? -7.973 -16.248 -37.560 1.00 19.75 108 SER H O 1
ATOM 2475 N N . SER B 2 112 ? -9.155 -14.591 -36.591 1.00 19.04 109 SER H N 1
ATOM 2476 C CA . SER B 2 112 ? -9.668 -14.072 -37.850 1.00 21.23 109 SER H CA 1
ATOM 2477 C C . SER B 2 112 ? -8.806 -12.944 -38.416 1.00 22.79 109 SER H C 1
ATOM 2478 O O . SER B 2 112 ? -9.089 -12.470 -39.522 1.00 20.42 109 SER H O 1
ATOM 2481 N N . ALA B 2 113 ? -7.767 -12.507 -37.700 1.00 17.43 110 ALA H N 1
ATOM 2482 C CA . ALA B 2 113 ? -6.938 -11.405 -38.177 1.00 21.49 110 ALA H CA 1
ATOM 2483 C C . ALA B 2 113 ? -6.135 -11.824 -39.405 1.00 18.96 110 ALA H C 1
ATOM 2484 O O . ALA B 2 113 ? -5.830 -13.003 -39.598 1.00 16.86 110 ALA H O 1
ATOM 2486 N N . SER B 2 114 ? -5.771 -10.836 -40.226 1.00 16.57 111 SER H N 1
ATOM 2487 C CA . SER B 2 114 ? -5.033 -11.093 -41.452 1.00 16.63 111 SER H CA 1
ATOM 2488 C C . SER B 2 114 ? -3.554 -11.330 -41.182 1.00 19.81 111 SER H C 1
ATOM 2489 O O . SER B 2 114 ? -2.967 -10.763 -40.251 1.00 19.82 111 SER H O 1
ATOM 2492 N N . THR B 2 115 ? -2.940 -12.135 -42.046 1.00 14.89 112 THR H N 1
ATOM 2493 C CA . THR B 2 115 ? -1.488 -12.184 -42.125 1.00 16.23 112 THR H CA 1
ATOM 2494 C C . THR B 2 115 ? -0.964 -10.838 -42.611 1.00 20.51 112 THR H C 1
ATOM 2495 O O . THR B 2 115 ? -1.517 -10.241 -43.543 1.00 18.92 112 THR H O 1
ATOM 2499 N N . LYS B 2 116 ? 0.100 -10.354 -41.972 1.00 19.75 113 LYS H N 1
ATOM 2500 C CA . LYS B 2 116 ? 0.698 -9.071 -42.322 1.00 18.03 113 LYS H CA 1
ATOM 2501 C C . LYS B 2 116 ? 2.198 -9.124 -42.058 1.00 17.94 113 LYS H C 1
ATOM 2502 O O . LYS B 2 116 ? 2.623 -9.468 -40.947 1.00 16.93 113 LYS H O 1
ATOM 2508 N N . GLY B 2 117 ? 2.991 -8.786 -43.071 1.00 17.15 114 GLY H N 1
ATOM 2509 C CA . GLY B 2 117 ? 4.434 -8.769 -42.941 1.00 17.55 114 GLY H CA 1
ATOM 2510 C C . GLY B 2 117 ? 4.928 -7.502 -42.268 1.00 20.34 114 GLY H C 1
ATOM 2511 O O . GLY B 2 117 ? 4.293 -6.446 -42.355 1.00 17.57 114 GLY H O 1
ATOM 2512 N N . PRO B 2 118 ? 6.078 -7.578 -41.600 1.00 18.77 115 PRO H N 1
ATOM 2513 C CA . PRO B 2 118 ? 6.576 -6.435 -40.830 1.00 19.59 115 PRO H CA 1
ATOM 2514 C C . PRO B 2 118 ? 7.243 -5.379 -41.701 1.00 23.54 115 PRO H C 1
ATOM 2515 O O . PRO B 2 118 ? 7.651 -5.628 -42.834 1.00 21.53 115 PRO H O 1
ATOM 2519 N N . SER B 2 119 ? 7.357 -4.183 -41.140 1.00 19.78 116 SER H N 1
ATOM 2520 C CA . SER B 2 119 ? 8.302 -3.193 -41.631 1.00 25.21 116 SER H CA 1
ATOM 2521 C C . SER B 2 119 ? 9.546 -3.276 -40.759 1.00 29.72 116 SER H C 1
ATOM 2522 O O . SER B 2 119 ? 9.461 -3.586 -39.566 1.00 27.55 116 SER H O 1
ATOM 2525 N N . VAL B 2 120 ? 10.705 -3.010 -41.355 1.00 23.24 117 VAL H N 1
ATOM 2526 C CA . VAL B 2 120 ? 11.971 -3.095 -40.631 1.00 24.64 117 VAL H CA 1
ATOM 2527 C C . VAL B 2 120 ? 12.654 -1.738 -40.675 1.00 26.70 117 VAL H C 1
ATOM 2528 O O . VAL B 2 120 ? 12.908 -1.196 -41.757 1.00 28.18 117 VAL H O 1
ATOM 2532 N N . PHE B 2 121 ? 12.954 -1.193 -39.504 1.00 23.97 118 PHE H N 1
ATOM 2533 C CA . PHE B 2 121 ? 13.568 0.115 -39.415 1.00 25.78 118 PHE H CA 1
ATOM 2534 C C . PHE B 2 121 ? 14.883 0.028 -38.647 1.00 27.37 118 PHE H C 1
ATOM 2535 O O . PHE B 2 121 ? 15.025 -0.797 -37.736 1.00 25.72 118 PHE H O 1
ATOM 2543 N N . PRO B 2 122 ? 15.864 0.854 -38.997 1.00 29.17 119 PRO H N 1
ATOM 2544 C CA . PRO B 2 122 ? 17.133 0.831 -38.264 1.00 30.59 119 PRO H CA 1
ATOM 2545 C C . PRO B 2 122 ? 17.038 1.572 -36.941 1.00 24.95 119 PRO H C 1
ATOM 2546 O O . PRO B 2 122 ? 16.369 2.605 -36.822 1.00 26.00 119 PRO H O 1
ATOM 2550 N N . LEU B 2 123 ? 17.714 1.017 -35.934 1.00 27.23 120 LEU H N 1
ATOM 2551 C CA . LEU B 2 123 ? 18.026 1.719 -34.690 1.00 29.30 120 LEU H CA 1
ATOM 2552 C C . LEU B 2 123 ? 19.500 2.116 -34.789 1.00 31.18 120 LEU H C 1
ATOM 2553 O O . LEU B 2 123 ? 20.392 1.310 -34.516 1.00 28.94 120 LEU H O 1
ATOM 2558 N N . ALA B 2 124 ? 19.752 3.365 -35.203 1.00 35.56 121 ALA H N 1
ATOM 2559 C CA . ALA B 2 124 ? 21.089 3.769 -35.613 1.00 41.51 121 ALA H CA 1
ATOM 2560 C C . ALA B 2 124 ? 21.990 4.060 -34.411 1.00 37.97 121 ALA H C 1
ATOM 2561 O O . ALA B 2 124 ? 21.529 4.577 -33.389 1.00 37.22 121 ALA H O 1
ATOM 2563 N N . PRO B 2 125 ? 23.284 3.745 -34.523 1.00 42.46 122 PRO H N 1
ATOM 2564 C CA . PRO B 2 125 ? 24.232 4.092 -33.455 1.00 40.02 122 PRO H CA 1
ATOM 2565 C C . PRO B 2 125 ? 24.272 5.591 -33.207 1.00 46.61 122 PRO H C 1
ATOM 2566 O O . PRO B 2 125 ? 24.179 6.400 -34.133 1.00 52.31 122 PRO H O 1
ATOM 2570 N N . SER B 2 126 ? 24.435 5.955 -31.938 1.00 44.23 123 SER H N 1
ATOM 2571 C CA . SER B 2 126 ? 24.450 7.360 -31.555 1.00 50.15 123 SER H CA 1
ATOM 2572 C C . SER B 2 126 ? 25.747 8.036 -31.986 1.00 56.72 123 SER H C 1
ATOM 2573 O O . SER B 2 126 ? 26.839 7.474 -31.848 1.00 54.03 123 SER H O 1
ATOM 2576 N N . SER B 2 127 ? 25.618 9.260 -32.510 1.00 59.04 124 SER H N 1
ATOM 2577 C CA . SER B 2 127 ? 26.785 10.074 -32.841 1.00 62.52 124 SER H CA 1
ATOM 2578 C C . SER B 2 127 ? 27.544 10.527 -31.595 1.00 62.29 124 SER H C 1
ATOM 2579 O O . SER B 2 127 ? 28.738 10.842 -31.691 1.00 55.65 124 SER H O 1
ATOM 2582 N N . LYS B 2 128 ? 26.878 10.557 -30.434 1.00 57.85 125 LYS H N 1
ATOM 2583 C CA . LYS B 2 128 ? 27.511 10.831 -29.151 1.00 55.73 125 LYS H CA 1
ATOM 2584 C C . LYS B 2 128 ? 28.164 9.595 -28.541 1.00 59.02 125 LYS H C 1
ATOM 2585 O O . LYS B 2 128 ? 28.355 9.549 -27.318 1.00 60.91 125 LYS H O 1
ATOM 2591 N N . SER B 2 129 ? 28.502 8.594 -29.354 1.00 60.09 126 SER H N 1
ATOM 2592 C CA . SER B 2 129 ? 29.099 7.370 -28.833 1.00 60.03 126 SER H CA 1
ATOM 2593 C C . SER B 2 129 ? 30.466 7.661 -28.225 1.00 62.23 126 SER H C 1
ATOM 2594 O O . SER B 2 129 ? 31.312 8.307 -28.852 1.00 61.11 126 SER H O 1
ATOM 2597 N N . THR B 2 130 ? 30.681 7.188 -26.997 1.00 62.70 127 THR H N 1
ATOM 2598 C CA . THR B 2 130 ? 31.976 7.342 -26.343 1.00 61.59 127 THR H CA 1
ATOM 2599 C C . THR B 2 130 ? 33.015 6.471 -27.051 1.00 57.54 127 THR H C 1
ATOM 2600 O O . THR B 2 130 ? 32.855 5.249 -27.130 1.00 54.56 127 THR H O 1
ATOM 2604 N N . SER B 2 131 ? 34.097 7.102 -27.527 1.00 59.71 128 SER H N 1
ATOM 2605 C CA . SER B 2 131 ? 34.959 6.492 -28.544 1.00 58.85 128 SER H CA 1
ATOM 2606 C C . SER B 2 131 ? 35.715 5.264 -28.029 1.00 56.30 128 SER H C 1
ATOM 2607 O O . SER B 2 131 ? 35.932 4.307 -28.784 1.00 55.62 128 SER H O 1
ATOM 2610 N N . GLY B 2 132 ? 36.153 5.278 -26.771 1.00 54.39 129 GLY H N 1
ATOM 2611 C CA . GLY B 2 132 ? 36.847 4.125 -26.217 1.00 46.37 129 GLY H CA 1
ATOM 2612 C C . GLY B 2 132 ? 35.888 3.186 -25.515 1.00 49.78 129 GLY H C 1
ATOM 2613 O O . GLY B 2 132 ? 36.283 2.341 -24.696 1.00 39.71 129 GLY H O 1
ATOM 2614 N N . GLY B 2 133 ? 34.605 3.343 -25.836 1.00 49.99 130 GLY H N 1
ATOM 2615 C CA . GLY B 2 133 ? 33.563 2.574 -25.197 1.00 49.25 130 GLY H CA 1
ATOM 2616 C C . GLY B 2 133 ? 32.709 1.791 -26.170 1.00 47.75 130 GLY H C 1
ATOM 2617 O O . GLY B 2 133 ? 33.140 1.468 -27.281 1.00 40.73 130 GLY H O 1
ATOM 2618 N N . THR B 2 134 ? 31.484 1.495 -25.748 1.00 44.50 131 THR H N 1
ATOM 2619 C CA . THR B 2 134 ? 30.571 0.617 -26.462 1.00 40.79 131 THR H CA 1
ATOM 2620 C C . THR B 2 134 ? 29.453 1.430 -27.100 1.00 41.28 131 THR H C 1
ATOM 2621 O O . THR B 2 134 ? 28.978 2.416 -26.519 1.00 40.12 131 THR H O 1
ATOM 2625 N N . ALA B 2 135 ? 29.046 1.019 -28.299 1.00 38.29 132 ALA H N 1
ATOM 2626 C CA . ALA B 2 135 ? 27.885 1.582 -28.968 1.00 36.97 132 ALA H CA 1
ATOM 2627 C C . ALA B 2 135 ? 26.826 0.501 -29.140 1.00 33.56 132 ALA H C 1
ATOM 2628 O O . ALA B 2 135 ? 27.129 -0.697 -29.170 1.00 32.45 132 ALA H O 1
ATOM 2630 N N . ALA B 2 136 ? 25.575 0.937 -29.234 1.00 29.46 133 ALA H N 1
ATOM 2631 C CA . ALA B 2 136 ? 24.460 0.043 -29.493 1.00 31.17 133 ALA H CA 1
ATOM 2632 C C . ALA B 2 136 ? 23.822 0.404 -30.826 1.00 25.66 133 ALA H C 1
ATOM 2633 O O . ALA B 2 136 ? 23.777 1.576 -31.214 1.00 34.04 133 ALA H O 1
ATOM 2635 N N . LEU B 2 137 ? 23.339 -0.615 -31.523 1.00 26.53 134 LEU H N 1
ATOM 2636 C CA . LEU B 2 137 ? 22.549 -0.434 -32.735 1.00 35.80 134 LEU H CA 1
ATOM 2637 C C . LEU B 2 137 ? 21.551 -1.583 -32.812 1.00 31.64 134 LEU H C 1
ATOM 2638 O O . LEU B 2 137 ? 21.641 -2.552 -32.052 1.00 30.49 134 LEU H O 1
ATOM 2643 N N . GLY B 2 138 ? 20.583 -1.470 -33.721 1.00 30.94 135 GLY H N 1
ATOM 2644 C CA . GLY B 2 138 ? 19.563 -2.501 -33.769 1.00 26.80 135 GLY H CA 1
ATOM 2645 C C . GLY B 2 138 ? 18.604 -2.349 -34.931 1.00 28.13 135 GLY H C 1
ATOM 2646 O O . GLY B 2 138 ? 18.829 -1.565 -35.858 1.00 28.55 135 GLY H O 1
ATOM 2647 N N . CYS B 2 139 ? 17.527 -3.136 -34.868 1.00 26.35 136 CYS H N 1
ATOM 2648 C CA . CYS B 2 139 ? 16.470 -3.126 -35.877 1.00 27.69 136 CYS H CA 1
ATOM 2649 C C . CYS B 2 139 ? 15.107 -3.209 -35.203 1.00 24.08 136 CYS H C 1
ATOM 2650 O O . CYS B 2 139 ? 14.907 -4.029 -34.303 1.00 22.51 136 CYS H O 1
ATOM 2653 N N . LEU B 2 140 ? 14.183 -2.359 -35.643 1.00 22.37 137 LEU H N 1
ATOM 2654 C CA . LEU B 2 140 ? 12.812 -2.360 -35.159 1.00 20.34 137 LEU H CA 1
ATOM 2655 C C . LEU B 2 140 ? 11.943 -3.084 -36.183 1.00 20.54 137 LEU H C 1
ATOM 2656 O O . LEU B 2 140 ? 11.854 -2.653 -37.340 1.00 23.94 137 LEU H O 1
ATOM 2661 N N . VAL B 2 141 ? 11.340 -4.191 -35.762 1.00 18.19 138 VAL H N 1
ATOM 2662 C CA . VAL B 2 141 ? 10.506 -5.046 -36.606 1.00 20.83 138 VAL H CA 1
ATOM 2663 C C . VAL B 2 141 ? 9.056 -4.774 -36.217 1.00 23.46 138 VAL H C 1
ATOM 2664 O O . VAL B 2 141 ? 8.563 -5.299 -35.210 1.00 20.42 138 VAL H O 1
ATOM 2668 N N . LYS B 2 142 ? 8.358 -3.961 -37.009 1.00 19.42 139 LYS H N 1
ATOM 2669 C CA . LYS B 2 142 ? 7.104 -3.365 -36.574 1.00 21.39 139 LYS H CA 1
ATOM 2670 C C . LYS B 2 142 ? 5.908 -3.829 -37.406 1.00 19.22 139 LYS H C 1
ATOM 2671 O O . LYS B 2 142 ? 5.980 -3.901 -38.634 1.00 20.47 139 LYS H O 1
ATOM 2677 N N . ASP B 2 143 ? 4.811 -4.143 -36.709 1.00 17.66 140 ASP H N 1
ATOM 2678 C CA . ASP B 2 143 ? 3.471 -4.298 -37.274 1.00 19.60 140 ASP H CA 1
ATOM 2679 C C . ASP B 2 143 ? 3.334 -5.567 -38.104 1.00 19.96 140 ASP H C 1
ATOM 2680 O O . ASP B 2 143 ? 3.108 -5.503 -39.318 1.00 21.17 140 ASP H O 1
ATOM 2685 N N . TYR B 2 144 ? 3.422 -6.724 -37.454 1.00 15.81 141 TYR H N 1
ATOM 2686 C CA . TYR B 2 144 ? 3.275 -7.999 -38.145 1.00 17.76 141 TYR H CA 1
ATOM 2687 C C . TYR B 2 144 ? 2.298 -8.895 -37.397 1.00 17.52 141 TYR H C 1
ATOM 2688 O O . TYR B 2 144 ? 1.984 -8.686 -36.218 1.00 16.28 141 TYR H O 1
ATOM 2697 N N . PHE B 2 145 ? 1.805 -9.906 -38.117 1.00 16.94 142 PHE H N 1
ATOM 2698 C CA . PHE B 2 145 ? 0.911 -10.902 -37.550 1.00 15.37 142 PHE H CA 1
ATOM 2699 C C . PHE B 2 145 ? 0.903 -12.086 -38.500 1.00 18.74 142 PHE H C 1
ATOM 2700 O O . PHE B 2 145 ? 0.908 -11.871 -39.720 1.00 16.98 142 PHE H O 1
ATOM 2708 N N . PRO B 2 146 ? 0.893 -13.338 -38.002 1.00 18.59 143 PRO H N 1
ATOM 2709 C CA . PRO B 2 146 ? 1.005 -13.739 -36.591 1.00 18.38 143 PRO H CA 1
ATOM 2710 C C . PRO B 2 146 ? 2.460 -13.862 -36.155 1.00 17.34 143 PRO H C 1
ATOM 2711 O O . PRO B 2 146 ? 3.362 -13.522 -36.915 1.00 16.89 143 PRO H O 1
ATOM 2715 N N . GLU B 2 147 ? 2.687 -14.340 -34.926 1.00 18.90 144 GLU H N 1
ATOM 2716 C CA . GLU B 2 147 ? 4.010 -14.806 -34.553 1.00 18.57 144 GLU H CA 1
ATOM 2717 C C . GLU B 2 147 ? 4.392 -15.998 -35.433 1.00 17.58 144 GLU H C 1
ATOM 2718 O O . GLU B 2 147 ? 3.520 -16.690 -35.959 1.00 18.75 144 GLU H O 1
ATOM 2724 N N . PRO B 2 148 ? 5.697 -16.287 -35.578 1.00 19.29 145 PRO H N 1
ATOM 2725 C CA . PRO B 2 148 ? 6.870 -15.596 -35.044 1.00 23.91 145 PRO H CA 1
ATOM 2726 C C . PRO B 2 148 ? 7.692 -14.879 -36.102 1.00 24.57 145 PRO H C 1
ATOM 2727 O O . PRO B 2 148 ? 7.466 -15.085 -37.284 1.00 22.75 145 PRO H O 1
ATOM 2731 N N . VAL B 2 149 ? 8.649 -14.059 -35.674 1.00 23.53 146 VAL H N 1
ATOM 2732 C CA . VAL B 2 149 ? 9.699 -13.560 -36.553 1.00 24.48 146 VAL H CA 1
ATOM 2733 C C . VAL B 2 149 ? 11.029 -13.982 -35.948 1.00 29.37 146 VAL H C 1
ATOM 2734 O O . VAL B 2 149 ? 11.143 -14.171 -34.733 1.00 27.17 146 VAL H O 1
ATOM 2738 N N . THR B 2 150 ? 12.040 -14.129 -36.801 1.00 25.98 147 THR H N 1
ATOM 2739 C CA . THR B 2 150 ? 13.407 -14.354 -36.355 1.00 27.19 147 THR H CA 1
ATOM 2740 C C . THR B 2 150 ? 14.284 -13.209 -36.834 1.00 31.83 147 THR H C 1
ATOM 2741 O O . THR B 2 150 ? 13.981 -12.550 -37.833 1.00 26.32 147 THR H O 1
ATOM 2745 N N . VAL B 2 151 ? 15.368 -12.958 -36.098 1.00 27.77 148 VAL H N 1
ATOM 2746 C CA . VAL B 2 151 ? 16.342 -11.930 -36.447 1.00 29.05 148 VAL H CA 1
ATOM 2747 C C . VAL B 2 151 ? 17.732 -12.512 -36.235 1.00 34.89 148 VAL H C 1
ATOM 2748 O O . VAL B 2 151 ? 18.003 -13.095 -35.182 1.00 31.03 148 VAL H O 1
ATOM 2752 N N . SER B 2 152 ? 18.608 -12.366 -37.228 1.00 35.40 149 SER H N 1
ATOM 2753 C CA . SER B 2 152 ? 20.028 -12.635 -37.044 1.00 33.87 149 SER H CA 1
ATOM 2754 C C . SER B 2 152 ? 20.812 -11.408 -37.484 1.00 38.03 149 SER H C 1
ATOM 2755 O O . SER B 2 152 ? 20.265 -10.473 -38.080 1.00 35.56 149 SER H O 1
ATOM 2758 N N . TRP B 2 153 ? 22.104 -11.389 -37.162 1.00 33.54 150 TRP H N 1
ATOM 2759 C CA . TRP B 2 153 ? 22.958 -10.265 -37.515 1.00 36.32 150 TRP H CA 1
ATOM 2760 C C . TRP B 2 153 ? 24.142 -10.745 -38.341 1.00 40.18 150 TRP H C 1
ATOM 2761 O O . TRP B 2 153 ? 24.732 -11.788 -38.044 1.00 40.95 150 TRP H O 1
ATOM 2772 N N . ASN B 2 154 ? 24.470 -9.977 -39.385 1.00 41.19 151 ASN H N 1
ATOM 2773 C CA . ASN B 2 154 ? 25.539 -10.331 -40.312 1.00 41.19 151 ASN H CA 1
ATOM 2774 C C . ASN B 2 154 ? 25.425 -11.797 -40.699 1.00 43.50 151 ASN H C 1
ATOM 2775 O O . ASN B 2 154 ? 26.423 -12.529 -40.709 1.00 43.92 151 ASN H O 1
ATOM 2780 N N . SER B 2 155 ? 24.187 -12.231 -40.956 1.00 40.81 152 SER H N 1
ATOM 2781 C CA . SER B 2 155 ? 23.838 -13.566 -41.439 1.00 40.51 152 SER H CA 1
ATOM 2782 C C . SER B 2 155 ? 24.232 -14.665 -40.458 1.00 44.34 152 SER H C 1
ATOM 2783 O O . SER B 2 155 ? 24.393 -15.826 -40.847 1.00 47.79 152 SER H O 1
ATOM 2786 N N . GLY B 2 156 ? 24.355 -14.330 -39.177 1.00 46.26 153 GLY H N 1
ATOM 2787 C CA . GLY B 2 156 ? 24.739 -15.289 -38.162 1.00 47.12 153 GLY H CA 1
ATOM 2788 C C . GLY B 2 156 ? 26.173 -15.166 -37.696 1.00 44.06 153 GLY H C 1
ATOM 2789 O O . GLY B 2 156 ? 26.543 -15.814 -36.709 1.00 49.57 153 GLY H O 1
ATOM 2790 N N . ALA B 2 157 ? 26.988 -14.349 -38.364 1.00 42.58 154 ALA H N 1
ATOM 2791 C CA . ALA B 2 157 ? 28.381 -14.167 -37.971 1.00 44.72 154 ALA H CA 1
ATOM 2792 C C . ALA B 2 157 ? 28.531 -13.365 -36.681 1.00 52.14 154 ALA H C 1
ATOM 2793 O O . ALA B 2 157 ? 29.609 -13.390 -36.074 1.00 47.29 154 ALA H O 1
ATOM 2795 N N . LEU B 2 158 ? 27.483 -12.655 -36.255 1.00 49.18 155 LEU H N 1
ATOM 2796 C CA . LEU B 2 158 ? 27.511 -11.782 -35.083 1.00 46.13 155 LEU H CA 1
ATOM 2797 C C . LEU B 2 158 ? 26.431 -12.234 -34.112 1.00 41.25 155 LEU H C 1
ATOM 2798 O O . LEU B 2 158 ? 25.240 -12.085 -34.397 1.00 41.58 155 LEU H O 1
ATOM 2803 N N . THR B 2 159 ? 26.840 -12.775 -32.961 1.00 44.71 156 THR H N 1
ATOM 2804 C CA . THR B 2 159 ? 25.877 -13.230 -31.957 1.00 45.33 156 THR H CA 1
ATOM 2805 C C . THR B 2 159 ? 26.158 -12.637 -30.581 1.00 44.85 156 THR H C 1
ATOM 2806 O O . THR B 2 159 ? 25.240 -12.436 -29.779 1.00 39.74 156 THR H O 1
ATOM 2810 N N . SER B 2 160 ? 27.426 -12.365 -30.294 1.00 45.84 157 SER H N 1
ATOM 2811 C CA . SER B 2 160 ? 27.796 -11.846 -28.988 1.00 45.80 157 SER H CA 1
ATOM 2812 C C . SER B 2 160 ? 27.205 -10.455 -28.802 1.00 41.97 157 SER H C 1
ATOM 2813 O O . SER B 2 160 ? 27.358 -9.581 -29.660 1.00 38.57 157 SER H O 1
ATOM 2816 N N . GLY B 2 161 ? 26.512 -10.260 -27.686 1.00 37.05 158 GLY H N 1
ATOM 2817 C CA . GLY B 2 161 ? 25.891 -8.985 -27.408 1.00 37.96 158 GLY H CA 1
ATOM 2818 C C . GLY B 2 161 ? 24.555 -8.759 -28.077 1.00 35.45 158 GLY H C 1
ATOM 2819 O O . GLY B 2 161 ? 24.053 -7.630 -28.040 1.00 35.20 158 GLY H O 1
ATOM 2820 N N . VAL B 2 162 ? 23.966 -9.788 -28.680 1.00 33.77 159 VAL H N 1
ATOM 2821 C CA . VAL B 2 162 ? 22.682 -9.682 -29.373 1.00 32.56 159 VAL H CA 1
ATOM 2822 C C . VAL B 2 162 ? 21.544 -9.926 -28.390 1.00 32.94 159 VAL H C 1
ATOM 2823 O O . VAL B 2 162 ? 21.573 -10.885 -27.609 1.00 32.47 159 VAL H O 1
ATOM 2827 N N . HIS B 2 163 ? 20.535 -9.057 -28.429 1.00 30.52 160 HIS H N 1
ATOM 2828 C CA . HIS B 2 163 ? 19.314 -9.230 -27.649 1.00 29.60 160 HIS H CA 1
ATOM 2829 C C . HIS B 2 163 ? 18.135 -8.998 -28.576 1.00 26.24 160 HIS H C 1
ATOM 2830 O O . HIS B 2 163 ? 17.935 -7.881 -29.058 1.00 24.70 160 HIS H O 1
ATOM 2837 N N . THR B 2 164 ? 17.353 -10.036 -28.816 1.00 27.22 161 THR H N 1
ATOM 2838 C CA . THR B 2 164 ? 16.104 -9.901 -29.551 1.00 24.75 161 THR H CA 1
ATOM 2839 C C . THR B 2 164 ? 14.978 -10.021 -28.536 1.00 24.40 161 THR H C 1
ATOM 2840 O O . THR B 2 164 ? 14.812 -11.066 -27.901 1.00 24.27 161 THR H O 1
ATOM 2844 N N . PHE B 2 165 ? 14.244 -8.942 -28.356 1.00 21.55 162 PHE H N 1
ATOM 2845 C CA . PHE B 2 165 ? 13.256 -8.863 -27.300 1.00 19.75 162 PHE H CA 1
ATOM 2846 C C . PHE B 2 165 ? 12.010 -9.675 -27.645 1.00 21.67 162 PHE H C 1
ATOM 2847 O O . PHE B 2 165 ? 11.690 -9.857 -28.824 1.00 20.20 162 PHE H O 1
ATOM 2855 N N . PRO B 2 166 ? 11.309 -10.194 -26.629 1.00 20.68 163 PRO H N 1
ATOM 2856 C CA . PRO B 2 166 ? 9.962 -10.730 -26.850 1.00 19.70 163 PRO H CA 1
ATOM 2857 C C . PRO B 2 166 ? 9.084 -9.718 -27.563 1.00 19.20 163 PRO H C 1
ATOM 2858 O O . PRO B 2 166 ? 9.156 -8.514 -27.303 1.00 18.71 163 PRO H O 1
ATOM 2862 N N . ALA B 2 167 ? 8.251 -10.213 -28.475 1.00 22.08 164 ALA H N 1
ATOM 2863 C CA . ALA B 2 167 ? 7.352 -9.319 -29.187 1.00 19.89 164 ALA H CA 1
ATOM 2864 C C . ALA B 2 167 ? 6.328 -8.754 -28.222 1.00 22.07 164 ALA H C 1
ATOM 2865 O O . ALA B 2 167 ? 6.009 -9.364 -27.199 1.00 18.90 164 ALA H O 1
ATOM 2867 N N . VAL B 2 168 ? 5.827 -7.570 -28.550 1.00 20.30 165 VAL H N 1
ATOM 2868 C CA . VAL B 2 168 ? 4.771 -6.906 -27.797 1.00 20.16 165 VAL H CA 1
ATOM 2869 C C . VAL B 2 168 ? 3.554 -6.780 -28.700 1.00 18.87 165 VAL H C 1
ATOM 2870 O O . VAL B 2 168 ? 3.681 -6.365 -29.858 1.00 19.50 165 VAL H O 1
ATOM 2874 N N . LEU B 2 169 ? 2.379 -7.140 -28.175 1.00 17.63 166 LEU H N 1
ATOM 2875 C CA . LEU B 2 169 ? 1.129 -7.002 -28.912 1.00 19.71 166 LEU H CA 1
ATOM 2876 C C . LEU B 2 169 ? 0.608 -5.583 -28.718 1.00 23.11 166 LEU H C 1
ATOM 2877 O O . LEU B 2 169 ? 0.357 -5.159 -27.587 1.00 21.42 166 LEU H O 1
ATOM 2882 N N . GLN B 2 170 ? 0.466 -4.847 -29.815 1.00 19.57 167 GLN H N 1
ATOM 2883 C CA . GLN B 2 170 ? -0.049 -3.487 -29.752 1.00 24.89 167 GLN H CA 1
ATOM 2884 C C . GLN B 2 170 ? -1.576 -3.495 -29.706 1.00 22.92 167 GLN H C 1
ATOM 2885 O O . GLN B 2 170 ? -2.228 -4.498 -30.006 1.00 20.83 167 GLN H O 1
ATOM 2891 N N . SER B 2 171 ? -2.153 -2.351 -29.316 1.00 20.04 168 SER H N 1
ATOM 2892 C CA . SER B 2 171 ? -3.610 -2.269 -29.272 1.00 25.64 168 SER H CA 1
ATOM 2893 C C . SER B 2 171 ? -4.222 -2.539 -30.640 1.00 22.64 168 SER H C 1
ATOM 2894 O O . SER B 2 171 ? -5.325 -3.087 -30.726 1.00 24.36 168 SER H O 1
ATOM 2897 N N . SER B 2 172 ? -3.498 -2.201 -31.712 1.00 21.85 169 SER H N 1
ATOM 2898 C CA . SER B 2 172 ? -3.910 -2.529 -33.077 1.00 20.89 169 SER H CA 1
ATOM 2899 C C . SER B 2 172 ? -4.102 -4.018 -33.305 1.00 22.83 169 SER H C 1
ATOM 2900 O O . SER B 2 172 ? -4.731 -4.400 -34.301 1.00 23.25 169 SER H O 1
ATOM 2903 N N . GLY B 2 173 ? -3.558 -4.873 -32.436 1.00 20.36 170 GLY H N 1
ATOM 2904 C CA . GLY B 2 173 ? -3.560 -6.299 -32.678 1.00 22.83 170 GLY H CA 1
ATOM 2905 C C . GLY B 2 173 ? -2.347 -6.807 -33.432 1.00 21.77 170 GLY H C 1
ATOM 2906 O O . GLY B 2 173 ? -2.241 -8.020 -33.663 1.00 20.68 170 GLY H O 1
ATOM 2907 N N . LEU B 2 174 ? -1.434 -5.927 -33.823 1.00 15.33 171 LEU H N 1
ATOM 2908 C CA . LEU B 2 174 ? -0.205 -6.306 -34.503 1.00 18.81 171 LEU H CA 1
ATOM 2909 C C . LEU B 2 174 ? 0.961 -6.363 -33.515 1.00 17.39 171 LEU H C 1
ATOM 2910 O O . LEU B 2 174 ? 1.001 -5.615 -32.534 1.00 18.29 171 LEU H O 1
ATOM 2915 N N . TYR B 2 175 ? 1.913 -7.250 -33.791 1.00 14.04 172 TYR H N 1
ATOM 2916 C CA . TYR B 2 175 ? 3.110 -7.373 -32.976 1.00 12.73 172 TYR H CA 1
ATOM 2917 C C . TYR B 2 175 ? 4.198 -6.438 -33.471 1.00 15.83 172 TYR H C 1
ATOM 2918 O O . TYR B 2 175 ? 4.239 -6.049 -34.639 1.00 15.44 172 TYR H O 1
ATOM 2927 N N . SER B 2 176 ? 5.100 -6.086 -32.555 1.00 15.75 173 SER H N 1
ATOM 2928 C CA . SER B 2 176 ? 6.366 -5.476 -32.926 1.00 19.34 173 SER H CA 1
ATOM 2929 C C . SER B 2 176 ? 7.433 -5.960 -31.953 1.00 21.90 173 SER H C 1
ATOM 2930 O O . SER B 2 176 ? 7.133 -6.354 -30.821 1.00 18.48 173 SER H O 1
ATOM 2933 N N . LEU B 2 177 ? 8.680 -5.954 -32.411 1.00 20.52 174 LEU H N 1
ATOM 2934 C CA . LEU B 2 177 ? 9.793 -6.226 -31.515 1.00 21.68 174 LEU H CA 1
ATOM 2935 C C . LEU B 2 177 ? 11.013 -5.471 -32.001 1.00 23.18 174 LEU H C 1
ATOM 2936 O O . LEU B 2 177 ? 11.054 -4.972 -33.128 1.00 20.40 174 LEU H O 1
ATOM 2941 N N . SER B 2 178 ? 12.016 -5.400 -31.133 1.00 22.65 175 SER H N 1
ATOM 2942 C CA . SER B 2 178 ? 13.312 -4.853 -31.484 1.00 21.21 175 SER H CA 1
ATOM 2943 C C . SER B 2 178 ? 14.392 -5.893 -31.229 1.00 25.37 175 SER H C 1
ATOM 2944 O O . SER B 2 178 ? 14.284 -6.729 -30.327 1.00 24.14 175 SER H O 1
ATOM 2949 N N . SER B 2 179 ? 15.427 -5.851 -32.059 1.00 24.78 176 SER H N 1
ATOM 2950 C CA . SER B 2 179 ? 16.616 -6.669 -31.878 1.00 24.72 176 SER H CA 1
ATOM 2951 C C . SER B 2 179 ? 17.798 -5.716 -31.884 1.00 25.87 176 SER H C 1
ATOM 2952 O O . SER B 2 179 ? 17.862 -4.816 -32.727 1.00 25.03 176 SER H O 1
ATOM 2955 N N . VAL B 2 180 ? 18.706 -5.878 -30.918 1.00 24.16 177 VAL H N 1
ATOM 2956 C CA . VAL B 2 180 ? 19.790 -4.929 -30.701 1.00 22.32 177 VAL H CA 1
ATOM 2957 C C . VAL B 2 180 ? 21.090 -5.701 -30.492 1.00 25.28 177 VAL H C 1
ATOM 2958 O O . VAL B 2 180 ? 21.089 -6.892 -30.184 1.00 24.33 177 VAL H O 1
ATOM 2962 N N . VAL B 2 181 ? 22.208 -4.996 -30.658 1.00 31.26 178 VAL H N 1
ATOM 2963 C CA . VAL B 2 181 ? 23.534 -5.578 -30.448 1.00 29.71 178 VAL H CA 1
ATOM 2964 C C . VAL B 2 181 ? 24.478 -4.461 -30.036 1.00 30.03 178 VAL H C 1
ATOM 2965 O O . VAL B 2 181 ? 24.329 -3.315 -30.473 1.00 29.97 178 VAL H O 1
ATOM 2969 N N . THR B 2 182 ? 25.430 -4.786 -29.155 1.00 34.11 179 THR H N 1
ATOM 2970 C CA . THR B 2 182 ? 26.422 -3.826 -28.687 1.00 35.18 179 THR H CA 1
ATOM 2971 C C . THR B 2 182 ? 27.775 -4.133 -29.314 1.00 33.10 179 THR H C 1
ATOM 2972 O O . THR B 2 182 ? 28.171 -5.298 -29.414 1.00 33.64 179 THR H O 1
ATOM 2976 N N . VAL B 2 183 ? 28.468 -3.086 -29.755 1.00 32.95 180 VAL H N 1
ATOM 2977 C CA . VAL B 2 183 ? 29.752 -3.230 -30.443 1.00 36.41 180 VAL H CA 1
ATOM 2978 C C . VAL B 2 183 ? 30.678 -2.111 -29.995 1.00 35.17 180 VAL H C 1
ATOM 2979 O O . VAL B 2 183 ? 30.224 -1.058 -29.525 1.00 38.84 180 VAL H O 1
ATOM 2983 N N . PRO B 2 184 ? 31.994 -2.311 -30.136 1.00 43.58 181 PRO H N 1
ATOM 2984 C CA . PRO B 2 184 ? 32.948 -1.230 -29.844 1.00 39.76 181 PRO H CA 1
ATOM 2985 C C . PRO B 2 184 ? 32.666 0.014 -30.673 1.00 41.80 181 PRO H C 1
ATOM 2986 O O . PRO B 2 184 ? 32.572 -0.041 -31.901 1.00 42.84 181 PRO H O 1
ATOM 2990 N N . SER B 2 185 ? 32.547 1.151 -29.983 1.00 37.93 182 SER H N 1
ATOM 2991 C CA . SER B 2 185 ? 32.220 2.406 -30.649 1.00 45.52 182 SER H CA 1
ATOM 2992 C C . SER B 2 185 ? 33.198 2.747 -31.774 1.00 52.64 182 SER H C 1
ATOM 2993 O O . SER B 2 185 ? 32.833 3.486 -32.698 1.00 52.01 182 SER H O 1
ATOM 2996 N N . SER B 2 186 ? 34.419 2.211 -31.735 1.00 50.39 183 SER H N 1
ATOM 2997 C CA . SER B 2 186 ? 35.393 2.407 -32.800 1.00 54.85 183 SER H CA 1
ATOM 2998 C C . SER B 2 186 ? 35.292 1.357 -33.911 1.00 55.46 183 SER H C 1
ATOM 2999 O O . SER B 2 186 ? 36.134 1.353 -34.814 1.00 56.46 183 SER H O 1
ATOM 3002 N N . SER B 2 187 ? 34.299 0.467 -33.869 1.00 48.49 184 SER H N 1
ATOM 3003 C CA . SER B 2 187 ? 34.041 -0.427 -34.992 1.00 52.72 184 SER H CA 1
ATOM 3004 C C . SER B 2 187 ? 32.928 0.085 -35.894 1.00 56.89 184 SER H C 1
ATOM 3005 O O . SER B 2 187 ? 32.579 -0.589 -36.868 1.00 56.87 184 SER H O 1
ATOM 3010 N N . LEU B 2 188 ? 32.377 1.265 -35.598 1.00 57.06 185 LEU H N 1
ATOM 3011 C CA . LEU B 2 188 ? 31.223 1.766 -36.338 1.00 58.31 185 LEU H CA 1
ATOM 3012 C C . LEU B 2 188 ? 31.590 2.113 -37.777 1.00 65.52 185 LEU H C 1
ATOM 3013 O O . LEU B 2 188 ? 30.969 1.617 -38.726 1.00 68.90 185 LEU H O 1
ATOM 3018 N N . GLY B 2 189 ? 32.595 2.970 -37.961 1.00 66.19 186 GLY H N 1
ATOM 3019 C CA . GLY B 2 189 ? 32.931 3.447 -39.292 1.00 67.99 186 GLY H CA 1
ATOM 3020 C C . GLY B 2 189 ? 33.659 2.446 -40.172 1.00 65.50 186 GLY H C 1
ATOM 3021 O O . GLY B 2 189 ? 33.802 2.701 -41.373 1.00 66.49 186 GLY H O 1
ATOM 3022 N N . THR B 2 190 ? 34.116 1.322 -39.615 1.00 66.02 187 THR H N 1
ATOM 3023 C CA . THR B 2 190 ? 34.910 0.360 -40.369 1.00 66.39 187 THR H CA 1
ATOM 3024 C C . THR B 2 190 ? 34.203 -0.962 -40.628 1.00 63.91 187 THR H C 1
ATOM 3025 O O . THR B 2 190 ? 34.634 -1.708 -41.515 1.00 63.25 187 THR H O 1
ATOM 3029 N N . GLN B 2 191 ? 33.142 -1.268 -39.891 1.00 62.03 188 GLN H N 1
ATOM 3030 C CA . GLN B 2 191 ? 32.485 -2.564 -39.943 1.00 59.94 188 GLN H CA 1
ATOM 3031 C C . GLN B 2 191 ? 31.033 -2.393 -40.376 1.00 54.88 188 GLN H C 1
ATOM 3032 O O . GLN B 2 191 ? 30.405 -1.362 -40.111 1.00 53.82 188 GLN H O 1
ATOM 3038 N N . THR B 2 192 ? 30.508 -3.409 -41.058 1.00 52.52 189 THR H N 1
ATOM 3039 C CA . THR B 2 192 ? 29.153 -3.394 -41.595 1.00 54.75 189 THR H CA 1
ATOM 3040 C C . THR B 2 192 ? 28.258 -4.309 -40.765 1.00 48.71 189 THR H C 1
ATOM 3041 O O . THR B 2 192 ? 28.620 -5.461 -40.496 1.00 50.28 189 THR H O 1
ATOM 3045 N N . TYR B 2 193 ? 27.086 -3.801 -40.378 1.00 49.50 190 TYR H N 1
ATOM 3046 C CA . TYR B 2 193 ? 26.124 -4.534 -39.562 1.00 45.48 190 TYR H CA 1
ATOM 3047 C C . TYR B 2 193 ? 24.780 -4.593 -40.280 1.00 43.23 190 TYR H C 1
ATOM 3048 O O . TYR B 2 193 ? 24.219 -3.552 -40.644 1.00 40.17 190 TYR H O 1
ATOM 3057 N N . ILE B 2 194 ? 24.269 -5.808 -40.468 1.00 40.83 191 ILE H N 1
ATOM 3058 C CA . ILE B 2 194 ? 23.020 -6.060 -41.181 1.00 43.47 191 ILE H CA 1
ATOM 3059 C C . ILE B 2 194 ? 22.172 -7.006 -40.343 1.00 37.73 191 ILE H C 1
ATOM 3060 O O . ILE B 2 194 ? 22.637 -8.088 -39.972 1.00 36.71 191 ILE H O 1
ATOM 3065 N N . CYS B 2 195 ? 20.926 -6.617 -40.064 1.00 39.09 192 CYS H N 1
ATOM 3066 C CA . CYS B 2 195 ? 19.986 -7.518 -39.408 1.00 33.35 192 CYS H CA 1
ATOM 3067 C C . CYS B 2 195 ? 19.182 -8.280 -40.460 1.00 36.06 192 CYS H C 1
ATOM 3068 O O . CYS B 2 195 ? 18.664 -7.685 -41.411 1.00 31.68 192 CYS H O 1
ATOM 3071 N N . ASN B 2 196 ? 19.091 -9.592 -40.289 1.00 32.99 193 ASN H N 1
ATOM 3072 C CA . ASN B 2 196 ? 18.384 -10.478 -41.209 1.00 36.38 193 ASN H CA 1
ATOM 3073 C C . ASN B 2 196 ? 17.070 -10.895 -40.550 1.00 31.33 193 ASN H C 1
ATOM 3074 O O . ASN B 2 196 ? 17.053 -11.761 -39.672 1.00 33.76 193 ASN H O 1
ATOM 3079 N N . VAL B 2 197 ? 15.970 -10.285 -40.994 1.00 30.53 194 VAL H N 1
ATOM 3080 C CA . VAL B 2 197 ? 14.641 -10.498 -40.426 1.00 29.00 194 VAL H CA 1
ATOM 3081 C C . VAL B 2 197 ? 13.882 -11.482 -41.306 1.00 28.88 194 VAL H C 1
ATOM 3082 O O . VAL B 2 197 ? 13.850 -11.332 -42.534 1.00 29.99 194 VAL H O 1
ATOM 3086 N N . ASN B 2 198 ? 13.271 -12.489 -40.691 1.00 22.45 195 ASN H N 1
ATOM 3087 C CA . ASN B 2 198 ? 12.464 -13.457 -41.421 1.00 27.54 195 ASN H CA 1
ATOM 3088 C C . ASN B 2 198 ? 11.111 -13.603 -40.738 1.00 29.12 195 ASN H C 1
ATOM 3089 O O . ASN B 2 198 ? 11.038 -14.032 -39.581 1.00 29.89 195 ASN H O 1
ATOM 3094 N N . HIS B 2 199 ? 10.043 -13.234 -41.448 1.00 22.40 196 HIS H N 1
ATOM 3095 C CA . HIS B 2 199 ? 8.671 -13.491 -41.023 1.00 18.93 196 HIS H CA 1
ATOM 3096 C C . HIS B 2 199 ? 8.108 -14.525 -41.996 1.00 23.19 196 HIS H C 1
ATOM 3097 O O . HIS B 2 199 ? 7.426 -14.197 -42.970 1.00 19.26 196 HIS H O 1
ATOM 3104 N N . LYS B 2 200 ? 8.414 -15.789 -41.726 1.00 26.31 197 LYS H N 1
ATOM 3105 C CA . LYS B 2 200 ? 7.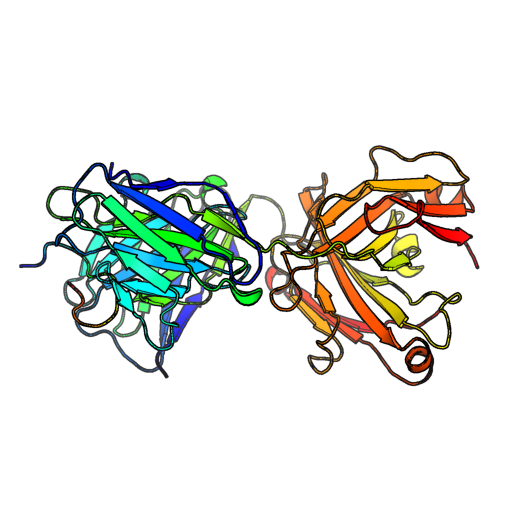952 -16.873 -42.590 1.00 26.21 197 LYS H CA 1
ATOM 3106 C C . LYS B 2 200 ? 6.444 -16.889 -42.798 1.00 25.30 197 LYS H C 1
ATOM 3107 O O . LYS B 2 200 ? 6.015 -17.180 -43.930 1.00 23.68 197 LYS H O 1
ATOM 3113 N N . PRO B 2 201 ? 5.597 -16.585 -41.802 1.00 21.79 198 PRO H N 1
ATOM 3114 C CA . PRO B 2 201 ? 4.146 -16.632 -42.044 1.00 18.29 198 PRO H CA 1
ATOM 3115 C C . PRO B 2 201 ? 3.659 -15.740 -43.181 1.00 21.40 198 PRO H C 1
ATOM 3116 O O . PRO B 2 201 ? 2.642 -16.064 -43.808 1.00 21.92 198 PRO H O 1
ATOM 3120 N N . SER B 2 202 ? 4.332 -14.628 -43.461 1.00 18.15 199 SER H N 1
ATOM 3121 C CA . SER B 2 202 ? 3.957 -13.749 -44.567 1.00 19.90 199 SER H CA 1
ATOM 3122 C C . SER B 2 202 ? 4.909 -13.853 -45.749 1.00 18.69 199 SER H C 1
ATOM 3123 O O . SER B 2 202 ? 4.792 -13.066 -46.695 1.00 17.42 199 SER H O 1
ATOM 3126 N N . ASN B 2 203 ? 5.868 -14.776 -45.701 1.00 22.41 200 ASN H N 1
ATOM 3127 C CA . ASN B 2 203 ? 6.850 -14.955 -46.770 1.00 21.12 200 ASN H CA 1
ATOM 3128 C C . ASN B 2 203 ? 7.746 -13.723 -46.904 1.00 24.44 200 ASN H C 1
ATOM 3129 O O . ASN B 2 203 ? 8.152 -13.337 -48.006 1.00 22.59 200 ASN H O 1
ATOM 3134 N N . THR B 2 204 ? 8.086 -13.102 -45.770 1.00 20.84 201 THR H N 1
ATOM 3135 C CA . THR B 2 204 ? 8.838 -11.855 -45.770 1.00 20.11 201 THR H CA 1
ATOM 3136 C C . THR B 2 204 ? 10.260 -12.095 -45.274 1.00 31.37 201 THR H C 1
ATOM 3137 O O . THR B 2 204 ? 10.453 -12.583 -44.154 1.00 29.21 201 THR H O 1
ATOM 3141 N N . LYS B 2 205 ? 11.243 -11.742 -46.105 1.00 28.70 202 LYS H N 1
ATOM 3142 C CA . LYS B 2 205 ? 12.653 -11.700 -45.734 1.00 29.39 202 LYS H CA 1
ATOM 3143 C C . LYS B 2 205 ? 13.174 -10.294 -45.991 1.00 36.17 202 LYS H C 1
ATOM 3144 O O . LYS B 2 205 ? 13.010 -9.762 -47.096 1.00 33.00 202 LYS H O 1
ATOM 3150 N N . VAL B 2 206 ? 13.798 -9.689 -44.981 1.00 25.51 203 VAL H N 1
ATOM 3151 C CA . VAL B 2 206 ? 14.365 -8.355 -45.112 1.00 33.62 203 VAL H CA 1
ATOM 3152 C C . VAL B 2 206 ? 15.748 -8.361 -44.482 1.00 37.51 203 VAL H C 1
ATOM 3153 O O . VAL B 2 206 ? 15.929 -8.882 -43.376 1.00 36.91 203 VAL H O 1
ATOM 3157 N N . ASP B 2 207 ? 16.724 -7.803 -45.194 1.00 35.79 204 ASP H N 1
ATOM 3158 C CA . ASP B 2 207 ? 18.051 -7.530 -44.659 1.00 38.42 204 ASP H CA 1
ATOM 3159 C C . ASP B 2 207 ? 18.209 -6.023 -44.601 1.00 43.15 204 ASP H C 1
ATOM 3160 O O . ASP B 2 207 ? 18.185 -5.354 -45.639 1.00 46.33 204 ASP H O 1
ATOM 3165 N N . LYS B 2 208 ? 18.350 -5.483 -43.399 1.00 36.52 205 LYS H N 1
ATOM 3166 C CA . LYS B 2 208 ? 18.495 -4.049 -43.227 1.00 38.50 205 LYS H CA 1
ATOM 3167 C C . LYS B 2 208 ? 19.911 -3.742 -42.768 1.00 41.80 205 LYS H C 1
ATOM 3168 O O . LYS B 2 208 ? 20.416 -4.366 -41.828 1.00 41.79 205 LYS H O 1
ATOM 3174 N N . LYS B 2 209 ? 20.548 -2.797 -43.454 1.00 44.31 206 LYS H N 1
ATOM 3175 C CA . LYS B 2 209 ? 21.872 -2.305 -43.107 1.00 40.89 206 LYS H CA 1
ATOM 3176 C C . LYS B 2 209 ? 21.725 -1.151 -42.125 1.00 42.51 206 LYS H C 1
ATOM 3177 O O . LYS B 2 209 ? 20.985 -0.196 -42.385 1.00 45.13 206 LYS H O 1
ATOM 3183 N N . VAL B 2 210 ? 22.420 -1.243 -40.996 1.00 44.96 207 VAL H N 1
ATOM 3184 C CA . VAL B 2 210 ? 22.331 -0.245 -39.936 1.00 43.06 207 VAL H CA 1
ATOM 3185 C C . VAL B 2 210 ? 23.647 0.521 -39.897 1.00 45.16 207 VAL H C 1
ATOM 3186 O O . VAL B 2 210 ? 24.717 -0.079 -39.724 1.00 46.31 207 VAL H O 1
ATOM 3190 N N . GLU B 2 211 ? 23.569 1.837 -40.053 1.00 45.15 208 GLU H N 1
ATOM 3191 C CA . GLU B 2 211 ? 24.731 2.708 -40.136 1.00 50.13 208 GLU H CA 1
ATOM 3192 C C . GLU B 2 211 ? 24.450 3.990 -39.377 1.00 52.92 208 GLU H C 1
ATOM 3193 O O . GLU B 2 211 ? 23.285 4.354 -39.172 1.00 52.81 208 GLU H O 1
ATOM 3199 N N . PRO B 2 212 ? 25.489 4.713 -38.962 1.00 54.04 209 PRO H N 1
ATOM 3200 C CA . PRO B 2 212 ? 25.267 6.041 -38.383 1.00 53.37 209 PRO H CA 1
ATOM 3201 C C . PRO B 2 212 ? 24.714 7.011 -39.419 1.00 56.27 209 PRO H C 1
ATOM 3202 O O . PRO B 2 212 ? 24.964 6.887 -40.621 1.00 54.48 209 PRO H O 1
ATOM 3206 N N . LYS B 2 213 ? 23.937 7.977 -38.939 1.00 54.78 210 LYS H N 1
ATOM 3207 C CA . LYS B 2 213 ? 23.333 8.973 -39.819 1.00 59.92 210 LYS H CA 1
ATOM 3208 C C . LYS B 2 213 ? 24.123 10.281 -39.789 1.00 64.22 210 LYS H C 1
ATOM 3209 O O . LYS B 2 213 ? 24.652 10.674 -38.747 1.00 69.82 210 LYS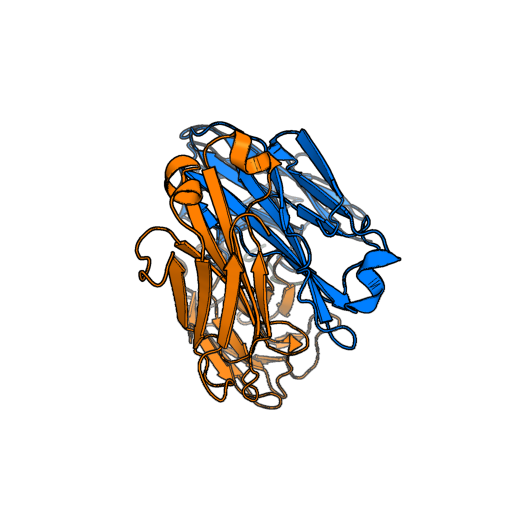 H O 1
ATOM 3211 N N . THR C 3 3 ? -0.451 -57.142 -20.236 1.00 51.28 303 THR P N 1
ATOM 3212 C CA . THR C 3 3 ? -0.926 -56.118 -21.162 1.00 47.63 303 THR P CA 1
ATOM 3213 C C . THR C 3 3 ? -0.581 -54.710 -20.667 1.00 39.26 303 THR P C 1
ATOM 3214 O O . THR C 3 3 ? -0.295 -54.497 -19.487 1.00 36.40 303 THR P O 1
ATOM 3218 N N . ARG C 3 4 ? -0.622 -53.755 -21.590 1.00 36.65 304 ARG P N 1
ATOM 3219 C CA . ARG C 3 4 ? -0.171 -52.401 -21.300 1.00 31.37 304 ARG P CA 1
ATOM 3220 C C . ARG C 3 4 ? -1.135 -51.691 -20.358 1.00 31.05 304 ARG P C 1
ATOM 3221 O O . ARG C 3 4 ? -2.357 -51.766 -20.517 1.00 29.23 304 ARG P O 1
ATOM 3229 N N . LYS C 3 5 ? -0.576 -51.009 -19.358 1.00 27.68 305 LYS P N 1
ATOM 3230 C CA . LYS C 3 5 ? -1.363 -50.222 -18.421 1.00 25.36 305 LYS P CA 1
ATOM 3231 C C . LYS C 3 5 ? -0.965 -48.753 -18.334 1.00 23.26 305 LYS P C 1
ATOM 3232 O O . LYS C 3 5 ? -1.767 -47.957 -17.843 1.00 20.51 305 LYS P O 1
ATOM 3238 N N . SER C 3 6 ? 0.241 -48.375 -18.761 1.00 23.79 306 SER P N 1
ATOM 3239 C CA . SER C 3 6 ? 0.654 -46.977 -18.659 1.00 18.44 306 SER P CA 1
ATOM 3240 C C . SER C 3 6 ? 1.770 -46.708 -19.657 1.00 20.41 306 SER P C 1
ATOM 3241 O O . SER C 3 6 ? 2.413 -47.633 -20.170 1.00 16.52 306 SER P O 1
ATOM 3244 N N . ILE C 3 7 ? 1.968 -45.419 -19.942 1.00 20.52 307 ILE P N 1
ATOM 3245 C CA . ILE C 3 7 ? 3.008 -44.952 -20.854 1.00 18.29 307 ILE P CA 1
ATOM 3246 C C . ILE C 3 7 ? 4.279 -44.712 -20.044 1.00 18.15 307 ILE P C 1
ATOM 3247 O O . ILE C 3 7 ? 4.246 -44.052 -19.000 1.00 19.71 307 ILE P O 1
ATOM 3252 N N . HIS C 3 8 ? 5.392 -45.275 -20.494 1.00 16.43 308 HIS P N 1
ATOM 3253 C CA . HIS C 3 8 ? 6.638 -45.126 -19.747 1.00 20.09 308 HIS P CA 1
ATOM 3254 C C . HIS C 3 8 ? 7.264 -43.773 -20.049 1.00 16.61 308 HIS P C 1
ATOM 3255 O O . HIS C 3 8 ? 7.654 -43.507 -21.190 1.00 18.72 308 HIS P O 1
ATOM 3262 N N . ILE C 3 9 ? 7.386 -42.930 -19.030 1.00 19.67 309 ILE P N 1
ATOM 3263 C CA . ILE C 3 9 ? 8.109 -41.673 -19.215 1.00 16.36 309 ILE P CA 1
ATOM 3264 C C . ILE C 3 9 ? 9.605 -41.962 -19.276 1.00 17.11 309 ILE P C 1
ATOM 3265 O O . ILE C 3 9 ? 10.196 -42.472 -18.315 1.00 18.76 309 ILE P O 1
ATOM 3270 N N . GLY C 3 10 ? 10.226 -41.649 -20.413 1.00 15.22 312 GLY P N 1
ATOM 3271 C CA . GLY C 3 10 ? 11.665 -41.744 -20.517 1.00 18.66 312 GLY P CA 1
ATOM 3272 C C . GLY C 3 10 ? 12.090 -42.805 -21.507 1.00 20.66 312 GLY P C 1
ATOM 3273 O O . GLY C 3 10 ? 11.266 -43.556 -22.039 1.00 18.60 312 GLY P O 1
ATOM 3274 N N . PRO C 3 11 ? 13.390 -42.882 -21.776 1.00 22.85 313 PRO P N 1
ATOM 3275 C CA . PRO C 3 11 ? 13.886 -43.876 -22.733 1.00 22.20 313 PRO P CA 1
ATOM 3276 C C . PRO C 3 11 ? 13.815 -45.276 -22.150 1.00 19.46 313 PRO P C 1
ATOM 3277 O O . PRO C 3 11 ? 13.675 -45.470 -20.938 1.00 21.09 313 PRO P O 1
ATOM 3281 N N . GLY C 3 12 ? 13.923 -46.257 -23.046 1.00 23.56 314 GLY P N 1
ATOM 3282 C CA . GLY C 3 12 ? 13.822 -47.654 -22.665 1.00 26.98 314 GLY P CA 1
ATOM 3283 C C . GLY C 3 12 ? 12.531 -48.298 -23.144 1.00 22.58 314 GLY P C 1
ATOM 3284 O O . GLY C 3 12 ? 12.112 -48.099 -24.290 1.00 28.92 314 GLY P O 1
ATOM 3285 N N . ARG C 3 13 ? 11.899 -49.081 -22.274 1.00 22.69 315 ARG P N 1
ATOM 3286 C CA . ARG C 3 13 ? 10.588 -49.636 -22.579 1.00 28.47 315 ARG P CA 1
ATOM 3287 C C . ARG C 3 13 ? 9.585 -48.510 -22.808 1.00 25.59 315 ARG P C 1
ATOM 3288 O O . ARG C 3 13 ? 9.667 -47.442 -22.197 1.00 25.41 315 ARG P O 1
ATOM 3296 N N . ALA C 3 14 ? 8.642 -48.748 -23.715 1.00 21.86 316 ALA P N 1
ATOM 3297 C CA . ALA C 3 14 ? 7.645 -47.732 -24.021 1.00 22.59 316 ALA P CA 1
ATOM 3298 C C . ALA C 3 14 ? 6.408 -47.820 -23.135 1.00 23.67 316 ALA P C 1
ATOM 3299 O O . ALA C 3 14 ? 5.694 -46.820 -23.004 1.00 21.40 316 ALA P O 1
ATOM 3301 N N . PHE C 3 15 ? 6.153 -48.968 -22.502 1.00 21.76 317 PHE P N 1
ATOM 3302 C CA . PHE C 3 15 ? 4.954 -49.152 -21.683 1.00 24.45 317 PHE P CA 1
ATOM 3303 C C . PHE C 3 15 ? 5.238 -49.917 -20.386 1.00 29.38 317 PHE P C 1
ATOM 3304 O O . PHE C 3 15 ? 6.259 -50.604 -20.273 1.00 35.91 317 PHE P O 1
#

Nearest PDB structures (foldseek):
  5v6m-assembly1_L  TM=1.005E+00  e=4.275E-45  Oryctolagus cuniculus
  8yhz-assembly1_L  TM=9.752E-01  e=3.202E-38  Oryctolagus cuniculus
  7mfr-assembly2_X  TM=9.592E-01  e=1.312E-37  Oryctolagus cuniculus
  4ht1-assembly1_L  TM=9.814E-01  e=1.307E-36  Oryctolagus cuniculus
  5dmg-assembly1_L  TM=9.165E-01  e=3.730E-37  Oryctolagus cuniculus